Protein AF-A0A6B1DZH6-F1 (afdb_monomer_lite)

pLDDT: mean 75.44, std 18.97, range [28.62, 98.12]

Secondary structure (DSSP, 8-state):
--PPPP----------------------------EEEE-TT--HHHHHHHHHHTS-BTTB---SSSEEEEESS-B---S--PPB-SEEEEE-TT-EEEE-TTPPPEEE-TT-EEEEES-EEEESS--SSEEEEEESSEEEEES-EEES-SEEEEEES------S--EES---SS----SSS-----PPSPP--TTSPPTTS-EEE-TT---TTEEEEEE-HHHH--HHHHHTTEEEEEEEEE-PPTTEEEEESS-SEEEEEETTSSSPEEEEEP-EEETTEEEEEESSSEEEEEESS----------------------S-EEEEESS-EEEESSSSTTS-EEEEE-TT-EEEEEEEETTEEEEEETTEEEEEEGGGEEEEES--

Sequence (385 aa):
MISPPARALTRVDGVRIFVVLTLFIAAIPLVNAADIRVAGDCGFSSAIKSANEDKARGGCKAGDGADKIILTRHVRPDGELPSIKSRIVIHGNNFQYRINKGDPAFEVKKGGALTIINLHMKYLTPRKRRAIRVTDGELLIQDSRISNCRIGVEQIRSHSTLLGDWDICGLPDDQIIKGSHTATYRTPPPPETCRELPPGSATVTAPSGLGAGIQCRRLDAMGVGNAAVIDAGLVDAVDIWGTVEPGTQVCFPHLGAVMFLDAATSPRSLSVLESTAMDNGVCVSIASAGTVALVQGQPTRAAPQPEPEPEPEAMPEQPMGCTIITTGHLFLRDSPSLSGEKLGHVLRGTQLTRLARQGNWHQVNHHGQVGWLGGRYVDEVAGCG

Radius of gyration: 36.85 Å; chains: 1; bounding box: 66×75×128 Å

Structure (mmCIF, N/CA/C/O backbone):
data_AF-A0A6B1DZH6-F1
#
_entry.id   AF-A0A6B1DZH6-F1
#
loop_
_atom_site.group_PDB
_atom_site.id
_atom_site.type_symbol
_atom_site.label_atom_id
_atom_site.label_alt_id
_atom_site.label_comp_id
_atom_site.label_asym_id
_atom_site.label_entity_id
_atom_site.label_seq_id
_atom_site.pdbx_PDB_ins_code
_atom_site.Cartn_x
_atom_site.Cartn_y
_atom_site.Cartn_z
_atom_site.occupancy
_atom_site.B_iso_or_equiv
_atom_site.auth_seq_id
_atom_site.auth_comp_id
_atom_site.auth_asym_id
_atom_site.auth_atom_id
_atom_site.pdbx_PDB_model_num
ATOM 1 N N . MET A 1 1 ? 36.201 -17.787 62.432 1.00 47.12 1 MET A N 1
ATOM 2 C CA . MET A 1 1 ? 36.449 -19.034 61.679 1.00 47.12 1 MET A CA 1
ATOM 3 C C . MET A 1 1 ? 35.897 -20.192 62.486 1.00 47.12 1 MET A C 1
ATOM 5 O O . MET A 1 1 ? 36.563 -20.637 63.407 1.00 47.12 1 MET A O 1
ATOM 9 N N . ILE A 1 2 ? 34.660 -20.608 62.216 1.00 37.69 2 ILE A N 1
ATOM 10 C CA . ILE A 1 2 ? 34.052 -21.794 62.830 1.00 37.69 2 ILE A CA 1
ATOM 11 C C . ILE A 1 2 ? 33.204 -22.441 61.733 1.00 37.69 2 ILE A C 1
ATOM 13 O O . ILE A 1 2 ? 32.197 -21.877 61.315 1.00 37.69 2 ILE A O 1
ATOM 17 N N . SER A 1 3 ? 33.685 -23.566 61.211 1.00 39.44 3 SER A N 1
ATOM 18 C CA . SER A 1 3 ? 32.967 -24.417 60.261 1.00 39.44 3 SER A CA 1
ATOM 19 C C . SER A 1 3 ? 32.056 -25.366 61.046 1.00 39.44 3 SER A C 1
ATOM 21 O O . SER A 1 3 ? 32.541 -25.961 62.013 1.00 39.44 3 SER A O 1
ATOM 23 N N . PRO A 1 4 ? 30.771 -25.538 60.695 1.00 51.47 4 PRO A N 1
ATOM 24 C CA . PRO A 1 4 ? 29.964 -26.604 61.268 1.00 51.47 4 PRO A CA 1
ATOM 25 C C . PRO A 1 4 ? 30.214 -27.940 60.531 1.00 51.47 4 PRO A C 1
ATOM 27 O O . PRO A 1 4 ? 30.470 -27.946 59.325 1.00 51.47 4 PRO A O 1
ATOM 30 N N . PRO A 1 5 ? 30.146 -29.085 61.236 1.00 51.31 5 PRO A N 1
ATOM 31 C CA . PRO A 1 5 ? 30.464 -30.394 60.679 1.00 51.31 5 PRO A CA 1
ATOM 32 C C . PRO A 1 5 ? 29.303 -31.003 59.882 1.00 51.31 5 PRO A C 1
ATOM 34 O O . PRO A 1 5 ? 28.125 -30.759 60.147 1.00 51.31 5 PRO A O 1
ATOM 37 N N . ALA A 1 6 ? 29.675 -31.861 58.931 1.00 44.97 6 ALA A N 1
ATOM 38 C CA . ALA A 1 6 ? 28.789 -32.714 58.150 1.00 44.97 6 ALA A CA 1
ATOM 39 C C . ALA A 1 6 ? 27.900 -33.600 59.040 1.00 44.97 6 ALA A C 1
ATOM 41 O O . ALA A 1 6 ? 28.369 -34.185 60.020 1.00 44.97 6 ALA A O 1
ATOM 42 N N . ARG A 1 7 ? 26.626 -33.760 58.658 1.00 41.06 7 ARG A N 1
ATOM 43 C CA . ARG A 1 7 ? 25.708 -34.707 59.301 1.00 41.06 7 ARG A CA 1
ATOM 44 C C . ARG A 1 7 ? 24.987 -35.583 58.275 1.00 41.06 7 ARG A C 1
ATOM 46 O O . ARG A 1 7 ? 24.115 -35.129 57.550 1.00 41.06 7 ARG A O 1
ATOM 53 N N . ALA A 1 8 ? 25.428 -36.841 58.281 1.00 37.16 8 ALA A N 1
ATOM 54 C CA . ALA A 1 8 ? 24.692 -38.096 58.142 1.00 37.16 8 ALA A CA 1
ATOM 55 C C . ALA A 1 8 ? 23.629 -38.235 57.034 1.00 37.16 8 ALA A C 1
ATOM 57 O O . ALA A 1 8 ? 22.479 -37.827 57.178 1.00 37.16 8 ALA A O 1
ATOM 58 N N . LEU A 1 9 ? 24.003 -39.004 56.006 1.00 42.62 9 LEU A N 1
ATOM 59 C CA . LEU A 1 9 ? 23.086 -39.786 55.179 1.00 42.62 9 LEU A CA 1
ATOM 60 C C . LEU A 1 9 ? 22.349 -40.798 56.066 1.00 42.62 9 LEU A C 1
ATOM 62 O O . LEU A 1 9 ? 22.961 -41.720 56.603 1.00 42.62 9 LEU A O 1
ATOM 66 N N . THR A 1 10 ? 21.034 -40.642 56.199 1.00 41.38 10 THR A N 1
ATOM 67 C CA . THR A 1 10 ? 20.153 -41.710 56.676 1.00 41.38 10 THR A CA 1
ATOM 68 C C . THR A 1 10 ? 19.527 -42.390 55.466 1.00 41.38 10 THR A C 1
ATOM 70 O O . THR A 1 10 ? 18.837 -41.783 54.651 1.00 41.38 10 THR A O 1
ATOM 73 N N . ARG A 1 11 ? 19.860 -43.672 55.330 1.00 45.44 11 ARG A N 1
ATOM 74 C CA . ARG A 1 11 ? 19.296 -44.626 54.382 1.00 45.44 11 ARG A CA 1
ATOM 75 C C . ARG A 1 11 ? 17.830 -44.844 54.759 1.00 45.44 11 ARG A C 1
ATOM 77 O O . ARG A 1 11 ? 17.565 -45.279 55.874 1.00 45.44 11 ARG A O 1
ATOM 84 N N . VAL A 1 12 ? 16.909 -44.535 53.849 1.00 47.62 12 VAL A N 1
ATOM 85 C CA . VAL A 1 12 ? 15.510 -44.968 53.946 1.00 47.62 12 VAL A CA 1
ATOM 86 C C . VAL A 1 12 ? 15.271 -45.985 52.844 1.00 47.62 12 VAL A C 1
ATOM 88 O O . VAL A 1 12 ? 15.581 -45.759 51.673 1.00 47.62 12 VAL A O 1
ATOM 91 N N . ASP A 1 13 ? 14.798 -47.140 53.281 1.00 49.78 13 ASP A N 1
ATOM 92 C CA . ASP A 1 13 ? 14.613 -48.348 52.509 1.00 49.78 13 ASP A CA 1
ATOM 93 C C . ASP A 1 13 ? 13.566 -48.200 51.395 1.00 49.78 13 ASP A C 1
ATOM 95 O O . ASP A 1 13 ? 12.478 -47.664 51.580 1.00 49.78 13 ASP A O 1
ATOM 99 N N . GLY A 1 14 ? 13.923 -48.734 50.225 1.00 50.66 14 GLY A N 1
ATOM 100 C CA . GLY A 1 14 ? 13.053 -49.543 49.374 1.00 50.66 14 GLY A CA 1
ATOM 101 C C . GLY A 1 14 ? 11.594 -49.128 49.178 1.00 50.66 14 GLY A C 1
ATOM 102 O O . GLY A 1 14 ? 10.709 -49.929 49.451 1.00 50.66 14 GLY A O 1
ATOM 103 N N . VAL A 1 15 ? 11.334 -47.974 48.561 1.00 44.12 15 VAL A N 1
ATOM 104 C CA . VAL A 1 15 ? 10.102 -47.770 47.781 1.00 44.12 15 VAL A CA 1
ATOM 105 C C . VAL A 1 15 ? 10.495 -47.175 46.433 1.00 44.12 15 VAL A C 1
ATOM 107 O O . VAL A 1 15 ? 10.871 -46.009 46.332 1.00 44.12 15 VAL A O 1
ATOM 110 N N . ARG A 1 16 ? 10.437 -47.984 45.369 1.00 41.94 16 ARG A N 1
ATOM 111 C CA . ARG A 1 16 ? 10.514 -47.475 43.993 1.00 41.94 16 ARG A CA 1
ATOM 112 C C . ARG A 1 16 ? 9.197 -46.767 43.682 1.00 41.94 16 ARG A C 1
ATOM 114 O O . ARG A 1 16 ? 8.284 -47.367 43.126 1.00 41.94 16 ARG A O 1
ATOM 121 N N . ILE A 1 17 ? 9.092 -45.501 44.071 1.00 39.84 17 ILE A N 1
ATOM 122 C CA . ILE A 1 17 ? 8.021 -44.621 43.607 1.00 39.84 17 ILE A CA 1
ATOM 123 C C . ILE A 1 17 ? 8.321 -44.324 42.135 1.00 39.84 17 ILE A C 1
ATOM 125 O O . ILE A 1 17 ? 9.152 -43.476 41.816 1.00 39.84 17 ILE A O 1
ATOM 129 N N . PHE A 1 18 ? 7.670 -45.050 41.225 1.00 38.47 18 PHE A N 1
ATOM 130 C CA . PHE A 1 18 ? 7.529 -44.596 39.846 1.00 38.47 18 PHE A CA 1
ATOM 131 C C . PHE A 1 18 ? 6.604 -43.378 39.876 1.00 38.47 18 PHE A C 1
ATOM 133 O O . PHE A 1 18 ? 5.382 -43.509 39.854 1.00 38.47 18 PHE A O 1
ATOM 140 N N . VAL A 1 19 ? 7.186 -42.181 39.969 1.00 37.12 19 VAL A N 1
ATOM 141 C CA . VAL A 1 19 ? 6.469 -40.949 39.643 1.00 37.12 19 VAL A CA 1
ATOM 142 C C . VAL A 1 19 ? 6.238 -40.991 38.137 1.00 37.12 19 VAL A C 1
ATOM 144 O O . VAL A 1 19 ? 7.089 -40.584 37.349 1.00 37.12 19 VAL A O 1
ATOM 147 N N . VAL A 1 20 ? 5.101 -41.551 37.725 1.00 40.88 20 VAL A N 1
ATOM 148 C CA . VAL A 1 20 ? 4.576 -41.331 36.380 1.00 40.88 20 VAL A CA 1
ATOM 149 C C . VAL A 1 20 ? 4.168 -39.865 36.351 1.00 40.88 20 VAL A C 1
ATOM 151 O O . VAL A 1 20 ? 3.085 -39.495 36.797 1.00 40.88 20 VAL A O 1
ATOM 154 N N . LEU A 1 21 ? 5.087 -39.016 35.898 1.00 37.03 21 LEU A N 1
ATOM 155 C CA . LEU A 1 21 ? 4.810 -37.628 35.573 1.00 37.03 21 LEU A CA 1
ATOM 156 C C . LEU A 1 21 ? 3.874 -37.641 34.360 1.00 37.03 21 LEU A C 1
ATOM 158 O O . LEU A 1 21 ? 4.313 -37.580 33.214 1.00 37.03 21 LEU A O 1
ATOM 162 N N . THR A 1 22 ? 2.573 -37.790 34.604 1.00 40.50 22 THR A N 1
ATOM 163 C CA . THR A 1 22 ? 1.551 -37.518 33.600 1.00 40.50 22 THR A CA 1
ATOM 164 C C . THR A 1 22 ? 1.645 -36.036 33.280 1.00 40.50 22 THR A C 1
ATOM 166 O O . THR A 1 22 ? 1.136 -35.197 34.024 1.00 40.50 22 THR A O 1
ATOM 169 N N . LEU A 1 23 ? 2.347 -35.715 32.193 1.00 42.16 23 LEU A N 1
ATOM 170 C CA . LEU A 1 23 ? 2.268 -34.416 31.549 1.00 42.16 23 LEU A CA 1
ATOM 171 C C . LEU A 1 23 ? 0.800 -34.228 31.143 1.00 42.16 23 LEU A C 1
ATOM 173 O O . LEU A 1 23 ? 0.360 -34.711 30.102 1.00 42.16 23 LEU A O 1
ATOM 177 N N . PHE A 1 24 ? 0.018 -33.553 31.985 1.00 37.88 24 PHE A N 1
ATOM 178 C CA . PHE A 1 24 ? -1.192 -32.889 31.530 1.00 37.88 24 PHE A CA 1
ATOM 179 C C . PHE A 1 24 ? -0.717 -31.776 30.598 1.00 37.88 24 PHE A C 1
ATOM 181 O O . PHE A 1 24 ? -0.450 -30.654 31.024 1.00 37.88 24 PHE A O 1
ATOM 188 N N . ILE A 1 25 ? -0.553 -32.105 29.317 1.00 45.12 25 ILE A N 1
ATOM 189 C CA . ILE A 1 25 ? -0.567 -31.097 28.267 1.00 45.12 25 ILE A CA 1
ATOM 190 C C . ILE A 1 25 ? -2.000 -30.574 28.291 1.00 45.12 25 ILE A C 1
ATOM 192 O O . ILE A 1 25 ? -2.891 -31.136 27.655 1.00 45.12 25 ILE A O 1
ATOM 196 N N . ALA A 1 26 ? -2.256 -29.546 29.101 1.00 41.62 26 ALA A N 1
ATOM 197 C CA . ALA A 1 26 ? -3.411 -28.704 28.868 1.00 41.62 26 ALA A CA 1
ATOM 198 C C . ALA A 1 26 ? -3.264 -28.245 27.418 1.00 41.62 26 ALA A C 1
ATOM 200 O O . ALA A 1 26 ? -2.267 -27.605 27.079 1.00 41.62 26 ALA A O 1
ATOM 201 N N . ALA A 1 27 ? -4.188 -28.660 26.552 1.00 42.84 27 ALA A N 1
ATOM 202 C CA . ALA A 1 27 ? -4.283 -28.098 25.222 1.00 42.84 27 ALA A CA 1
ATOM 203 C C . ALA A 1 27 ? -4.441 -26.591 25.426 1.00 42.84 27 ALA A C 1
ATOM 205 O O . ALA A 1 27 ? -5.496 -26.132 25.860 1.00 42.84 27 ALA A O 1
ATOM 206 N N . ILE A 1 28 ? -3.359 -25.837 25.229 1.00 47.47 28 ILE A N 1
ATOM 207 C CA . ILE A 1 28 ? -3.429 -24.385 25.190 1.00 47.47 28 ILE A CA 1
ATOM 208 C C . ILE A 1 28 ? -4.363 -24.120 24.010 1.00 47.47 28 ILE A C 1
ATOM 210 O O . ILE A 1 28 ? -4.027 -24.553 22.902 1.00 47.47 28 ILE A O 1
ATOM 214 N N . PRO A 1 29 ? -5.555 -23.531 24.220 1.00 46.47 29 PRO A N 1
ATOM 215 C CA . PRO A 1 29 ? -6.440 -23.245 23.107 1.00 46.47 29 PRO A CA 1
ATOM 216 C C . PRO A 1 29 ? -5.641 -22.403 22.116 1.00 46.47 29 PRO A C 1
ATOM 218 O O . PRO A 1 29 ? -5.053 -21.388 22.500 1.00 46.47 29 PRO A O 1
ATOM 221 N N . LEU A 1 30 ? -5.545 -22.867 20.866 1.00 45.22 30 LEU A N 1
ATOM 222 C CA . LEU A 1 30 ? -4.993 -22.045 19.799 1.00 45.22 30 LEU A CA 1
ATOM 223 C C . LEU A 1 30 ? -5.874 -20.797 19.731 1.00 45.22 30 LEU A C 1
ATOM 225 O O . LEU A 1 30 ? -7.022 -20.874 19.306 1.00 45.22 30 LEU A O 1
ATOM 229 N N . VAL A 1 31 ? -5.339 -19.671 20.196 1.00 53.84 31 VAL A N 1
ATOM 230 C CA . VAL A 1 31 ? -5.978 -18.362 20.079 1.00 53.84 31 VAL A CA 1
ATOM 231 C C . VAL A 1 31 ? -6.045 -18.048 18.589 1.00 53.84 31 VAL A C 1
ATOM 233 O O . VAL A 1 31 ? -5.017 -17.803 17.958 1.00 53.84 31 VAL A O 1
ATOM 236 N N . ASN A 1 32 ? -7.237 -18.147 18.008 1.00 57.59 32 ASN A N 1
ATOM 237 C CA . ASN A 1 32 ? -7.443 -17.994 16.576 1.00 57.59 32 ASN A CA 1
ATOM 238 C C . ASN A 1 32 ? -7.980 -16.589 16.293 1.00 57.59 32 ASN A C 1
ATOM 240 O O . ASN A 1 32 ? -9.180 -16.398 16.100 1.00 57.59 32 ASN A O 1
ATOM 244 N N . ALA A 1 33 ? -7.086 -15.600 16.322 1.00 61.56 33 ALA A N 1
ATOM 245 C CA . ALA A 1 33 ? -7.416 -14.209 16.019 1.00 61.56 33 ALA A CA 1
ATOM 246 C C . ALA A 1 33 ? -8.103 -14.094 14.646 1.00 61.56 33 ALA A C 1
ATOM 248 O O . ALA A 1 33 ? -7.598 -14.620 13.649 1.00 61.56 33 ALA A O 1
ATOM 249 N N . ALA A 1 34 ? -9.239 -13.397 14.557 1.00 68.88 34 ALA A N 1
ATOM 250 C CA . ALA A 1 34 ? -9.936 -13.233 13.288 1.00 68.88 34 ALA A CA 1
ATOM 251 C C . ALA A 1 34 ? -9.513 -11.972 12.532 1.00 68.88 34 ALA A C 1
ATOM 253 O O . ALA A 1 34 ? -9.571 -10.852 13.033 1.00 68.88 34 ALA A O 1
ATOM 254 N N . ASP A 1 35 ? -9.242 -12.161 11.239 1.00 82.56 35 ASP A N 1
ATOM 255 C CA . ASP A 1 35 ? -9.140 -11.080 10.252 1.00 82.56 35 ASP A CA 1
ATOM 256 C C . ASP A 1 35 ? -10.529 -10.634 9.761 1.00 82.56 35 ASP A C 1
ATOM 258 O O . ASP A 1 35 ? -10.986 -11.043 8.687 1.00 82.56 35 ASP A O 1
ATOM 262 N N . ILE A 1 36 ? -11.249 -9.840 10.546 1.00 85.31 36 ILE A N 1
ATOM 263 C CA . ILE A 1 36 ? -12.605 -9.365 10.244 1.00 85.31 36 ILE A CA 1
ATOM 264 C C . ILE A 1 36 ? -12.567 -8.318 9.118 1.00 85.31 36 ILE A C 1
ATOM 266 O O . ILE A 1 36 ? -12.260 -7.145 9.331 1.00 85.31 36 ILE A O 1
ATOM 270 N N . ARG A 1 37 ? -12.909 -8.727 7.892 1.00 85.31 37 ARG A N 1
ATOM 271 C CA . ARG A 1 37 ? -13.009 -7.819 6.738 1.00 85.31 37 ARG A CA 1
ATOM 272 C C . ARG A 1 37 ? -14.344 -7.081 6.742 1.00 85.31 37 ARG A C 1
ATOM 274 O O . ARG A 1 37 ? -15.398 -7.703 6.655 1.00 85.31 37 ARG A O 1
ATOM 281 N N . VAL A 1 38 ? -14.293 -5.752 6.763 1.00 87.88 38 VAL A N 1
ATOM 282 C CA . VAL A 1 38 ? -15.482 -4.897 6.661 1.00 87.88 38 VAL A CA 1
ATOM 283 C C . VAL A 1 38 ? -15.869 -4.786 5.189 1.00 87.88 38 VAL A C 1
ATOM 285 O O . VAL A 1 38 ? -15.363 -3.929 4.462 1.00 87.88 38 VAL A O 1
ATOM 288 N N . ALA A 1 39 ? -16.746 -5.685 4.746 1.00 80.38 39 ALA A N 1
ATOM 289 C CA . ALA A 1 39 ? -17.199 -5.904 3.367 1.00 80.38 39 ALA A CA 1
ATOM 290 C C . ALA A 1 39 ? -18.650 -6.423 3.377 1.00 80.38 39 ALA A C 1
ATOM 292 O O . ALA A 1 39 ? -19.057 -7.035 4.362 1.00 80.38 39 ALA A O 1
ATOM 293 N N . GLY A 1 40 ? -19.418 -6.186 2.305 1.00 85.94 40 GLY A N 1
ATOM 294 C CA . GLY A 1 40 ? -20.800 -6.679 2.184 1.00 85.94 40 GLY A CA 1
ATOM 295 C C . GLY A 1 40 ? -21.652 -6.364 3.420 1.00 85.94 40 GLY A C 1
ATOM 296 O O . GLY A 1 40 ? -21.706 -5.206 3.848 1.00 85.94 40 GLY A O 1
ATOM 297 N N . ASP A 1 41 ? -22.231 -7.412 4.009 1.00 87.38 41 ASP A N 1
ATOM 298 C CA . ASP A 1 41 ? -23.114 -7.349 5.182 1.00 87.38 41 ASP A CA 1
ATOM 299 C C . ASP A 1 41 ? -22.378 -7.091 6.507 1.00 87.38 41 ASP A C 1
ATOM 301 O O . ASP A 1 41 ? -23.014 -6.704 7.484 1.00 87.38 41 ASP A O 1
ATOM 305 N N . CYS A 1 42 ? -21.048 -7.253 6.555 1.00 90.44 42 CYS A N 1
ATOM 306 C CA . CYS A 1 42 ? -20.249 -6.917 7.732 1.00 90.44 42 CYS A CA 1
ATOM 307 C C . CYS A 1 42 ? -19.981 -5.405 7.787 1.00 90.44 42 CYS A C 1
ATOM 309 O O . CYS A 1 42 ? -19.160 -4.856 7.037 1.00 90.44 42 CYS A O 1
ATOM 311 N N . GLY A 1 43 ? -20.702 -4.728 8.682 1.00 91.38 43 GLY A N 1
ATOM 312 C CA . GLY A 1 43 ? -20.550 -3.303 8.976 1.00 91.38 43 GLY A CA 1
ATOM 313 C C . GLY A 1 43 ? -19.467 -2.998 10.021 1.00 91.38 43 GLY A C 1
ATOM 314 O O . GLY A 1 43 ? -18.962 -3.884 10.707 1.00 91.38 43 GLY A O 1
ATOM 315 N N . PHE A 1 44 ? -19.073 -1.728 10.136 1.00 92.25 44 PHE A N 1
ATOM 316 C CA . PHE A 1 44 ? -17.909 -1.320 10.931 1.00 92.25 44 PHE A CA 1
ATOM 317 C C . PHE A 1 44 ? -18.142 -1.425 12.446 1.00 92.25 44 PHE A C 1
ATOM 319 O O . PHE A 1 44 ? -17.331 -2.007 13.164 1.00 92.25 44 PHE A O 1
ATOM 326 N N . SER A 1 45 ? -19.273 -0.920 12.937 1.00 92.00 45 SER A N 1
ATOM 327 C CA . SER A 1 45 ? -19.692 -1.061 14.331 1.00 92.00 45 SER A CA 1
ATOM 328 C C . SER A 1 45 ? -19.927 -2.532 14.683 1.00 92.00 45 SER A C 1
ATOM 330 O O . SER A 1 45 ? -19.592 -2.958 15.788 1.00 92.00 45 SER A O 1
ATOM 332 N N . SER A 1 46 ? -20.462 -3.323 13.747 1.00 92.31 46 SER A N 1
ATOM 333 C CA . SER A 1 46 ? -20.666 -4.768 13.920 1.00 92.31 46 SER A CA 1
ATOM 334 C C . SER A 1 46 ? -19.344 -5.534 14.023 1.00 92.31 46 SER A C 1
ATOM 336 O O . SER A 1 46 ? -19.207 -6.371 14.911 1.00 92.31 46 SER A O 1
ATOM 338 N N . ALA A 1 47 ? -18.337 -5.177 13.220 1.00 93.19 47 ALA A N 1
ATOM 339 C CA . ALA A 1 47 ? -16.998 -5.761 13.299 1.00 93.19 47 ALA A CA 1
ATOM 340 C C . ALA A 1 47 ? -16.343 -5.519 14.666 1.00 93.19 47 ALA A C 1
ATOM 342 O O . ALA A 1 47 ? -15.771 -6.435 15.248 1.00 93.19 47 ALA A O 1
ATOM 343 N N . ILE A 1 48 ? -16.488 -4.312 15.222 1.00 93.44 48 ILE A N 1
ATOM 344 C CA . ILE A 1 48 ? -15.964 -3.989 16.558 1.00 93.44 48 ILE A CA 1
ATOM 345 C C . ILE A 1 48 ? -16.727 -4.752 17.651 1.00 93.44 48 ILE A C 1
ATOM 347 O O . ILE A 1 48 ? -16.126 -5.180 18.633 1.00 93.44 48 ILE A O 1
ATOM 351 N N . LYS A 1 49 ? -18.045 -4.952 17.507 1.00 92.75 49 LYS A N 1
ATOM 352 C CA . LYS A 1 49 ? -18.812 -5.805 18.435 1.00 92.75 49 LYS A CA 1
ATOM 353 C C . LYS A 1 49 ? -18.331 -7.248 18.374 1.00 92.75 49 LYS A C 1
ATOM 355 O O . LYS A 1 49 ? -18.140 -7.849 19.424 1.00 92.75 49 LYS A O 1
ATOM 360 N N . SER A 1 50 ? -18.098 -7.768 17.170 1.00 91.88 50 SER A N 1
ATOM 361 C CA . SER A 1 50 ? -17.555 -9.111 17.005 1.00 91.88 50 SER A CA 1
ATOM 362 C C . SER A 1 50 ? -16.197 -9.280 17.656 1.00 91.88 50 SER A C 1
ATOM 364 O O . SER A 1 50 ? -16.021 -10.245 18.388 1.00 91.88 50 SER A O 1
ATOM 366 N N . ALA A 1 51 ? -15.310 -8.303 17.466 1.00 90.81 51 ALA A N 1
ATOM 367 C CA . ALA A 1 51 ? -13.968 -8.305 18.035 1.00 90.81 51 ALA A CA 1
ATOM 368 C C . ALA A 1 51 ? -13.911 -8.105 19.563 1.00 90.81 51 ALA A C 1
ATOM 370 O O . ALA A 1 51 ? -12.971 -8.507 20.238 1.00 90.81 51 ALA A O 1
ATOM 371 N N . ASN A 1 52 ? -14.899 -7.418 20.140 1.00 91.38 52 ASN A N 1
ATOM 372 C CA . ASN A 1 52 ? -14.974 -7.244 21.593 1.00 91.38 52 ASN A CA 1
ATOM 373 C C . ASN A 1 52 ? -15.546 -8.471 22.311 1.00 91.38 52 ASN A C 1
ATOM 375 O O . ASN A 1 52 ? -15.289 -8.648 23.500 1.00 91.38 52 ASN A O 1
ATOM 379 N N . GLU A 1 53 ? -16.413 -9.229 21.641 1.00 90.12 53 GLU A N 1
ATOM 380 C CA . GLU A 1 53 ? -17.190 -10.309 22.252 1.00 90.12 53 GLU A CA 1
ATOM 381 C C . GLU A 1 53 ? -16.721 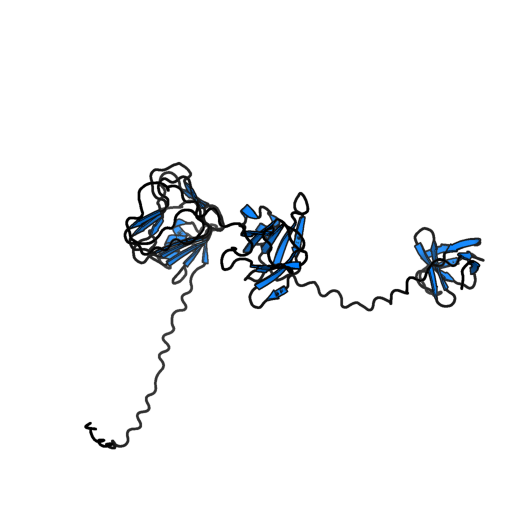-11.706 21.835 1.00 90.12 53 GLU A C 1
ATOM 383 O O . GLU A 1 53 ? -17.324 -12.674 22.304 1.00 90.12 53 GLU A O 1
ATOM 388 N N . ASP A 1 54 ? -15.728 -11.801 20.938 1.00 86.81 54 ASP A N 1
ATOM 389 C CA . ASP A 1 54 ? -15.290 -13.043 20.283 1.00 86.81 54 ASP A CA 1
ATOM 390 C C . ASP A 1 54 ? -16.494 -13.810 19.678 1.00 86.81 54 ASP A C 1
ATOM 392 O O . ASP A 1 54 ? -16.619 -15.033 19.742 1.00 86.81 54 ASP A O 1
ATOM 396 N N . LYS A 1 55 ? -17.483 -13.072 19.138 1.00 89.44 55 LYS A N 1
ATOM 397 C CA . LYS A 1 55 ? -18.768 -13.619 18.646 1.00 89.44 55 LYS A CA 1
ATOM 398 C C . LYS A 1 55 ? -19.218 -12.986 17.338 1.00 89.44 55 LYS A C 1
ATOM 400 O O . LYS A 1 55 ? -19.182 -11.772 17.173 1.00 89.44 55 LYS A O 1
ATOM 405 N N . ALA A 1 56 ? -19.715 -13.787 16.399 1.00 88.88 56 ALA A N 1
ATOM 406 C CA . ALA A 1 56 ? -20.211 -13.270 15.124 1.00 88.88 56 ALA A CA 1
ATOM 407 C C . ALA A 1 56 ? -21.404 -12.307 15.326 1.00 88.88 56 ALA A C 1
ATOM 409 O O . ALA A 1 56 ? -22.376 -12.632 16.013 1.00 88.88 56 ALA A O 1
ATOM 410 N N . ARG A 1 57 ? -21.336 -11.107 14.737 1.00 89.94 57 ARG A N 1
ATOM 411 C CA . ARG A 1 57 ? -22.338 -10.033 14.856 1.00 89.94 57 ARG A CA 1
ATOM 412 C C . ARG A 1 57 ? -22.508 -9.337 13.512 1.00 89.94 57 ARG A C 1
ATOM 414 O O . ARG A 1 57 ? -21.523 -8.996 12.874 1.00 89.94 57 ARG A O 1
ATOM 421 N N . GLY A 1 58 ? -23.756 -9.090 13.102 1.00 83.00 58 GLY A N 1
ATOM 422 C CA . GLY A 1 58 ? -24.073 -8.268 11.924 1.00 83.00 58 GLY A CA 1
ATOM 423 C C . GLY A 1 58 ? -23.291 -8.666 10.670 1.00 83.00 58 GLY A C 1
ATOM 424 O O . GLY A 1 58 ? -22.599 -7.830 10.110 1.00 83.00 58 GLY A O 1
ATOM 425 N N . GLY A 1 59 ? -23.311 -9.954 10.305 1.00 85.94 59 GLY A N 1
ATOM 426 C CA . GLY A 1 59 ? -22.595 -10.484 9.135 1.00 85.94 59 GLY A CA 1
ATOM 427 C C . GLY A 1 59 ? -21.073 -10.619 9.291 1.00 85.94 59 GLY A C 1
ATOM 428 O O . GLY A 1 59 ? -20.418 -11.165 8.407 1.00 85.94 59 GLY A O 1
ATOM 429 N N . CYS A 1 60 ? -20.490 -10.161 10.400 1.00 90.00 60 CYS A N 1
ATOM 430 C CA . CYS A 1 60 ? -19.062 -10.277 10.671 1.00 90.00 60 CYS A CA 1
ATOM 431 C C . CYS A 1 60 ? -18.722 -11.618 11.327 1.00 90.00 60 CYS A C 1
ATOM 433 O O . CYS A 1 60 ? -19.409 -12.064 12.250 1.00 90.00 60 CYS A O 1
ATOM 435 N N . LYS A 1 61 ? -17.626 -12.240 10.878 1.00 87.88 61 LYS A N 1
ATOM 436 C CA . LYS A 1 61 ? -17.003 -13.361 11.594 1.00 87.88 61 LYS A CA 1
ATOM 437 C C . LYS A 1 61 ? -16.388 -12.879 12.911 1.00 87.88 61 LYS A C 1
ATOM 439 O O . LYS A 1 61 ? -16.127 -11.688 13.069 1.00 87.88 61 LYS A O 1
ATOM 444 N N . ALA A 1 62 ? -16.115 -13.812 13.809 1.00 83.44 62 ALA A N 1
ATOM 445 C CA . ALA A 1 62 ? -15.321 -13.573 15.005 1.00 83.44 62 ALA A CA 1
ATOM 446 C C . ALA A 1 62 ? -14.217 -14.621 15.120 1.00 83.44 62 ALA A C 1
ATOM 448 O O . ALA A 1 62 ? -14.300 -15.673 14.478 1.00 83.44 62 ALA A O 1
ATOM 449 N N . GLY A 1 63 ? -13.186 -14.283 15.882 1.00 73.75 63 GLY A N 1
ATOM 450 C CA . GLY A 1 63 ? -12.109 -15.178 16.271 1.00 73.75 63 GLY A CA 1
ATOM 451 C C . GLY A 1 63 ? -12.094 -15.325 17.781 1.00 73.75 63 GLY A C 1
ATOM 452 O O . GLY A 1 63 ? -13.046 -14.922 18.443 1.00 73.75 63 GLY A O 1
ATOM 453 N N . ASP A 1 64 ? -11.004 -15.889 18.285 1.00 66.69 64 ASP A N 1
ATOM 454 C CA . ASP A 1 64 ? -10.678 -15.887 19.703 1.00 66.69 64 ASP A CA 1
ATOM 455 C C . ASP A 1 64 ? -9.467 -14.966 19.920 1.00 66.69 64 ASP A C 1
ATOM 457 O O . ASP A 1 64 ? -8.409 -15.174 19.316 1.00 66.69 64 ASP A O 1
ATOM 461 N N . GLY A 1 65 ? -9.578 -13.979 20.812 1.00 70.25 65 GLY A N 1
ATOM 462 C CA . GLY A 1 65 ? -8.438 -13.211 21.316 1.00 70.25 65 GLY A CA 1
ATOM 463 C C . GLY A 1 65 ? -8.262 -11.824 20.693 1.00 70.25 65 GLY A C 1
ATOM 464 O O . GLY A 1 65 ? -9.107 -10.951 20.839 1.00 70.25 65 GLY A O 1
ATOM 465 N N . ALA A 1 66 ? -7.079 -11.539 20.138 1.00 64.94 66 ALA A N 1
ATOM 466 C CA . ALA A 1 66 ? -6.752 -10.207 19.623 1.00 64.94 66 ALA A CA 1
ATOM 467 C C . ALA A 1 66 ? -7.154 -10.076 18.151 1.00 64.94 66 ALA A C 1
ATOM 469 O O . ALA A 1 66 ? -6.410 -10.500 17.271 1.00 64.94 66 ALA A O 1
ATOM 470 N N . ASP A 1 67 ? -8.307 -9.475 17.878 1.00 80.12 67 ASP A N 1
ATOM 471 C CA . ASP A 1 67 ? -8.870 -9.437 16.530 1.00 80.12 67 ASP A CA 1
ATOM 472 C C . ASP A 1 67 ? -8.351 -8.289 15.660 1.00 80.12 67 ASP A C 1
ATOM 474 O O . ASP A 1 67 ? -8.064 -7.175 16.119 1.00 80.12 67 ASP A O 1
ATOM 478 N N . LYS A 1 68 ? -8.291 -8.558 14.352 1.00 85.06 68 LYS A N 1
ATOM 479 C CA . LYS A 1 68 ? -7.835 -7.627 13.322 1.00 85.06 68 LYS A CA 1
ATOM 480 C C . LYS A 1 68 ? -8.994 -7.237 12.412 1.00 85.06 68 LYS A C 1
ATOM 482 O O . LYS A 1 68 ? -9.491 -8.038 11.631 1.00 85.06 68 LYS A O 1
ATOM 487 N N . ILE A 1 69 ? -9.407 -5.980 12.461 1.00 91.38 69 ILE A N 1
ATOM 488 C CA . ILE A 1 69 ? -10.440 -5.415 11.592 1.00 91.38 69 ILE A CA 1
ATOM 489 C C . ILE A 1 69 ? -9.770 -4.787 10.371 1.00 91.38 69 ILE A C 1
ATOM 491 O O . ILE A 1 69 ? -8.931 -3.901 10.508 1.00 91.38 69 ILE A O 1
ATOM 495 N N . ILE A 1 70 ? -10.156 -5.215 9.171 1.00 82.88 70 ILE A N 1
ATOM 496 C CA . ILE A 1 70 ? -9.562 -4.771 7.904 1.00 82.88 70 ILE A CA 1
ATOM 497 C C . ILE A 1 70 ? -10.616 -4.024 7.090 1.00 82.88 70 ILE A C 1
ATOM 499 O O . ILE A 1 70 ? -11.640 -4.597 6.702 1.00 82.88 70 ILE A O 1
ATOM 503 N N . LEU A 1 71 ? -10.369 -2.747 6.802 1.00 85.25 71 LEU A N 1
ATOM 504 C CA . LEU A 1 71 ? -11.252 -1.959 5.950 1.00 85.25 71 LEU A CA 1
ATOM 505 C C . LEU A 1 71 ? -10.983 -2.237 4.470 1.00 85.25 71 LEU A C 1
ATOM 507 O O . LEU A 1 71 ? -9.841 -2.269 4.019 1.00 85.25 71 LEU A O 1
ATOM 511 N N . THR A 1 72 ? -12.061 -2.398 3.705 1.00 80.69 72 THR A N 1
ATOM 512 C CA . THR A 1 72 ? -12.012 -2.586 2.240 1.00 80.69 72 THR A CA 1
ATOM 513 C C . THR A 1 72 ? -12.733 -1.473 1.476 1.00 80.69 72 THR A C 1
ATOM 515 O O . THR A 1 72 ? -12.794 -1.484 0.252 1.00 80.69 72 THR A O 1
ATOM 518 N N . ARG A 1 73 ? -13.314 -0.509 2.202 1.00 77.12 73 ARG A N 1
ATOM 519 C CA . ARG A 1 73 ? -14.037 0.649 1.668 1.00 77.12 73 ARG A CA 1
ATOM 520 C C . ARG A 1 73 ? -14.063 1.772 2.696 1.00 77.12 73 ARG A C 1
ATOM 522 O O . ARG A 1 73 ? -13.839 1.531 3.882 1.00 77.12 73 ARG A O 1
ATOM 529 N N . HIS A 1 74 ? -14.422 2.987 2.278 1.00 87.94 74 HIS A N 1
ATOM 530 C CA . HIS A 1 74 ? -14.793 4.028 3.239 1.00 87.94 74 HIS A CA 1
ATOM 531 C C . HIS A 1 74 ? -15.997 3.568 4.062 1.00 87.94 74 HIS A C 1
ATOM 533 O O . HIS A 1 74 ? -17.003 3.114 3.514 1.00 87.94 74 HIS A O 1
ATOM 539 N N . VAL A 1 75 ? -15.908 3.739 5.373 1.00 91.12 75 VAL A N 1
ATOM 540 C CA . VAL A 1 75 ? -16.924 3.294 6.319 1.00 91.12 75 VAL A CA 1
ATOM 541 C C . VAL A 1 75 ? -17.571 4.477 7.019 1.00 91.12 75 VAL A C 1
ATOM 543 O O . VAL A 1 75 ? -16.986 5.548 7.188 1.00 91.12 75 VAL A O 1
ATOM 546 N N . ARG A 1 76 ? -18.819 4.269 7.417 1.00 88.38 76 ARG A N 1
ATOM 547 C CA . ARG A 1 76 ? -19.560 5.099 8.363 1.00 88.38 76 ARG A CA 1
ATOM 548 C C . ARG A 1 76 ? -19.983 4.190 9.513 1.00 88.38 76 ARG A C 1
ATOM 550 O O . ARG A 1 76 ? -20.087 2.983 9.287 1.00 88.38 76 ARG A O 1
ATOM 557 N N . PRO A 1 77 ? -20.225 4.729 10.712 1.00 82.56 77 PRO A N 1
ATOM 558 C CA . PRO A 1 77 ? -20.821 3.926 11.763 1.00 82.56 77 PRO A CA 1
ATOM 559 C C . PRO A 1 77 ? -22.231 3.502 11.324 1.00 82.56 77 PRO A C 1
ATOM 561 O O . PRO A 1 77 ? -23.070 4.330 10.981 1.00 82.56 77 PRO A O 1
ATOM 564 N N . ASP A 1 78 ? -22.460 2.194 11.297 1.00 83.94 78 ASP A N 1
ATOM 565 C CA . ASP A 1 78 ? -23.716 1.511 10.950 1.00 83.94 78 ASP A CA 1
ATOM 566 C C . ASP A 1 78 ? -24.607 1.269 12.184 1.00 83.94 78 ASP A C 1
ATOM 568 O O . ASP A 1 78 ? -25.615 0.573 12.123 1.00 83.94 78 ASP A O 1
ATOM 572 N N . GLY A 1 79 ? -24.242 1.859 13.322 1.00 83.12 79 GLY A N 1
ATOM 573 C CA . GLY A 1 79 ? -24.961 1.781 14.587 1.00 83.12 79 GLY A CA 1
ATOM 574 C C . GLY A 1 79 ? -24.114 2.326 15.734 1.00 83.12 79 GLY A C 1
ATOM 575 O O . GLY A 1 79 ? -23.063 2.931 15.509 1.00 83.12 79 GLY A O 1
ATOM 576 N N . GLU A 1 80 ? -24.548 2.082 16.971 1.00 84.19 80 GLU A N 1
ATOM 577 C CA . GLU A 1 80 ? -23.766 2.435 18.159 1.00 84.19 80 GLU A CA 1
ATOM 578 C C . GLU A 1 80 ? -22.395 1.742 18.137 1.00 84.19 80 GLU A C 1
ATOM 580 O O . GLU A 1 80 ? -22.299 0.524 17.938 1.00 84.19 80 GLU A O 1
ATOM 585 N N . LEU A 1 81 ? -21.344 2.538 18.334 1.00 87.94 81 LEU A N 1
ATOM 586 C CA . LEU A 1 81 ? -19.962 2.083 18.392 1.00 87.94 81 LEU A CA 1
ATOM 587 C C . LEU A 1 81 ? -19.672 1.648 19.835 1.00 87.94 81 LEU A C 1
ATOM 589 O O . LEU A 1 81 ? -19.691 2.496 20.732 1.00 87.94 81 LEU A O 1
ATOM 593 N N . PRO A 1 82 ? -19.453 0.349 20.094 1.00 90.88 82 PRO A N 1
ATOM 594 C CA . PRO A 1 82 ? -19.207 -0.122 21.449 1.00 90.88 82 PRO A CA 1
ATOM 595 C C . PRO A 1 82 ? -17.867 0.413 21.966 1.00 90.88 82 PRO A C 1
ATOM 597 O O . PRO A 1 82 ? -16.927 0.633 21.199 1.00 90.88 82 PRO A O 1
ATOM 600 N N . SER A 1 83 ? -17.751 0.573 23.285 1.00 92.50 83 SER A N 1
ATOM 601 C CA . SER A 1 83 ? -16.440 0.813 23.893 1.00 92.50 83 SER A CA 1
ATOM 602 C C . SER A 1 83 ? -15.518 -0.384 23.647 1.00 92.50 83 SER A C 1
ATOM 604 O O . SER A 1 83 ? -15.942 -1.527 23.809 1.00 92.50 83 SER A O 1
ATOM 606 N N . ILE A 1 84 ? -14.259 -0.116 23.321 1.00 93.56 84 ILE A N 1
ATOM 607 C CA . ILE A 1 84 ? -13.201 -1.113 23.169 1.00 93.56 84 ILE A CA 1
ATOM 608 C C . ILE A 1 84 ? -12.842 -1.656 24.553 1.00 93.56 84 ILE A C 1
ATOM 610 O O . ILE A 1 84 ? -12.467 -0.889 25.449 1.00 93.56 84 ILE A O 1
ATOM 614 N N . LYS A 1 85 ? -13.008 -2.970 24.723 1.00 90.81 85 LYS A N 1
ATOM 615 C CA . LYS A 1 85 ? -12.775 -3.711 25.975 1.00 90.81 85 LYS A CA 1
ATOM 616 C C . LYS A 1 85 ? -11.840 -4.913 25.803 1.00 90.81 85 LYS A C 1
ATOM 618 O O . LYS A 1 85 ? -11.428 -5.470 26.814 1.00 90.81 85 LYS A O 1
ATOM 623 N N . SER A 1 86 ? -11.514 -5.287 24.566 1.00 89.75 86 SER A N 1
ATOM 624 C CA . SER A 1 86 ? -10.498 -6.285 24.211 1.00 89.75 86 SER A CA 1
ATOM 625 C C . SER A 1 86 ? -9.330 -5.629 23.458 1.00 89.75 86 SER A C 1
ATOM 627 O O . SER A 1 86 ? -9.286 -4.403 23.290 1.00 89.75 86 SER A O 1
ATOM 629 N N . ARG A 1 87 ? -8.356 -6.438 23.025 1.00 85.94 87 ARG A N 1
ATOM 630 C CA . ARG A 1 87 ? -7.279 -5.995 22.133 1.00 85.94 87 ARG A CA 1
ATOM 631 C C . ARG A 1 87 ? -7.781 -6.041 20.690 1.00 85.94 87 ARG A C 1
ATOM 633 O O . ARG A 1 87 ? -8.061 -7.120 20.187 1.00 85.94 87 ARG A O 1
ATOM 640 N N . ILE A 1 88 ? -7.857 -4.891 20.028 1.00 90.25 88 ILE A N 1
ATOM 641 C CA . ILE A 1 88 ? -8.349 -4.760 18.652 1.00 90.25 88 ILE A CA 1
ATOM 642 C C . ILE A 1 88 ? -7.326 -3.999 17.814 1.00 90.25 88 ILE A C 1
ATOM 644 O O . ILE A 1 88 ? -6.881 -2.913 18.194 1.00 90.25 88 ILE A O 1
ATOM 648 N N . VAL A 1 89 ? -7.002 -4.536 16.640 1.00 86.62 89 VAL A N 1
ATOM 649 C CA . VAL A 1 89 ? -6.181 -3.864 15.628 1.00 86.62 89 VAL A CA 1
ATOM 650 C C . VAL A 1 89 ? -7.061 -3.479 14.443 1.00 86.62 89 VAL A C 1
ATOM 652 O O . VAL A 1 89 ? -7.708 -4.332 13.850 1.00 86.62 89 VAL A O 1
ATOM 655 N N . ILE A 1 90 ? -7.084 -2.205 14.060 1.00 92.25 90 ILE A N 1
ATOM 656 C CA . ILE A 1 90 ? -7.816 -1.703 12.893 1.00 92.25 90 ILE A CA 1
ATOM 657 C C . ILE A 1 90 ? -6.817 -1.332 11.797 1.00 92.25 90 ILE A C 1
ATOM 659 O O . ILE A 1 90 ? -6.077 -0.363 11.934 1.00 92.25 90 ILE A O 1
ATOM 663 N N . HIS A 1 91 ? -6.849 -2.065 10.688 1.00 82.06 91 HIS A N 1
ATOM 664 C CA . HIS A 1 91 ? -6.158 -1.733 9.445 1.00 82.06 91 HIS A CA 1
ATOM 665 C C . HIS A 1 91 ? -7.102 -0.950 8.533 1.00 82.06 91 HIS A C 1
ATOM 667 O O . HIS A 1 91 ? -8.024 -1.506 7.933 1.00 82.06 91 HIS A O 1
ATOM 673 N N . GLY A 1 92 ? -6.881 0.358 8.445 1.00 77.25 92 GLY A N 1
ATOM 674 C CA . GLY A 1 92 ? -7.709 1.263 7.661 1.00 77.25 92 GLY A CA 1
ATOM 675 C C . GLY A 1 92 ? -7.473 1.180 6.154 1.00 77.25 92 GLY A C 1
ATOM 676 O O . GLY A 1 92 ? -8.377 1.539 5.408 1.00 77.25 92 GLY A O 1
ATOM 677 N N . ASN A 1 93 ? -6.318 0.681 5.696 1.00 76.06 93 ASN A N 1
ATOM 678 C CA . ASN A 1 93 ? -5.958 0.577 4.274 1.00 76.06 93 ASN A CA 1
ATOM 679 C C . ASN A 1 93 ? -6.205 1.883 3.483 1.00 76.06 93 ASN A C 1
ATOM 681 O O . ASN A 1 93 ? -6.707 1.845 2.362 1.00 76.06 93 ASN A O 1
ATOM 685 N N . ASN A 1 94 ? -5.906 3.046 4.076 1.00 69.81 94 ASN A N 1
ATOM 686 C CA . ASN A 1 94 ? -6.185 4.397 3.552 1.00 69.81 94 ASN A CA 1
ATOM 687 C C . ASN A 1 94 ? -7.666 4.766 3.425 1.00 69.81 94 ASN A C 1
ATOM 689 O O . ASN A 1 94 ? -8.011 5.866 2.980 1.00 69.81 94 ASN A O 1
ATOM 693 N N . PHE A 1 95 ? -8.581 3.879 3.806 1.00 80.19 95 PHE A N 1
ATOM 694 C CA . PHE A 1 95 ? -9.990 4.207 3.799 1.00 80.19 95 PHE A CA 1
ATOM 695 C C . PHE A 1 95 ? -10.332 5.197 4.909 1.00 80.19 95 PHE A C 1
ATOM 697 O O . PHE A 1 95 ? -9.592 5.444 5.864 1.00 80.19 95 PHE A O 1
ATOM 704 N N . GLN A 1 96 ? -11.506 5.801 4.751 1.00 85.75 96 GLN A N 1
ATOM 705 C CA . GLN A 1 96 ? -11.975 6.838 5.654 1.00 85.75 96 GLN A CA 1
ATOM 706 C C . GLN A 1 96 ? -13.007 6.243 6.591 1.00 85.75 96 GLN A C 1
ATOM 708 O O . GLN A 1 96 ? -13.992 5.679 6.113 1.00 85.75 96 GLN A O 1
ATOM 713 N N . TYR A 1 97 ? -12.836 6.464 7.890 1.00 90.56 97 TYR A N 1
ATOM 714 C CA . TYR A 1 97 ? -13.950 6.450 8.826 1.00 90.56 97 TYR A CA 1
ATOM 715 C C . TYR A 1 97 ? -14.595 7.836 8.796 1.00 90.56 97 TYR A C 1
ATOM 717 O O . TYR A 1 97 ? -14.040 8.817 9.297 1.00 90.56 97 TYR A O 1
ATOM 725 N N . ARG A 1 98 ? -15.736 7.937 8.110 1.00 87.69 98 ARG A N 1
ATOM 726 C CA . ARG A 1 98 ? -16.463 9.191 7.891 1.00 87.69 98 ARG A CA 1
ATOM 727 C C . ARG A 1 98 ? -17.465 9.407 9.019 1.00 87.69 98 ARG A C 1
ATOM 729 O O . ARG A 1 98 ? -18.404 8.631 9.162 1.00 87.69 98 ARG A O 1
ATOM 736 N N . ILE A 1 99 ? -17.275 10.488 9.769 1.00 83.44 99 ILE A N 1
ATOM 737 C CA . ILE A 1 99 ? -17.979 10.752 11.027 1.00 83.44 99 ILE A CA 1
ATOM 738 C C . ILE A 1 99 ? -18.947 11.932 10.841 1.00 83.44 99 ILE A C 1
ATOM 740 O O . ILE A 1 99 ? -18.529 13.064 10.573 1.00 83.44 99 ILE A O 1
ATOM 744 N N . ASN A 1 100 ? -20.247 11.682 10.986 1.00 81.38 100 ASN A N 1
ATOM 745 C CA . ASN A 1 100 ? -21.334 12.662 10.928 1.00 81.38 100 ASN A CA 1
ATOM 746 C C . ASN A 1 100 ? -21.639 13.302 12.303 1.00 81.38 100 ASN A C 1
ATOM 748 O O . ASN A 1 100 ? -21.304 12.784 13.366 1.00 81.38 100 ASN A O 1
ATOM 752 N N . LYS A 1 101 ? -22.342 14.447 12.303 1.00 72.31 101 LYS A N 1
ATOM 753 C CA . LYS A 1 101 ? -23.762 14.572 12.723 1.00 72.31 101 LYS A CA 1
ATOM 754 C C . LYS A 1 101 ? -24.401 13.809 13.909 1.00 72.31 101 LYS A C 1
ATOM 756 O O . LYS A 1 101 ? -25.566 14.045 14.158 1.00 72.31 101 LYS A O 1
ATOM 761 N N . GLY A 1 102 ? -23.728 12.977 14.690 1.00 69.69 102 GLY A N 1
ATOM 762 C CA . GLY A 1 102 ? -24.295 12.320 15.886 1.00 69.69 102 GLY A CA 1
ATOM 763 C C . GLY A 1 102 ? -23.415 11.182 16.376 1.00 69.69 102 GLY A C 1
ATOM 764 O O . GLY A 1 102 ? -23.512 10.764 17.522 1.00 69.69 102 GLY A O 1
ATOM 765 N N . ASP A 1 103 ? -22.501 10.790 15.498 1.00 72.44 103 ASP A N 1
ATOM 766 C CA . ASP A 1 103 ? -21.693 9.599 15.592 1.00 72.44 103 ASP A CA 1
ATOM 767 C C . ASP A 1 103 ? -20.777 9.595 16.824 1.00 72.44 103 ASP A C 1
ATOM 769 O O . ASP A 1 103 ? -20.239 10.648 17.211 1.00 72.44 103 ASP A O 1
ATOM 773 N N . PRO A 1 104 ? -20.610 8.414 17.439 1.00 69.75 104 PRO A N 1
ATOM 774 C CA . PRO A 1 104 ? -19.796 8.219 18.629 1.00 69.75 104 PRO A CA 1
ATOM 775 C C . PRO A 1 104 ? -18.297 8.347 18.329 1.00 69.75 104 PRO A C 1
ATOM 777 O O . PRO A 1 104 ? -17.817 8.035 17.238 1.00 69.75 104 PRO A O 1
ATOM 780 N N . ALA A 1 105 ? -17.559 8.806 19.339 1.00 75.19 105 ALA A N 1
ATOM 781 C CA . ALA A 1 105 ? -16.103 8.718 19.378 1.00 75.19 105 ALA A CA 1
ATOM 782 C C . ALA A 1 105 ? -15.686 7.271 19.673 1.00 75.19 105 ALA A C 1
ATOM 784 O O . ALA A 1 105 ? -16.439 6.546 20.326 1.00 75.19 105 ALA A O 1
ATOM 785 N N . PHE A 1 106 ? -14.478 6.866 19.275 1.00 88.62 106 PHE A N 1
ATOM 786 C CA . PHE A 1 106 ? -13.911 5.639 19.837 1.00 88.62 106 PHE A CA 1
ATOM 787 C C . PHE A 1 106 ? -13.723 5.834 21.339 1.00 88.62 106 PHE A C 1
ATOM 789 O O . PHE A 1 106 ? -13.131 6.824 21.768 1.00 88.62 106 PHE A O 1
ATOM 796 N N . GLU A 1 107 ? -14.212 4.893 22.137 1.00 90.50 107 GLU A N 1
ATOM 797 C CA . GLU A 1 107 ? -13.976 4.876 23.576 1.00 90.50 107 GLU A CA 1
ATOM 798 C C . GLU A 1 107 ? -13.183 3.631 23.941 1.00 90.50 107 GLU A C 1
ATOM 800 O O . GLU A 1 107 ? -13.708 2.526 23.850 1.00 90.50 107 GLU A O 1
ATOM 805 N N . VAL A 1 108 ? -11.942 3.800 24.384 1.00 90.19 108 VAL A N 1
ATOM 806 C CA . VAL A 1 108 ? -11.117 2.714 24.918 1.00 90.19 108 VAL A CA 1
ATOM 807 C C . VAL A 1 108 ? -11.201 2.756 26.437 1.00 90.19 108 VAL A C 1
ATOM 809 O O . VAL A 1 108 ? -10.855 3.767 27.049 1.00 90.19 108 VAL A O 1
ATOM 812 N N . LYS A 1 109 ? -11.708 1.683 27.047 1.00 90.06 109 LYS A N 1
ATOM 813 C CA . LYS A 1 109 ? -11.881 1.578 28.505 1.00 90.06 109 LYS A CA 1
ATOM 814 C C . LYS A 1 109 ? -10.835 0.641 29.109 1.00 90.06 109 LYS A C 1
ATOM 816 O O . LYS A 1 109 ? -10.091 -0.012 28.383 1.00 90.06 109 LYS A O 1
ATOM 821 N N . LYS A 1 110 ? -10.807 0.551 30.442 1.00 85.94 110 LYS A N 1
ATOM 822 C CA . LYS A 1 110 ? -9.964 -0.391 31.190 1.00 85.94 110 LYS A CA 1
ATOM 823 C C . LYS A 1 110 ? -10.037 -1.808 30.611 1.00 85.94 110 LYS A C 1
ATOM 825 O O . LYS A 1 110 ? -11.131 -2.346 30.461 1.00 85.94 110 LYS A O 1
ATOM 830 N N . GLY A 1 111 ? -8.874 -2.394 30.328 1.00 83.19 111 GLY A N 1
ATOM 831 C CA . GLY A 1 111 ? -8.736 -3.720 29.709 1.00 83.19 111 GLY A CA 1
ATOM 832 C C . GLY A 1 111 ? -8.795 -3.721 28.176 1.00 83.19 111 GLY A C 1
ATOM 833 O O . GLY A 1 111 ? -8.405 -4.708 27.563 1.00 83.19 111 GLY A O 1
ATOM 834 N N . GLY A 1 112 ? -9.218 -2.615 27.556 1.00 88.38 112 GLY A N 1
ATOM 835 C CA . GLY A 1 112 ? -9.187 -2.430 26.111 1.00 88.38 112 GLY A CA 1
ATOM 836 C C . GLY A 1 112 ? -7.840 -1.908 25.615 1.00 88.38 112 GLY A C 1
ATOM 837 O O . GLY A 1 112 ? -7.239 -1.023 26.229 1.00 88.38 112 GLY A O 1
ATOM 838 N N . ALA A 1 113 ? -7.410 -2.422 24.466 1.00 85.56 113 ALA A N 1
ATOM 839 C CA . ALA A 1 113 ? -6.225 -1.966 23.751 1.00 85.56 113 ALA A CA 1
ATOM 840 C C . ALA A 1 113 ? -6.570 -1.775 22.272 1.00 85.56 113 ALA A C 1
ATOM 842 O O . ALA A 1 113 ? -6.947 -2.730 21.599 1.00 85.56 113 ALA A O 1
ATOM 843 N N . LEU A 1 114 ? -6.464 -0.548 21.768 1.00 88.88 114 LEU A N 1
ATOM 844 C CA . LEU A 1 114 ? -6.785 -0.219 20.382 1.00 88.88 114 LEU A CA 1
ATOM 845 C C . LEU A 1 114 ? -5.518 0.154 19.615 1.00 88.88 114 LEU A C 1
ATOM 847 O O . LEU A 1 114 ? -4.850 1.124 19.962 1.00 88.88 114 LEU A O 1
ATOM 851 N N . THR A 1 115 ? -5.238 -0.559 18.531 1.00 81.88 115 THR A N 1
ATOM 852 C CA . THR A 1 115 ? -4.217 -0.177 17.551 1.00 81.88 115 THR A CA 1
ATOM 853 C C . THR A 1 115 ? -4.900 0.261 16.260 1.00 81.88 115 THR A C 1
ATOM 855 O O . THR A 1 115 ? -5.709 -0.483 15.717 1.00 81.88 115 THR A O 1
ATOM 858 N N . ILE A 1 116 ? -4.598 1.454 15.753 1.00 84.75 116 ILE A N 1
ATOM 859 C CA . ILE A 1 116 ? -5.132 1.978 14.489 1.00 84.75 116 ILE A CA 1
ATOM 860 C C . ILE A 1 116 ? -3.975 2.166 13.518 1.00 84.75 116 ILE A C 1
ATOM 862 O O . ILE A 1 116 ? -3.042 2.892 13.833 1.00 84.75 116 ILE A O 1
ATOM 866 N N . ILE A 1 117 ? -4.042 1.551 12.342 1.00 75.94 117 ILE A N 1
ATOM 867 C CA . ILE A 1 117 ? -2.992 1.609 11.323 1.00 75.94 117 ILE A CA 1
ATOM 868 C C . ILE A 1 117 ? -3.612 2.077 10.014 1.00 75.94 117 ILE A C 1
ATOM 870 O O . ILE A 1 117 ? -4.594 1.494 9.553 1.00 75.94 117 ILE A O 1
ATOM 874 N N . ASN A 1 118 ? -3.025 3.097 9.396 1.00 69.12 118 ASN A N 1
ATOM 875 C CA . ASN A 1 118 ? -3.410 3.586 8.080 1.00 69.12 118 ASN A CA 1
ATOM 876 C C . ASN A 1 118 ? -4.919 3.886 7.905 1.00 69.12 118 ASN A C 1
ATOM 878 O O . ASN A 1 118 ? -5.575 3.408 6.975 1.00 69.12 118 ASN A O 1
ATOM 882 N N . LEU A 1 119 ? -5.499 4.640 8.842 1.00 81.19 119 LEU A N 1
ATOM 883 C CA . LEU A 1 119 ? -6.907 5.041 8.828 1.00 81.19 119 LEU A CA 1
ATOM 884 C C . LEU A 1 119 ? -7.049 6.564 8.773 1.00 81.19 119 LEU A C 1
ATOM 886 O O . LEU A 1 119 ? -6.449 7.283 9.571 1.00 81.19 119 LEU A O 1
ATOM 890 N N . HIS A 1 120 ? -7.942 7.069 7.916 1.00 82.12 120 HIS A N 1
ATOM 891 C CA . HIS A 1 120 ? -8.338 8.480 7.945 1.00 82.12 120 HIS A CA 1
ATOM 892 C C . HIS A 1 120 ? -9.679 8.673 8.658 1.00 82.12 120 HIS A C 1
ATOM 894 O O . HIS A 1 120 ? -10.751 8.424 8.110 1.00 82.12 120 HIS A O 1
ATOM 900 N N . MET A 1 121 ? -9.645 9.176 9.887 1.00 85.94 121 MET A N 1
ATOM 901 C CA . MET A 1 121 ? -10.837 9.613 10.608 1.00 85.94 121 MET A CA 1
ATOM 902 C C . MET A 1 121 ? -11.207 11.031 10.164 1.00 85.94 121 MET A C 1
ATOM 904 O O . MET A 1 121 ? -10.538 12.015 10.496 1.00 85.94 121 MET A O 1
ATOM 908 N N . LYS A 1 122 ? -12.281 11.145 9.380 1.00 83.25 122 LYS A N 1
ATOM 909 C CA . LYS A 1 122 ? -12.718 12.412 8.788 1.00 83.25 122 LYS A CA 1
ATOM 910 C C . LYS A 1 122 ? -14.080 12.814 9.324 1.00 83.25 122 LYS A C 1
ATOM 912 O O . LYS A 1 122 ? -15.101 12.221 8.972 1.00 83.25 122 LYS A O 1
ATOM 917 N N . TYR A 1 123 ? -14.106 13.884 10.109 1.00 78.69 123 TYR A N 1
ATOM 918 C CA . TYR A 1 123 ? -15.357 14.544 10.453 1.00 78.69 123 TYR A CA 1
ATOM 919 C C . TYR A 1 123 ? -15.913 15.267 9.230 1.00 78.69 123 TYR A C 1
ATOM 921 O O . TYR A 1 123 ? -15.259 16.129 8.643 1.00 78.69 123 TYR A O 1
ATOM 929 N N . LEU A 1 124 ? -17.134 14.920 8.829 1.00 81.00 124 LEU A N 1
ATOM 930 C CA . LEU A 1 124 ? -17.777 15.519 7.656 1.00 81.00 124 LEU A CA 1
ATOM 931 C C . LEU A 1 124 ? -18.289 16.941 7.930 1.00 81.00 124 LEU A C 1
ATOM 933 O O . LEU A 1 124 ? -18.483 17.716 7.001 1.00 81.00 124 LEU A O 1
ATOM 937 N N . THR A 1 125 ? -18.448 17.306 9.203 1.00 75.44 125 THR A N 1
ATOM 938 C CA . THR A 1 125 ? -18.798 18.660 9.654 1.00 75.44 125 THR A CA 1
ATOM 939 C C . THR A 1 125 ? -17.888 19.060 10.822 1.00 75.44 125 THR A C 1
ATOM 941 O O . THR A 1 125 ? -17.762 18.234 11.735 1.00 75.44 125 THR A O 1
ATOM 944 N N . PRO A 1 126 ? -17.321 20.285 10.860 1.00 63.97 126 PRO A N 1
ATOM 945 C CA . PRO A 1 126 ? -16.487 20.740 11.974 1.00 63.97 126 PRO A CA 1
ATOM 946 C C . PRO A 1 126 ? -17.231 20.621 13.311 1.00 63.97 126 PRO A C 1
ATOM 948 O O . PRO A 1 126 ? -18.393 21.021 13.430 1.00 63.97 126 PRO A O 1
ATOM 951 N N . ARG A 1 127 ? -16.591 20.044 14.334 1.00 62.88 127 ARG A N 1
ATOM 952 C CA . ARG A 1 127 ? -17.240 19.720 15.618 1.00 62.88 127 ARG A CA 1
ATOM 953 C C . ARG A 1 127 ? -16.430 20.135 16.828 1.00 62.88 127 ARG A C 1
ATOM 955 O O . ARG A 1 127 ? -15.216 20.039 16.825 1.00 62.88 127 ARG A O 1
ATOM 962 N N . LYS A 1 128 ? -17.138 20.417 17.931 1.00 55.22 128 LYS A N 1
ATOM 963 C CA . LYS A 1 128 ? -16.589 20.622 19.286 1.00 55.22 128 LYS A CA 1
ATOM 964 C C . LYS A 1 128 ? -16.347 19.323 20.093 1.00 55.22 128 LYS A C 1
ATOM 966 O O . LYS A 1 128 ? -16.342 19.394 21.318 1.00 55.22 128 LYS A O 1
ATOM 971 N N . ARG A 1 129 ? -16.222 18.144 19.466 1.00 64.44 129 ARG A N 1
ATOM 972 C CA . ARG A 1 129 ? -16.096 16.846 20.173 1.00 64.44 129 ARG A CA 1
ATOM 973 C C . ARG A 1 129 ? -14.766 16.142 19.877 1.00 64.44 129 ARG A C 1
ATOM 975 O O . ARG A 1 129 ? -14.113 16.470 18.890 1.00 64.44 129 ARG A O 1
ATOM 982 N N . ARG A 1 130 ? -14.408 15.208 20.765 1.00 74.56 130 ARG A N 1
ATOM 983 C CA . ARG A 1 130 ? -13.231 14.326 20.697 1.00 74.56 130 ARG A CA 1
ATOM 984 C C . ARG A 1 130 ? -13.419 13.174 19.710 1.00 74.56 130 ARG A C 1
ATOM 986 O O . ARG A 1 130 ? -14.536 12.661 19.637 1.00 74.56 130 ARG A O 1
ATOM 993 N N . ALA A 1 131 ? -12.362 12.763 19.009 1.00 78.62 131 ALA A N 1
ATOM 994 C CA . ALA A 1 131 ? -12.394 11.610 18.103 1.00 78.62 131 ALA A CA 1
ATOM 995 C C . ALA A 1 131 ? -12.151 10.281 18.806 1.00 78.62 131 ALA A C 1
ATOM 997 O O . ALA A 1 131 ? -12.857 9.304 18.547 1.00 78.62 131 ALA A O 1
ATOM 998 N N . ILE A 1 132 ? -11.204 10.273 19.739 1.00 85.62 132 ILE A N 1
ATOM 999 C CA . ILE A 1 132 ? -10.887 9.111 20.559 1.00 85.62 132 ILE A CA 1
ATOM 1000 C C . ILE A 1 132 ? -10.845 9.545 22.018 1.00 85.62 132 ILE A C 1
ATOM 1002 O O . ILE A 1 132 ? -10.266 10.577 22.355 1.00 85.62 132 ILE A O 1
ATOM 1006 N N . ARG A 1 133 ? -11.465 8.753 22.888 1.00 85.25 133 ARG A N 1
ATOM 1007 C CA . ARG A 1 133 ? -11.364 8.872 24.337 1.00 85.25 133 ARG A CA 1
ATOM 1008 C C . ARG A 1 133 ? -10.742 7.606 24.901 1.00 85.25 133 ARG A C 1
ATOM 1010 O O . ARG A 1 133 ? -11.269 6.523 24.672 1.00 85.25 133 ARG A O 1
ATOM 1017 N N . VAL A 1 134 ? -9.678 7.743 25.678 1.00 83.62 134 VAL A N 1
ATOM 1018 C CA . VAL A 1 134 ? -9.029 6.629 26.377 1.00 83.62 134 VAL A CA 1
ATOM 1019 C C . VAL A 1 134 ? -9.202 6.830 27.878 1.00 83.62 134 VAL A C 1
ATOM 1021 O O . VAL A 1 134 ? -8.933 7.910 28.399 1.00 83.62 134 VAL A O 1
ATOM 1024 N N . THR A 1 135 ? -9.707 5.821 28.584 1.00 85.06 135 THR A N 1
ATOM 1025 C CA . THR A 1 135 ? -9.902 5.827 30.041 1.00 85.06 135 THR A CA 1
ATOM 1026 C C . THR A 1 135 ? -9.366 4.521 30.617 1.00 85.06 135 THR A C 1
ATOM 1028 O O . THR A 1 135 ? -10.013 3.486 30.469 1.00 85.06 135 THR A O 1
ATOM 1031 N N . ASP A 1 136 ? -8.182 4.566 31.236 1.00 79.50 136 ASP A N 1
ATOM 1032 C CA . ASP A 1 136 ? -7.441 3.397 31.756 1.00 79.50 136 ASP A CA 1
ATOM 1033 C C . ASP A 1 136 ? -7.156 2.288 30.709 1.00 79.50 136 ASP A C 1
ATOM 1035 O O . ASP A 1 136 ? -6.944 1.130 31.069 1.00 79.50 136 ASP A O 1
ATOM 1039 N N . GLY A 1 137 ? -7.185 2.618 29.414 1.00 78.38 137 GLY A N 1
ATOM 1040 C CA . GLY A 1 137 ? -6.922 1.694 28.300 1.00 78.38 137 GLY A CA 1
ATOM 1041 C C . GLY A 1 137 ? -5.606 1.976 27.569 1.00 78.38 137 GLY A C 1
ATOM 1042 O O . GLY A 1 137 ? -4.878 2.905 27.920 1.00 78.38 137 GLY A O 1
ATOM 1043 N N . GLU A 1 138 ? -5.321 1.201 26.524 1.00 80.38 138 GLU A N 1
ATOM 1044 C CA . GLU A 1 138 ? -4.150 1.378 25.654 1.00 80.38 138 GLU A CA 1
ATOM 1045 C C . GLU A 1 138 ? -4.573 1.855 24.260 1.00 80.38 138 GLU A C 1
ATOM 1047 O O . GLU A 1 138 ? -5.552 1.375 23.690 1.00 80.38 138 GLU A O 1
ATOM 1052 N N . LEU A 1 139 ? -3.831 2.807 23.697 1.00 80.62 139 LEU A N 1
ATOM 1053 C CA . LEU A 1 139 ? -4.054 3.313 22.346 1.00 80.62 139 LEU A CA 1
ATOM 1054 C C . LEU A 1 139 ? -2.715 3.452 21.634 1.00 80.62 139 LEU A C 1
ATOM 1056 O O . LEU A 1 139 ? -1.835 4.148 22.135 1.00 80.62 139 LEU A O 1
ATOM 1060 N N . LEU A 1 140 ? -2.626 2.847 20.455 1.00 74.06 140 LEU A N 1
ATOM 1061 C CA . LEU A 1 140 ? -1.562 3.031 19.481 1.00 74.06 140 LEU A CA 1
ATOM 1062 C C . LEU A 1 140 ? -2.198 3.492 18.167 1.00 74.06 140 LEU A C 1
ATOM 1064 O O . LEU A 1 140 ? -3.176 2.908 17.706 1.00 74.06 140 LEU A O 1
ATOM 1068 N N . ILE A 1 141 ? -1.665 4.542 17.557 1.00 72.00 141 ILE A N 1
ATOM 1069 C CA . ILE A 1 141 ? -2.074 4.997 16.225 1.00 72.00 141 ILE A CA 1
ATOM 1070 C C . ILE A 1 141 ? -0.817 4.979 15.359 1.00 72.00 141 ILE A C 1
ATOM 1072 O O . ILE A 1 141 ? 0.243 5.320 15.845 1.00 72.00 141 ILE A O 1
ATOM 1076 N N . GLN A 1 142 ? -0.892 4.558 14.108 1.00 67.12 142 GLN A N 1
ATOM 1077 C CA . GLN A 1 142 ? 0.249 4.511 13.201 1.00 67.12 142 GLN A CA 1
ATOM 1078 C C . GLN A 1 142 ? -0.221 4.916 11.808 1.00 67.12 142 GLN A C 1
ATOM 1080 O O . GLN A 1 142 ? -1.287 4.476 11.364 1.00 67.12 142 GLN A O 1
ATOM 1085 N N . ASP A 1 143 ? 0.540 5.777 11.134 1.00 63.81 143 ASP A N 1
ATOM 1086 C CA . ASP A 1 143 ? 0.298 6.196 9.746 1.00 63.81 143 ASP A CA 1
ATOM 1087 C C . ASP A 1 143 ? -1.152 6.654 9.487 1.00 63.81 143 ASP A C 1
ATOM 1089 O O . ASP A 1 143 ? -1.725 6.426 8.428 1.00 63.81 143 ASP A O 1
ATOM 1093 N N . SER A 1 144 ? -1.807 7.235 10.494 1.00 70.00 144 SER A N 1
ATOM 1094 C CA . SER A 1 144 ? -3.242 7.531 10.471 1.00 70.00 144 SER A CA 1
ATOM 1095 C C . SER A 1 144 ? -3.495 9.015 10.683 1.00 70.00 144 SER A C 1
ATOM 1097 O O . SER A 1 144 ? -2.715 9.725 11.316 1.00 70.00 144 SER A O 1
ATOM 1099 N N . ARG A 1 145 ? -4.634 9.489 10.175 1.00 74.00 145 ARG A N 1
ATOM 1100 C CA . ARG A 1 145 ? -4.977 10.912 10.162 1.00 74.00 145 ARG A CA 1
ATOM 1101 C C . ARG A 1 145 ? -6.310 11.158 10.847 1.00 74.00 145 ARG A C 1
ATOM 1103 O O . ARG A 1 145 ? -7.274 10.433 10.599 1.00 74.00 145 ARG A O 1
ATOM 1110 N N . ILE A 1 146 ? -6.404 12.210 11.657 1.00 80.19 146 ILE A N 1
ATOM 1111 C CA . ILE A 1 146 ? -7.674 12.683 12.220 1.00 80.19 146 ILE A CA 1
ATOM 1112 C C . ILE A 1 146 ? -7.862 14.121 11.766 1.00 80.19 146 ILE A C 1
ATOM 1114 O O . ILE A 1 146 ? -7.045 14.981 12.067 1.00 80.19 146 ILE A O 1
ATOM 1118 N N . SER A 1 147 ? -8.948 14.398 11.050 1.00 74.62 147 SER A N 1
ATOM 1119 C CA . SER A 1 147 ? -9.174 15.717 10.450 1.00 74.62 147 SER A CA 1
ATOM 1120 C C . SER A 1 147 ? -10.559 16.273 10.763 1.00 74.62 147 SER A C 1
ATOM 1122 O O . SER A 1 147 ? -11.524 15.525 10.953 1.00 74.62 147 SER A O 1
ATOM 1124 N N . ASN A 1 148 ? -10.649 17.607 10.770 1.00 73.31 148 ASN A N 1
ATOM 1125 C CA . ASN A 1 148 ? -11.882 18.373 10.979 1.00 73.31 148 ASN A CA 1
ATOM 1126 C C . ASN A 1 148 ? -12.551 18.165 12.363 1.00 73.31 148 ASN A C 1
ATOM 1128 O O . ASN A 1 148 ? -13.771 18.256 12.519 1.00 73.31 148 ASN A O 1
ATOM 1132 N N . CYS A 1 149 ? -11.739 17.886 13.383 1.00 69.50 149 CYS A N 1
ATOM 1133 C CA . CYS A 1 149 ? -12.123 17.729 14.787 1.00 69.50 149 CYS A CA 1
ATOM 1134 C C . CYS A 1 149 ? -11.634 18.909 15.646 1.00 69.50 149 CYS A C 1
ATOM 1136 O O . CYS A 1 149 ? -10.729 19.637 15.248 1.00 69.50 149 CYS A O 1
ATOM 1138 N N . ARG A 1 150 ? -12.218 19.094 16.841 1.00 70.75 150 ARG A N 1
ATOM 1139 C CA . ARG A 1 150 ? -11.707 20.050 17.849 1.00 70.75 150 ARG A CA 1
ATOM 1140 C C . ARG A 1 150 ? -10.679 19.419 18.779 1.00 70.75 150 ARG A C 1
ATOM 1142 O O . ARG A 1 150 ? -9.758 20.099 19.201 1.00 70.75 150 ARG A O 1
ATOM 1149 N N . ILE A 1 151 ? -10.890 18.157 19.143 1.00 70.56 151 ILE A N 1
ATOM 1150 C CA . ILE A 1 151 ? -9.968 17.371 19.962 1.00 70.56 151 ILE A CA 1
ATOM 1151 C C . ILE A 1 151 ? -9.771 16.052 19.219 1.00 70.56 151 ILE A C 1
ATOM 1153 O O . ILE A 1 151 ? -10.744 15.342 18.966 1.00 70.56 151 ILE A O 1
ATOM 1157 N N . GLY A 1 152 ? -8.543 15.717 18.845 1.00 71.19 152 GLY A N 1
ATOM 1158 C CA . GLY A 1 152 ? -8.259 14.418 18.245 1.00 71.19 152 GLY A CA 1
ATOM 1159 C C . GLY A 1 152 ? -8.387 13.290 19.257 1.00 71.19 152 GLY A C 1
ATOM 1160 O O . GLY A 1 152 ? -9.286 12.456 19.166 1.00 71.19 152 GLY A O 1
ATOM 1161 N N . VAL A 1 153 ? -7.524 13.308 20.270 1.00 76.56 153 VAL A N 1
ATOM 1162 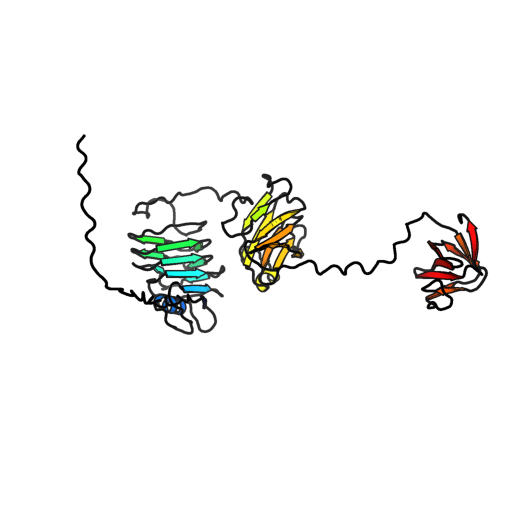C CA . VAL A 1 153 ? -7.443 12.269 21.301 1.00 76.56 153 VAL A CA 1
ATOM 1163 C C . VAL A 1 153 ? -7.559 12.912 22.682 1.00 76.56 153 VAL A C 1
ATOM 1165 O O . VAL A 1 153 ? -6.879 13.888 22.976 1.00 76.56 153 VAL A O 1
ATOM 1168 N N . GLU A 1 154 ? -8.425 12.367 23.534 1.00 73.50 154 GLU A N 1
ATOM 1169 C CA . GLU A 1 154 ? -8.521 12.697 24.960 1.00 73.50 154 GLU A CA 1
ATOM 1170 C C . GLU A 1 154 ? -8.085 11.475 25.779 1.00 73.50 154 GLU A C 1
ATOM 1172 O O . GLU A 1 154 ? -8.691 10.408 25.663 1.00 73.50 154 GLU A O 1
ATOM 1177 N N . GLN A 1 155 ? -7.064 11.626 26.624 1.00 68.62 155 GLN A N 1
ATOM 1178 C CA . GLN A 1 155 ? -6.563 10.562 27.500 1.00 68.62 155 GLN A CA 1
ATOM 1179 C C . GLN A 1 155 ? -6.853 10.861 28.968 1.00 68.62 155 GLN A C 1
ATOM 1181 O O . GLN A 1 155 ? -6.672 11.984 29.439 1.00 68.62 155 GLN A O 1
ATOM 1186 N N . ILE A 1 156 ? -7.289 9.841 29.702 1.00 59.59 156 ILE A N 1
ATOM 1187 C CA . ILE A 1 156 ? -7.590 9.906 31.130 1.00 59.59 156 ILE A CA 1
ATOM 1188 C C . ILE A 1 156 ? -6.965 8.670 31.786 1.00 59.59 156 ILE A C 1
ATOM 1190 O O . ILE A 1 156 ? -7.447 7.559 31.576 1.00 59.59 156 ILE A O 1
ATOM 1194 N N . ARG A 1 157 ? -5.910 8.873 32.592 1.00 55.38 157 ARG A N 1
ATOM 1195 C CA . ARG A 1 157 ? -5.252 7.824 33.405 1.00 55.38 157 ARG A CA 1
ATOM 1196 C C . ARG A 1 157 ? -4.782 6.572 32.617 1.00 55.38 157 ARG A C 1
ATOM 1198 O O . ARG A 1 157 ? -4.729 5.474 33.154 1.00 55.38 157 ARG A O 1
ATOM 1205 N N . SER A 1 158 ? -4.409 6.727 31.347 1.00 50.72 158 SER A N 1
ATOM 1206 C CA . SER A 1 158 ? -3.962 5.646 30.449 1.00 50.72 158 SER A CA 1
ATOM 1207 C C . SER A 1 158 ? -2.438 5.607 30.248 1.00 50.72 158 SER A C 1
ATOM 1209 O O . SER A 1 158 ? -1.809 6.657 30.193 1.00 50.72 158 SER A O 1
ATOM 1211 N N . HIS A 1 159 ? -1.851 4.413 30.062 1.00 52.09 159 HIS A N 1
ATOM 1212 C CA . HIS A 1 159 ? -0.416 4.198 29.750 1.00 52.09 159 HIS A CA 1
ATOM 1213 C C . HIS A 1 159 ? -0.112 4.226 28.235 1.00 52.09 159 HIS A C 1
ATOM 1215 O O . HIS A 1 159 ? 0.840 3.616 27.758 1.00 52.09 159 HIS A O 1
ATOM 1221 N N . SER A 1 160 ? -0.959 4.885 27.447 1.00 46.78 160 SER A N 1
ATOM 1222 C CA . SER A 1 160 ? -0.921 4.865 25.982 1.00 46.78 160 SER A CA 1
ATOM 1223 C C . SER A 1 160 ? 0.375 5.446 25.410 1.00 46.78 160 SER A C 1
ATOM 1225 O O . SER A 1 160 ? 0.690 6.612 25.643 1.00 46.78 160 SER A O 1
ATOM 1227 N N . THR A 1 161 ? 1.090 4.651 24.612 1.00 43.09 161 THR A N 1
ATOM 1228 C CA . THR A 1 161 ? 2.255 5.091 23.837 1.00 43.09 161 THR A CA 1
ATOM 1229 C C . THR A 1 161 ? 1.800 5.600 22.469 1.00 43.09 161 THR A C 1
ATOM 1231 O O . THR A 1 161 ? 1.198 4.863 21.691 1.00 43.09 161 THR A O 1
ATOM 1234 N N . LEU A 1 162 ? 2.086 6.865 22.164 1.00 46.69 162 LEU A N 1
ATOM 1235 C CA . LEU A 1 162 ? 1.855 7.445 20.841 1.00 46.69 162 LEU A CA 1
ATOM 1236 C C . LEU A 1 162 ? 3.132 7.254 20.004 1.00 46.69 162 LEU A C 1
ATOM 1238 O O . LEU A 1 162 ? 4.165 7.813 20.356 1.00 46.69 162 LEU A O 1
ATOM 1242 N N . LEU A 1 163 ? 3.086 6.448 18.939 1.00 38.34 163 LEU A N 1
ATOM 1243 C CA . LEU A 1 163 ? 4.214 6.204 18.025 1.00 38.34 163 LEU A CA 1
ATOM 1244 C C . LEU A 1 163 ? 3.801 6.492 16.568 1.00 38.34 163 LEU A C 1
ATOM 1246 O O . LEU A 1 163 ? 2.921 5.817 16.049 1.00 38.34 163 LEU A O 1
ATOM 1250 N N . GLY A 1 164 ? 4.437 7.455 15.888 1.00 36.84 164 GLY A N 1
ATOM 1251 C CA . GLY A 1 164 ? 4.332 7.660 14.428 1.00 36.84 164 GLY A CA 1
ATOM 1252 C C . GLY A 1 164 ? 4.049 9.102 13.967 1.00 36.84 164 GLY A C 1
ATOM 1253 O O . GLY A 1 164 ? 3.795 9.985 14.784 1.00 36.84 164 GLY A O 1
ATOM 1254 N N . ASP A 1 165 ? 4.076 9.314 12.643 1.00 38.88 165 ASP A N 1
ATOM 1255 C CA . ASP A 1 165 ? 3.765 10.583 11.960 1.00 38.88 165 ASP A CA 1
ATOM 1256 C C . ASP A 1 165 ? 2.252 10.782 11.837 1.00 38.88 165 ASP A C 1
ATOM 1258 O O . ASP A 1 165 ? 1.579 10.116 11.044 1.00 38.88 165 ASP A O 1
ATOM 1262 N N . TRP A 1 166 ? 1.676 11.648 12.672 1.00 47.59 166 TRP A N 1
ATOM 1263 C CA . TRP A 1 166 ? 0.227 11.837 12.726 1.00 47.59 166 TRP A CA 1
ATOM 1264 C C . TRP A 1 166 ? -0.144 13.296 12.469 1.00 47.59 166 TRP A C 1
ATOM 1266 O O . TRP A 1 166 ? 0.360 14.210 13.118 1.00 47.59 166 TRP A O 1
ATOM 1276 N N . ASP A 1 167 ? -1.109 13.511 11.579 1.00 50.53 167 ASP A N 1
ATOM 1277 C CA . ASP A 1 167 ? -1.776 14.801 11.401 1.00 50.53 167 ASP A CA 1
ATOM 1278 C C . ASP A 1 167 ? -3.144 14.719 12.091 1.00 50.53 167 ASP A C 1
ATOM 1280 O O . ASP A 1 167 ? -4.133 14.194 11.561 1.00 50.53 167 ASP A O 1
ATOM 1284 N N . ILE A 1 168 ? -3.139 15.118 13.366 1.00 58.94 168 ILE A N 1
ATOM 1285 C CA . ILE A 1 168 ? -4.308 15.170 14.237 1.00 58.94 168 ILE A CA 1
ATOM 1286 C C . ILE A 1 168 ? -4.734 16.627 14.391 1.00 58.94 168 ILE A C 1
ATOM 1288 O O . ILE A 1 168 ? -3.993 17.461 14.905 1.00 58.94 168 ILE A O 1
ATOM 1292 N N . CYS A 1 169 ? -5.980 16.921 14.031 1.00 62.75 169 CYS A N 1
ATOM 1293 C CA . CYS A 1 169 ? -6.603 18.199 14.351 1.00 62.75 169 CYS A CA 1
ATOM 1294 C C . CYS A 1 169 ? -6.566 18.506 15.866 1.00 62.75 169 CYS A C 1
ATOM 1296 O O . CYS A 1 169 ? -7.120 17.757 16.675 1.00 62.75 169 CYS A O 1
ATOM 1298 N N . GLY A 1 170 ? -5.970 19.651 16.230 1.00 52.56 170 GLY A N 1
ATOM 1299 C CA . GLY A 1 170 ? -6.136 20.283 17.545 1.00 52.56 170 GLY A CA 1
ATOM 1300 C C . GLY A 1 170 ? -4.934 20.328 18.499 1.00 52.56 170 GLY A C 1
ATOM 1301 O O . GLY A 1 170 ? -5.158 20.095 19.680 1.00 52.56 170 GLY A O 1
ATOM 1302 N N . LEU A 1 171 ? -3.720 20.686 18.056 1.00 46.78 171 LEU A N 1
ATOM 1303 C CA . LEU A 1 171 ? -2.656 21.273 18.911 1.00 46.78 171 LEU A CA 1
ATOM 1304 C C . LEU A 1 171 ? -1.879 22.321 18.075 1.00 46.78 171 LEU A C 1
ATOM 1306 O O . LEU A 1 171 ? -1.631 22.007 16.907 1.00 46.78 171 LEU A O 1
ATOM 1310 N N . PRO A 1 172 ? -1.517 23.546 18.551 1.00 42.44 172 PRO A N 1
ATOM 1311 C CA . PRO A 1 172 ? -1.200 24.014 19.925 1.00 42.44 172 PRO A CA 1
ATOM 1312 C C . PRO A 1 172 ? -2.058 25.249 20.362 1.00 42.44 172 PRO A C 1
ATOM 1314 O O . PRO A 1 172 ? -2.902 25.684 19.585 1.00 42.44 172 PRO A O 1
ATOM 1317 N N . ASP A 1 173 ? -1.983 25.894 21.532 1.00 36.50 173 ASP A N 1
ATOM 1318 C CA . ASP A 1 173 ? -1.123 25.864 22.724 1.00 36.50 173 ASP A CA 1
ATOM 1319 C C . ASP A 1 173 ? -1.949 25.440 23.966 1.00 36.50 173 ASP A C 1
ATOM 1321 O O . ASP A 1 173 ? -3.145 25.223 23.869 1.00 36.50 173 ASP A O 1
ATOM 1325 N N . ASP A 1 174 ? -1.300 25.241 25.111 1.00 35.91 174 ASP A N 1
ATOM 1326 C CA . ASP A 1 174 ? -1.895 25.078 26.450 1.00 35.91 174 ASP A CA 1
ATOM 1327 C C . ASP A 1 174 ? -2.974 23.984 26.696 1.00 35.91 174 ASP A C 1
ATOM 1329 O O . ASP A 1 174 ? -4.168 24.229 26.822 1.00 35.91 174 ASP A O 1
ATOM 1333 N N . GLN A 1 175 ? -2.490 22.773 27.027 1.00 39.50 175 GLN A N 1
ATOM 1334 C CA . GLN A 1 175 ? -3.241 21.633 27.606 1.00 39.50 175 GLN A CA 1
ATOM 1335 C C . GLN A 1 175 ? -4.055 20.853 26.545 1.00 39.50 175 GLN A C 1
ATOM 1337 O O . GLN A 1 175 ? -4.874 21.400 25.826 1.00 39.50 175 GLN A O 1
ATOM 1342 N N . ILE A 1 176 ? -3.920 19.535 26.381 1.00 37.06 176 ILE A N 1
ATOM 1343 C CA . ILE A 1 176 ? -4.213 18.496 27.375 1.00 37.06 176 ILE A CA 1
ATOM 1344 C C . ILE A 1 176 ? -3.233 17.324 27.171 1.00 37.06 176 ILE A C 1
ATOM 1346 O O . ILE A 1 176 ? -3.483 16.401 26.403 1.00 37.06 176 ILE A O 1
ATOM 1350 N N . ILE A 1 177 ? -2.134 17.344 27.925 1.00 38.03 177 ILE A N 1
ATOM 1351 C CA . ILE A 1 177 ? -1.510 16.142 28.492 1.00 38.03 177 ILE A CA 1
ATOM 1352 C C . ILE A 1 177 ? -1.403 16.431 29.993 1.00 38.03 177 ILE A C 1
ATOM 1354 O O . ILE A 1 177 ? -0.399 16.938 30.481 1.00 38.03 177 ILE A O 1
ATOM 1358 N N . LYS A 1 178 ? -2.487 16.194 30.743 1.00 32.91 178 LYS A N 1
ATOM 1359 C CA . LYS A 1 178 ? -2.418 16.107 32.210 1.00 32.91 178 LYS A CA 1
ATOM 1360 C C . LYS A 1 178 ? -2.297 14.637 32.587 1.00 32.91 178 LYS A C 1
ATOM 1362 O O . LYS A 1 178 ? -3.278 13.977 32.912 1.00 32.91 178 LYS A O 1
ATOM 1367 N N . GLY A 1 179 ? -1.073 14.145 32.491 1.00 30.55 179 GLY A N 1
ATOM 1368 C CA . GLY A 1 179 ? -0.668 12.791 32.840 1.00 30.55 179 GLY A CA 1
ATOM 1369 C C . GLY A 1 179 ? 0.748 12.596 32.328 1.00 30.55 179 GLY A C 1
ATOM 1370 O O . GLY A 1 179 ? 0.971 12.701 31.132 1.00 30.55 179 GLY A O 1
ATOM 1371 N N . SER A 1 180 ? 1.703 12.434 33.242 1.00 33.91 180 SER A N 1
ATOM 1372 C CA . SER A 1 180 ? 3.120 12.210 32.948 1.00 33.91 180 SER A CA 1
ATOM 1373 C C . SER A 1 180 ? 3.286 11.213 31.801 1.00 33.91 180 SER A C 1
ATOM 1375 O O . SER A 1 180 ? 2.852 10.082 31.957 1.00 33.91 180 SER A O 1
ATOM 1377 N N . HIS A 1 181 ? 3.829 11.654 30.664 1.00 35.62 181 HIS A N 1
ATOM 1378 C CA . HIS A 1 181 ? 4.930 11.066 29.889 1.00 35.62 181 HIS A CA 1
ATOM 1379 C C . HIS A 1 181 ? 5.028 11.797 28.532 1.00 35.62 181 HIS A C 1
ATOM 1381 O O . HIS A 1 181 ? 4.049 12.299 27.987 1.00 35.62 181 HIS A O 1
ATOM 1387 N N . THR A 1 182 ? 6.262 11.963 28.068 1.00 32.66 182 THR A N 1
ATOM 1388 C CA . THR A 1 182 ? 6.746 12.888 27.031 1.00 32.66 182 THR A CA 1
ATOM 1389 C C . THR A 1 182 ? 6.043 12.768 25.676 1.00 32.66 182 THR A C 1
ATOM 1391 O O . THR A 1 182 ? 6.213 11.774 24.979 1.00 32.66 182 THR A O 1
ATOM 1394 N N . ALA A 1 183 ? 5.360 13.836 25.254 1.00 35.56 183 ALA A N 1
ATOM 1395 C CA . ALA A 1 183 ? 5.136 14.142 23.844 1.00 35.56 183 ALA A CA 1
ATOM 1396 C C . ALA A 1 183 ? 6.186 15.174 23.415 1.00 35.56 183 ALA A C 1
ATOM 1398 O O . ALA A 1 183 ? 6.116 16.341 23.804 1.00 35.56 183 ALA A O 1
ATOM 1399 N N . THR A 1 184 ? 7.192 14.749 22.657 1.00 31.94 184 THR A N 1
ATOM 1400 C CA . THR A 1 184 ? 8.110 15.673 21.985 1.00 31.94 184 THR A CA 1
ATOM 1401 C C . THR A 1 184 ? 7.414 16.241 20.757 1.00 31.94 184 THR A C 1
ATOM 1403 O O . THR A 1 184 ? 7.048 15.514 19.837 1.00 31.94 184 THR A O 1
ATOM 1406 N N . TYR A 1 185 ? 7.198 17.553 20.784 1.00 28.62 185 TYR A N 1
ATOM 140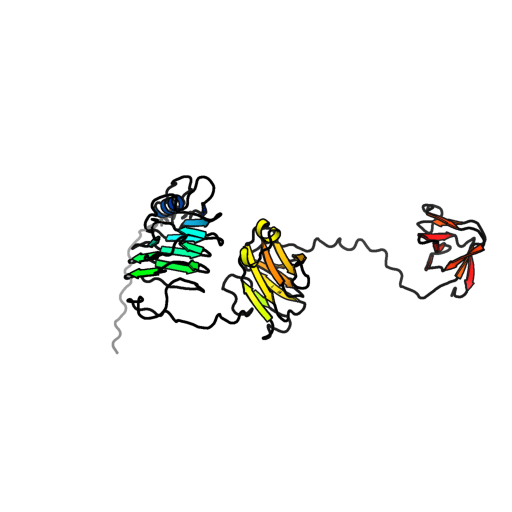7 C CA . TYR A 1 185 ? 6.567 18.335 19.732 1.00 28.62 185 TYR A CA 1
ATOM 1408 C C . TYR A 1 185 ? 7.635 18.870 18.765 1.00 28.62 185 TYR A C 1
ATOM 1410 O O . TYR A 1 185 ? 8.633 19.433 19.208 1.00 28.62 185 TYR A O 1
ATOM 1418 N N . ARG A 1 186 ? 7.361 18.724 17.461 1.00 35.19 186 ARG A N 1
ATOM 1419 C CA . ARG A 1 186 ? 8.045 19.306 16.286 1.00 35.19 186 ARG A CA 1
ATOM 1420 C C . ARG A 1 186 ? 9.550 19.059 16.163 1.00 35.19 186 ARG A C 1
ATOM 1422 O O . ARG A 1 186 ? 10.366 19.925 16.466 1.00 35.19 186 ARG A O 1
ATOM 1429 N N . THR A 1 187 ? 9.894 17.964 15.499 1.00 29.92 187 THR A N 1
ATOM 1430 C CA . THR A 1 187 ? 10.924 18.040 14.456 1.00 29.92 187 THR A CA 1
ATOM 1431 C C . THR A 1 187 ? 10.247 18.452 13.136 1.00 29.92 187 THR A C 1
ATOM 1433 O O . THR A 1 187 ? 9.071 18.127 12.946 1.00 29.92 187 THR A O 1
ATOM 1436 N N . PRO A 1 188 ? 10.913 19.198 12.227 1.00 36.47 188 PRO A N 1
ATOM 1437 C CA . PRO A 1 188 ? 10.499 19.237 10.815 1.00 36.47 188 PRO A CA 1
ATOM 1438 C C . PRO A 1 188 ? 10.268 17.799 10.312 1.00 36.47 188 PRO A C 1
ATOM 1440 O O . PRO A 1 188 ? 10.834 16.888 10.931 1.00 36.47 188 PRO A O 1
ATOM 1443 N N . PRO A 1 189 ? 9.445 17.566 9.259 1.00 46.25 189 PRO A N 1
ATOM 1444 C CA . PRO A 1 189 ? 9.309 16.220 8.706 1.00 46.25 189 PRO A CA 1
ATOM 1445 C C . PRO A 1 189 ? 10.723 15.651 8.559 1.00 46.25 189 PRO A C 1
ATOM 1447 O O . PRO A 1 189 ? 11.585 16.389 8.054 1.00 46.25 189 PRO A O 1
ATOM 1450 N N . PRO A 1 190 ? 10.998 14.451 9.112 1.00 45.38 190 PRO A N 1
ATOM 1451 C CA . PRO A 1 190 ? 12.309 13.840 8.975 1.00 45.38 190 PRO A CA 1
ATOM 1452 C C . PRO A 1 190 ? 12.705 13.958 7.504 1.00 45.38 190 PRO A C 1
ATOM 1454 O O . PRO A 1 190 ? 11.827 13.802 6.642 1.00 45.38 190 PRO A O 1
ATOM 1457 N N . PRO A 1 191 ? 13.944 14.380 7.195 1.00 52.09 191 PRO A N 1
ATOM 1458 C CA . PRO A 1 191 ? 14.347 14.506 5.805 1.00 52.09 191 PRO A CA 1
ATOM 1459 C C . PRO A 1 191 ? 13.986 13.183 5.130 1.00 52.09 191 PRO A C 1
ATOM 1461 O O . PRO A 1 191 ? 14.269 12.130 5.694 1.00 52.09 191 PRO A O 1
ATOM 1464 N N . GLU A 1 192 ? 13.273 13.236 4.000 1.00 65.56 192 GLU A N 1
ATOM 1465 C CA . GLU A 1 192 ? 12.752 12.057 3.300 1.00 65.56 192 GLU A CA 1
ATOM 1466 C C . GLU A 1 192 ? 13.938 11.260 2.742 1.00 65.56 192 GLU A C 1
ATOM 1468 O O . GLU A 1 192 ? 14.228 11.253 1.553 1.00 65.56 192 GLU A O 1
ATOM 1473 N N . THR A 1 193 ? 14.712 10.637 3.622 1.00 82.44 193 THR A N 1
ATOM 1474 C CA . THR A 1 193 ? 15.943 9.944 3.306 1.00 82.44 193 THR A CA 1
ATOM 1475 C C . THR A 1 193 ? 15.663 8.463 3.294 1.00 82.44 193 THR A C 1
ATOM 1477 O O . THR A 1 193 ? 14.944 7.905 4.121 1.00 82.44 193 THR A O 1
ATOM 1480 N N . CYS A 1 194 ? 16.334 7.785 2.382 1.00 87.62 194 CYS A N 1
ATOM 1481 C CA . CYS A 1 194 ? 16.260 6.341 2.251 1.00 87.62 194 CYS A CA 1
ATOM 1482 C C . CYS A 1 194 ? 16.714 5.568 3.501 1.00 87.62 194 CYS A C 1
ATOM 1484 O O . CYS A 1 194 ? 16.415 4.384 3.620 1.00 87.62 194 CYS A O 1
ATOM 1486 N N . ARG A 1 195 ? 17.401 6.223 4.449 1.00 85.75 195 ARG A N 1
ATOM 1487 C CA . ARG A 1 195 ? 17.824 5.628 5.728 1.00 85.75 195 ARG A CA 1
ATOM 1488 C C . ARG A 1 195 ? 16.751 5.688 6.816 1.00 85.75 195 ARG A C 1
ATOM 1490 O O . ARG A 1 195 ? 16.865 4.959 7.794 1.00 85.75 195 ARG A O 1
ATOM 1497 N N . GLU A 1 196 ? 15.747 6.545 6.657 1.00 80.88 196 GLU A N 1
ATOM 1498 C CA . GLU A 1 196 ? 14.721 6.827 7.669 1.00 80.88 196 GLU A CA 1
ATOM 1499 C C . GLU A 1 196 ? 13.360 6.206 7.318 1.00 80.88 196 GLU A C 1
ATOM 1501 O O . GLU A 1 196 ? 12.342 6.532 7.926 1.00 80.88 196 GLU A O 1
ATOM 1506 N N . LEU A 1 197 ? 13.325 5.280 6.352 1.00 81.38 197 LEU A N 1
ATOM 1507 C CA . LEU A 1 197 ? 12.109 4.535 6.035 1.00 81.38 197 LEU A CA 1
ATOM 1508 C C . LEU A 1 197 ? 11.612 3.742 7.266 1.00 81.38 197 LEU A C 1
ATOM 1510 O O . LEU A 1 197 ? 12.430 3.192 8.012 1.00 81.38 197 LEU A O 1
ATOM 1514 N N . PRO A 1 198 ? 10.283 3.665 7.502 1.00 74.81 198 PRO A N 1
ATOM 1515 C CA . PRO A 1 198 ? 9.730 3.018 8.689 1.00 74.81 198 PRO A CA 1
ATOM 1516 C C . PRO A 1 198 ? 10.189 1.560 8.861 1.00 74.81 198 PRO A C 1
ATOM 1518 O O . PRO A 1 198 ? 10.308 0.833 7.868 1.00 74.81 198 PRO A O 1
ATOM 1521 N N . PRO A 1 199 ? 10.369 1.072 10.103 1.00 73.56 199 PRO A N 1
ATOM 1522 C CA . PRO A 1 199 ? 10.661 -0.336 10.349 1.00 73.56 199 PRO A CA 1
ATOM 1523 C C . PRO A 1 199 ? 9.613 -1.256 9.710 1.00 73.56 199 PRO A C 1
ATOM 1525 O O . PRO A 1 199 ? 8.412 -1.025 9.839 1.00 73.56 199 PRO A O 1
ATOM 1528 N N . GLY A 1 200 ? 10.070 -2.311 9.032 1.00 77.25 200 GLY A N 1
ATOM 1529 C CA . GLY A 1 200 ? 9.191 -3.247 8.324 1.00 77.25 200 GLY A CA 1
ATOM 1530 C C . GLY A 1 200 ? 8.707 -2.767 6.950 1.00 77.25 200 GLY A C 1
ATOM 1531 O O . GLY A 1 200 ? 7.898 -3.459 6.341 1.00 77.25 200 GLY A O 1
ATOM 1532 N N . SER A 1 201 ? 9.194 -1.624 6.456 1.00 85.00 201 SER A N 1
ATOM 1533 C CA . SER A 1 201 ? 9.038 -1.216 5.053 1.00 85.00 201 SER A CA 1
ATOM 1534 C C . SER A 1 201 ? 10.265 -1.586 4.211 1.00 85.00 201 SER A C 1
ATOM 1536 O O . SER A 1 201 ? 11.195 -2.234 4.702 1.00 85.00 201 SER A O 1
ATOM 1538 N N . ALA A 1 202 ? 10.257 -1.198 2.934 1.00 91.31 202 ALA A N 1
ATOM 1539 C CA . ALA A 1 202 ? 11.397 -1.366 2.041 1.00 91.31 202 ALA A CA 1
ATOM 1540 C C . ALA A 1 202 ? 12.692 -0.744 2.596 1.00 91.31 202 ALA A C 1
ATOM 1542 O O . ALA A 1 202 ? 12.689 0.356 3.147 1.00 91.31 202 ALA A O 1
ATOM 1543 N N . THR A 1 203 ? 13.821 -1.411 2.375 1.00 93.94 203 THR A N 1
ATOM 1544 C CA . THR A 1 203 ? 15.155 -0.826 2.533 1.00 93.94 203 THR A CA 1
ATOM 1545 C C . THR A 1 203 ? 15.724 -0.467 1.168 1.00 93.94 203 THR A C 1
ATOM 1547 O O . THR A 1 203 ? 15.431 -1.124 0.169 1.00 93.94 203 THR A O 1
ATOM 1550 N N . VAL A 1 204 ? 16.535 0.591 1.117 1.00 95.75 204 VAL A N 1
ATOM 1551 C CA . VAL A 1 204 ? 17.177 1.045 -0.120 1.00 95.75 204 VAL A CA 1
ATOM 1552 C C . VAL A 1 204 ? 18.678 1.155 0.104 1.00 95.75 204 VAL A C 1
ATOM 1554 O O . VAL A 1 204 ? 19.128 1.720 1.101 1.00 95.75 204 VAL A O 1
ATOM 1557 N N . THR A 1 205 ? 19.462 0.620 -0.821 1.00 94.50 205 THR A N 1
ATOM 1558 C CA . THR A 1 205 ? 20.926 0.697 -0.820 1.00 94.50 205 THR A CA 1
ATOM 1559 C C . THR A 1 205 ? 21.405 1.101 -2.207 1.00 94.50 205 THR A C 1
ATOM 1561 O O . THR A 1 205 ? 20.774 0.783 -3.207 1.00 94.50 205 THR A O 1
ATOM 1564 N N . ALA A 1 206 ? 22.513 1.831 -2.288 1.00 91.19 206 ALA A N 1
ATOM 1565 C CA . ALA A 1 206 ? 23.126 2.206 -3.561 1.00 91.19 206 ALA A CA 1
ATOM 1566 C C . ALA A 1 206 ? 24.557 1.654 -3.617 1.00 91.19 206 ALA A C 1
ATOM 1568 O O . ALA A 1 206 ? 25.188 1.579 -2.555 1.00 91.19 206 ALA A O 1
ATOM 1569 N N . PRO A 1 207 ? 25.085 1.296 -4.804 1.00 90.69 207 PRO A N 1
ATOM 1570 C CA . PRO A 1 207 ? 26.445 0.773 -4.950 1.00 90.69 207 PRO A CA 1
ATOM 1571 C C . PRO A 1 207 ? 27.510 1.677 -4.321 1.00 90.69 207 PRO A C 1
ATOM 1573 O O . PRO A 1 207 ? 28.355 1.207 -3.561 1.00 90.69 207 PRO A O 1
ATOM 1576 N N . SER A 1 208 ? 27.412 2.988 -4.555 1.00 88.25 208 SER A N 1
ATOM 1577 C CA . SER A 1 208 ? 28.317 3.991 -3.980 1.00 88.25 208 SER A CA 1
ATOM 1578 C C . SER A 1 208 ? 27.898 4.472 -2.578 1.00 88.25 208 SER A C 1
ATOM 1580 O O . SER A 1 208 ? 28.489 5.401 -2.023 1.00 88.25 208 SER A O 1
ATOM 1582 N N . GLY A 1 209 ? 26.876 3.850 -1.981 1.00 87.75 209 GLY A N 1
ATOM 1583 C CA . GLY A 1 209 ? 26.222 4.292 -0.752 1.00 87.75 209 GLY A CA 1
ATOM 1584 C C . GLY A 1 209 ? 25.192 5.406 -0.980 1.00 87.75 209 GLY A C 1
ATOM 1585 O O . GLY A 1 209 ? 25.231 6.149 -1.956 1.00 87.75 209 GLY A O 1
ATOM 1586 N N . LEU A 1 210 ? 24.230 5.531 -0.059 1.00 84.62 210 LEU A N 1
ATOM 1587 C CA . LEU A 1 210 ? 23.189 6.564 -0.139 1.00 84.62 210 LEU A CA 1
ATOM 1588 C C . LEU A 1 210 ? 23.795 7.954 0.120 1.00 84.62 210 LEU A C 1
ATOM 1590 O O . LEU A 1 210 ? 24.079 8.297 1.272 1.00 84.62 210 LEU A O 1
ATOM 1594 N N . GLY A 1 211 ? 24.016 8.729 -0.944 1.00 73.62 211 GLY A N 1
ATOM 1595 C CA . GLY A 1 211 ? 24.439 10.131 -0.871 1.00 73.62 211 GLY A CA 1
ATOM 1596 C C . GLY A 1 211 ? 23.306 11.075 -0.441 1.00 73.62 211 GLY A C 1
ATOM 1597 O O . GLY A 1 211 ? 22.143 10.693 -0.412 1.00 73.62 211 GLY A O 1
ATOM 1598 N N . ALA A 1 212 ? 23.616 12.341 -0.146 1.00 69.50 212 ALA A N 1
ATOM 1599 C CA . ALA A 1 212 ? 22.609 13.327 0.287 1.00 69.50 212 ALA A CA 1
ATOM 1600 C C . ALA A 1 212 ? 21.560 13.683 -0.792 1.00 69.50 212 ALA A C 1
ATOM 1602 O O . ALA A 1 212 ? 20.539 14.287 -0.480 1.00 69.50 212 ALA A O 1
ATOM 1603 N N . GLY A 1 213 ? 21.820 13.337 -2.058 1.00 79.69 213 GLY A N 1
ATOM 1604 C CA . GLY A 1 213 ? 20.960 13.663 -3.197 1.00 79.69 213 GLY A CA 1
ATOM 1605 C C . GLY A 1 213 ? 19.876 12.633 -3.515 1.00 79.69 213 GLY A C 1
ATOM 1606 O O . GLY A 1 213 ? 19.070 12.910 -4.397 1.00 79.69 213 GLY A O 1
ATOM 1607 N N . ILE A 1 214 ? 19.852 11.472 -2.850 1.00 88.62 214 ILE A N 1
ATOM 1608 C CA . ILE A 1 214 ? 18.763 10.494 -2.984 1.00 88.62 214 ILE A CA 1
ATOM 1609 C C . ILE A 1 214 ? 17.797 10.649 -1.816 1.00 88.62 214 ILE A C 1
ATOM 1611 O O . ILE A 1 214 ? 18.200 10.829 -0.663 1.00 88.62 214 ILE A O 1
ATOM 1615 N N . GLN A 1 215 ? 16.513 10.602 -2.128 1.00 90.56 215 GLN A N 1
ATOM 1616 C CA . GLN A 1 215 ? 15.435 10.736 -1.169 1.00 90.56 215 GLN A CA 1
ATOM 1617 C C . GLN A 1 215 ? 14.439 9.599 -1.378 1.00 90.56 215 GLN A C 1
ATOM 1619 O O . GLN A 1 215 ? 14.259 9.120 -2.500 1.00 90.56 215 GLN A O 1
ATOM 1624 N N . CYS A 1 216 ? 13.820 9.163 -0.288 1.00 92.88 216 CYS A N 1
ATOM 1625 C CA . CYS A 1 216 ? 12.825 8.110 -0.304 1.00 92.88 216 CYS A CA 1
ATOM 1626 C C . CYS A 1 216 ? 11.659 8.455 0.613 1.00 92.88 216 CYS A C 1
ATOM 1628 O O . CYS A 1 216 ? 11.847 8.945 1.727 1.00 92.88 216 CYS A O 1
ATOM 1630 N N . ARG A 1 217 ? 10.455 8.083 0.184 1.00 90.88 217 ARG A N 1
ATOM 1631 C CA . ARG A 1 217 ? 9.250 8.134 1.009 1.00 90.88 217 ARG A CA 1
ATOM 1632 C C . ARG A 1 217 ? 8.424 6.887 0.781 1.00 90.88 217 ARG A C 1
ATOM 1634 O O . ARG A 1 217 ? 8.102 6.542 -0.352 1.00 90.88 217 ARG A O 1
ATOM 1641 N N . ARG A 1 218 ? 8.010 6.250 1.871 1.00 88.25 218 ARG A N 1
ATOM 1642 C CA . ARG A 1 218 ? 7.019 5.179 1.819 1.00 88.25 218 ARG A CA 1
ATOM 1643 C C . ARG A 1 218 ? 5.686 5.725 1.305 1.00 88.25 218 ARG A C 1
ATOM 1645 O O . ARG A 1 218 ? 5.206 6.746 1.794 1.00 88.25 218 ARG A O 1
ATOM 1652 N N . LEU A 1 219 ? 5.088 5.042 0.339 1.00 81.88 219 LEU A N 1
ATOM 1653 C CA . LEU A 1 219 ? 3.810 5.421 -0.244 1.00 81.88 219 LEU A CA 1
ATOM 1654 C C . LEU A 1 219 ? 2.705 4.455 0.148 1.00 81.88 219 LEU A C 1
ATOM 1656 O O . LEU A 1 219 ? 2.896 3.249 0.291 1.00 81.88 219 LEU A O 1
ATOM 1660 N N . ASP A 1 220 ? 1.514 5.023 0.251 1.00 74.38 220 ASP A N 1
ATOM 1661 C CA . ASP A 1 220 ? 0.270 4.286 0.297 1.00 74.38 220 ASP A CA 1
ATOM 1662 C C . ASP A 1 220 ? -0.374 4.199 -1.106 1.00 74.38 220 ASP A C 1
ATOM 1664 O O . ASP A 1 220 ? 0.176 4.695 -2.090 1.00 74.38 220 ASP A O 1
ATOM 1668 N N . ALA A 1 221 ? -1.558 3.589 -1.223 1.00 67.62 221 ALA A N 1
ATOM 1669 C CA . ALA A 1 221 ? -2.247 3.449 -2.510 1.00 67.62 221 ALA A CA 1
ATOM 1670 C C . ALA A 1 221 ? -2.554 4.797 -3.197 1.00 67.62 221 ALA A C 1
ATOM 1672 O O . ALA A 1 221 ? -2.504 4.882 -4.424 1.00 67.62 221 ALA A O 1
ATOM 1673 N N . MET A 1 222 ? -2.846 5.858 -2.433 1.00 56.00 222 MET A N 1
ATOM 1674 C CA . MET A 1 222 ? -3.055 7.196 -2.998 1.00 56.00 222 MET A CA 1
ATOM 1675 C C . MET A 1 222 ? -1.734 7.817 -3.451 1.00 56.00 222 MET A C 1
ATOM 1677 O O . MET A 1 222 ? -1.701 8.462 -4.495 1.00 56.00 222 MET A O 1
ATOM 1681 N N . GLY A 1 223 ? -0.662 7.607 -2.684 1.00 68.00 223 GLY A N 1
ATOM 1682 C CA . GLY A 1 223 ? 0.687 8.041 -3.031 1.00 68.00 223 GLY A CA 1
ATOM 1683 C C . GLY A 1 223 ? 1.199 7.388 -4.315 1.00 68.00 223 GLY A C 1
ATOM 1684 O O . GLY A 1 223 ? 1.817 8.062 -5.132 1.00 68.00 223 GLY A O 1
ATOM 1685 N N . VAL A 1 224 ? 0.893 6.102 -4.521 1.00 83.12 224 VAL A N 1
ATOM 1686 C CA . VAL A 1 224 ? 1.206 5.376 -5.764 1.00 83.12 224 VAL A CA 1
ATOM 1687 C C . VAL A 1 224 ? 0.388 5.920 -6.938 1.00 83.12 224 VAL A C 1
ATOM 1689 O O . VAL A 1 224 ? 0.924 6.111 -8.028 1.00 83.12 224 VAL A O 1
ATOM 1692 N N . GLY A 1 225 ? -0.915 6.154 -6.740 1.00 76.69 225 GLY A N 1
ATOM 1693 C CA . GLY A 1 225 ? -1.774 6.826 -7.722 1.00 76.69 225 GLY A CA 1
ATOM 1694 C C . GLY A 1 225 ? -1.958 6.090 -9.059 1.00 76.69 225 GLY A C 1
ATOM 1695 O O . GLY A 1 225 ? -2.486 6.673 -10.004 1.00 76.69 225 GLY A O 1
ATOM 1696 N N . ASN A 1 226 ? -1.542 4.821 -9.156 1.00 85.62 226 ASN A N 1
ATOM 1697 C CA . ASN A 1 226 ? -1.647 3.996 -10.358 1.00 85.62 226 ASN A CA 1
ATOM 1698 C C . ASN A 1 226 ? -2.596 2.812 -10.126 1.00 85.62 226 ASN A C 1
ATOM 1700 O O . ASN A 1 226 ? -2.317 1.939 -9.305 1.00 85.62 226 ASN A O 1
ATOM 1704 N N . ALA A 1 227 ? -3.702 2.772 -10.873 1.00 75.44 227 ALA A N 1
ATOM 1705 C CA . ALA A 1 227 ? -4.749 1.763 -10.703 1.00 75.44 227 ALA A CA 1
ATOM 1706 C C . ALA A 1 227 ? -4.244 0.329 -10.919 1.00 75.44 227 ALA A C 1
ATOM 1708 O O . ALA A 1 227 ? -4.567 -0.538 -10.120 1.00 75.44 227 ALA A O 1
ATOM 1709 N N . ALA A 1 228 ? -3.388 0.086 -11.917 1.00 78.69 228 ALA A N 1
ATOM 1710 C CA . ALA A 1 228 ? -2.882 -1.259 -12.200 1.00 78.69 228 ALA A CA 1
ATOM 1711 C C . ALA A 1 228 ? -2.025 -1.815 -11.050 1.00 78.69 228 ALA A C 1
ATOM 1713 O O . ALA A 1 228 ? -2.124 -2.994 -10.723 1.00 78.69 228 ALA A O 1
ATOM 1714 N N . VAL A 1 229 ? -1.230 -0.962 -10.395 1.00 81.88 229 VAL A N 1
ATOM 1715 C CA . VAL A 1 229 ? -0.456 -1.347 -9.203 1.00 81.88 229 VAL A CA 1
ATOM 1716 C C . VAL A 1 229 ? -1.377 -1.627 -8.009 1.00 81.88 229 VAL A C 1
ATOM 1718 O O . VAL A 1 229 ? -1.159 -2.575 -7.258 1.00 81.88 229 VAL A O 1
ATOM 1721 N N . ILE A 1 230 ? -2.422 -0.816 -7.827 1.00 76.75 230 ILE A N 1
ATOM 1722 C CA . ILE A 1 230 ? -3.386 -0.975 -6.729 1.00 76.75 230 ILE A CA 1
ATOM 1723 C C . ILE A 1 230 ? -4.210 -2.258 -6.911 1.00 76.75 230 ILE A C 1
ATOM 1725 O O . ILE A 1 230 ? -4.342 -3.036 -5.965 1.00 76.75 230 ILE A O 1
ATOM 1729 N N . ASP A 1 231 ? -4.711 -2.499 -8.123 1.00 78.50 231 ASP A N 1
ATOM 1730 C CA . ASP A 1 231 ? -5.536 -3.656 -8.486 1.00 78.50 231 ASP A CA 1
ATOM 1731 C C . ASP A 1 231 ? -4.748 -4.973 -8.423 1.00 78.50 231 ASP A C 1
ATOM 1733 O O . ASP A 1 231 ? -5.320 -6.019 -8.116 1.00 78.50 231 ASP A O 1
ATOM 1737 N N . ALA A 1 232 ? -3.424 -4.925 -8.615 1.00 76.06 232 ALA A N 1
ATOM 1738 C CA . ALA A 1 232 ? -2.524 -6.056 -8.382 1.00 76.06 232 ALA A CA 1
ATOM 1739 C C . ALA A 1 232 ? -2.369 -6.425 -6.887 1.00 76.06 232 ALA A C 1
ATOM 1741 O O . ALA A 1 232 ? -1.705 -7.403 -6.548 1.00 76.06 232 ALA A O 1
ATOM 1742 N N . GLY A 1 233 ? -2.996 -5.675 -5.974 1.00 79.75 233 GLY A N 1
ATOM 1743 C CA . GLY A 1 233 ? -2.958 -5.929 -4.538 1.00 79.75 233 GLY A CA 1
ATOM 1744 C C . GLY A 1 233 ? -1.708 -5.345 -3.894 1.00 79.75 233 GLY A C 1
ATOM 1745 O O . GLY A 1 233 ? -0.865 -6.085 -3.393 1.00 79.75 233 GLY A O 1
ATOM 1746 N N . LEU A 1 234 ? -1.591 -4.017 -3.901 1.00 88.00 234 LEU A N 1
ATOM 1747 C CA . LEU A 1 234 ? -0.483 -3.292 -3.275 1.00 88.00 234 LEU A CA 1
ATOM 1748 C C . LEU A 1 234 ? -0.238 -3.744 -1.821 1.00 88.00 234 LEU A C 1
ATOM 1750 O O . LEU A 1 234 ? -1.133 -3.677 -0.977 1.00 88.00 234 LEU A O 1
ATOM 1754 N N . VAL A 1 235 ? 0.993 -4.177 -1.541 1.00 85.06 235 VAL A N 1
ATOM 1755 C CA . VAL A 1 235 ? 1.471 -4.619 -0.222 1.00 85.06 235 VAL A CA 1
ATOM 1756 C C . VAL A 1 235 ? 2.279 -3.520 0.457 1.00 85.06 235 VAL A C 1
ATOM 1758 O O . VAL A 1 235 ? 2.008 -3.185 1.609 1.00 85.06 235 VAL A O 1
ATOM 1761 N N . ASP A 1 236 ? 3.253 -2.954 -0.254 1.00 88.94 236 ASP A N 1
ATOM 1762 C CA . ASP A 1 236 ? 4.093 -1.850 0.215 1.00 88.94 236 ASP A CA 1
ATOM 1763 C C . ASP A 1 236 ? 4.643 -1.076 -0.990 1.00 88.94 236 ASP A C 1
ATOM 1765 O O . ASP A 1 236 ? 4.746 -1.628 -2.084 1.00 88.94 236 ASP A O 1
ATOM 1769 N N . ALA A 1 237 ? 4.996 0.196 -0.821 1.00 94.00 237 ALA A N 1
ATOM 1770 C CA . ALA A 1 237 ? 5.613 0.983 -1.886 1.00 94.00 237 ALA A CA 1
ATOM 1771 C C . ALA A 1 237 ? 6.557 2.048 -1.339 1.00 94.00 237 ALA A C 1
ATOM 1773 O O . ALA A 1 237 ? 6.356 2.585 -0.249 1.00 94.00 237 ALA A O 1
ATOM 1774 N N . VAL A 1 238 ? 7.557 2.399 -2.140 1.00 95.94 238 VAL A N 1
ATOM 1775 C CA . VAL A 1 238 ? 8.493 3.488 -1.870 1.00 95.94 238 VAL A CA 1
ATOM 1776 C C . VAL A 1 238 ? 8.656 4.342 -3.126 1.00 95.94 238 VAL A C 1
ATOM 1778 O O . VAL A 1 238 ? 8.912 3.828 -4.213 1.00 95.94 238 VAL A O 1
ATOM 1781 N N . ASP A 1 239 ? 8.471 5.651 -2.987 1.00 95.38 239 ASP A N 1
ATOM 1782 C CA . ASP A 1 239 ? 8.882 6.635 -3.987 1.00 95.38 239 ASP A CA 1
ATOM 1783 C C . ASP A 1 239 ? 10.347 6.966 -3.752 1.00 95.38 239 ASP A C 1
ATOM 1785 O O . ASP A 1 239 ? 10.733 7.240 -2.615 1.00 95.38 239 ASP A O 1
ATOM 1789 N N . ILE A 1 240 ? 11.146 6.942 -4.813 1.00 95.50 240 ILE A N 1
ATOM 1790 C CA . ILE A 1 240 ? 12.577 7.226 -4.777 1.00 95.50 240 ILE A CA 1
ATOM 1791 C C . ILE A 1 240 ? 12.854 8.323 -5.799 1.00 95.50 240 ILE A C 1
ATOM 1793 O O . ILE A 1 240 ? 12.546 8.165 -6.982 1.00 95.50 240 ILE A O 1
ATOM 1797 N N . TRP A 1 241 ? 13.439 9.436 -5.364 1.00 92.56 241 TRP A N 1
ATOM 1798 C CA . TRP A 1 241 ? 13.758 10.562 -6.244 1.00 92.56 241 TRP A CA 1
ATOM 1799 C C . TRP A 1 241 ? 15.110 11.195 -5.924 1.00 92.56 241 TRP A C 1
ATOM 1801 O O . TRP A 1 241 ? 15.770 10.874 -4.935 1.00 92.56 241 TRP A O 1
ATOM 1811 N N . GLY A 1 242 ? 15.524 12.103 -6.808 1.00 89.50 242 GLY A N 1
ATOM 1812 C CA . GLY A 1 242 ? 16.860 12.682 -6.807 1.00 89.50 242 GLY A CA 1
ATOM 1813 C C . GLY A 1 242 ? 17.833 11.846 -7.637 1.00 89.50 242 GLY A C 1
ATOM 1814 O O . GLY A 1 242 ? 17.459 11.330 -8.691 1.00 89.50 242 GLY A O 1
ATOM 1815 N N . THR A 1 243 ? 19.083 11.735 -7.191 1.00 89.00 243 THR A N 1
ATOM 1816 C CA . THR A 1 243 ? 20.136 11.025 -7.936 1.00 89.00 243 THR A CA 1
ATOM 1817 C C . THR A 1 243 ? 20.110 9.529 -7.624 1.00 89.00 243 THR A C 1
ATOM 1819 O O . THR A 1 243 ? 20.633 9.105 -6.595 1.00 89.00 243 THR A O 1
ATOM 1822 N N . VAL A 1 244 ? 19.521 8.733 -8.520 1.00 92.19 244 VAL A N 1
ATOM 1823 C CA . VAL A 1 244 ? 19.488 7.263 -8.427 1.00 92.19 244 VAL A CA 1
ATOM 1824 C C . VAL A 1 244 ? 20.583 6.664 -9.307 1.00 92.19 244 VAL A C 1
ATOM 1826 O O . VAL A 1 244 ? 20.623 6.909 -10.510 1.00 92.19 244 VAL A O 1
ATOM 1829 N N . GLU A 1 245 ? 21.483 5.892 -8.700 1.00 90.19 245 GLU A N 1
ATOM 1830 C CA . GLU A 1 245 ? 22.570 5.196 -9.395 1.00 90.19 245 GLU A CA 1
ATOM 1831 C C . GLU A 1 245 ? 22.062 3.862 -9.976 1.00 90.19 245 GLU A C 1
ATOM 1833 O O . GLU A 1 245 ? 21.339 3.139 -9.279 1.00 90.19 245 GLU A O 1
ATOM 1838 N N . PRO A 1 246 ? 22.440 3.485 -11.211 1.00 92.50 246 PRO A N 1
ATOM 1839 C CA . PRO A 1 246 ? 22.197 2.144 -11.732 1.00 92.50 246 PRO A CA 1
ATOM 1840 C C . PRO A 1 246 ? 22.674 1.050 -10.775 1.00 92.50 246 PRO A C 1
ATOM 1842 O O . PRO A 1 246 ? 23.828 1.034 -10.359 1.00 92.50 246 PRO A O 1
ATOM 1845 N N . GLY A 1 247 ? 21.775 0.128 -10.426 1.00 90.81 247 GLY A N 1
ATOM 1846 C CA . GLY A 1 247 ? 22.057 -0.925 -9.449 1.00 90.81 247 GLY A CA 1
ATOM 1847 C C . GLY A 1 247 ? 21.691 -0.557 -8.009 1.00 90.81 247 GLY A C 1
ATOM 1848 O O . GLY A 1 247 ? 22.004 -1.320 -7.098 1.00 90.81 247 GLY A O 1
ATOM 1849 N N . THR A 1 248 ? 21.008 0.575 -7.793 1.00 95.12 248 THR A N 1
ATOM 1850 C CA . THR A 1 248 ? 20.352 0.882 -6.514 1.00 95.12 248 THR A CA 1
ATOM 1851 C C . THR A 1 248 ? 19.375 -0.243 -6.180 1.00 95.12 248 THR A C 1
ATOM 1853 O O . THR A 1 248 ? 18.466 -0.535 -6.956 1.00 95.12 248 THR A O 1
ATOM 1856 N N . GLN A 1 249 ? 19.577 -0.892 -5.038 1.00 96.94 249 GLN A N 1
ATOM 1857 C CA . GLN A 1 249 ? 18.767 -2.005 -4.572 1.00 96.94 249 GLN A CA 1
ATOM 1858 C C . GLN A 1 249 ? 17.598 -1.504 -3.731 1.00 96.94 249 GLN A C 1
ATOM 1860 O O . GLN A 1 249 ? 17.768 -0.648 -2.863 1.00 96.94 249 GLN A O 1
ATOM 1865 N N . VAL A 1 250 ? 16.423 -2.086 -3.956 1.00 97.50 250 VAL A N 1
ATOM 1866 C CA . VAL A 1 250 ? 15.227 -1.890 -3.134 1.00 97.50 250 VAL A CA 1
ATOM 1867 C C . VAL A 1 250 ? 14.756 -3.253 -2.659 1.00 97.50 250 VAL A C 1
ATOM 1869 O O . VAL A 1 250 ? 14.447 -4.118 -3.477 1.00 97.50 250 VAL A O 1
ATOM 1872 N N . CYS A 1 251 ? 14.714 -3.452 -1.346 1.00 96.25 251 CYS A N 1
ATOM 1873 C CA . CYS A 1 251 ? 14.429 -4.742 -0.732 1.00 96.25 251 CYS A CA 1
ATOM 1874 C C . CYS A 1 251 ? 13.220 -4.651 0.194 1.00 96.25 251 CYS A C 1
ATOM 1876 O O . CYS A 1 251 ? 13.234 -3.907 1.170 1.00 96.25 251 CYS A O 1
ATOM 1878 N N . PHE A 1 252 ? 12.187 -5.441 -0.079 1.00 94.88 252 PHE A N 1
ATOM 1879 C CA . PHE A 1 252 ? 10.991 -5.528 0.749 1.00 94.88 252 PHE A CA 1
ATOM 1880 C C . PHE A 1 252 ? 11.067 -6.732 1.699 1.00 94.88 252 PHE A C 1
ATOM 1882 O O . PHE A 1 252 ? 11.467 -7.818 1.270 1.00 94.88 252 PHE A O 1
ATOM 1889 N N . PRO A 1 253 ? 10.616 -6.599 2.961 1.00 90.00 253 PRO A N 1
ATOM 1890 C CA . PRO A 1 253 ? 10.596 -7.687 3.944 1.00 90.00 253 PRO A CA 1
ATOM 1891 C C . PRO A 1 253 ? 9.369 -8.608 3.792 1.00 90.00 253 PRO A C 1
ATOM 1893 O O . PRO A 1 253 ? 8.870 -9.164 4.770 1.00 90.00 253 PRO A O 1
ATOM 1896 N N . HIS A 1 254 ? 8.851 -8.731 2.568 1.00 86.31 254 HIS A N 1
ATOM 1897 C CA . HIS A 1 254 ? 7.713 -9.568 2.208 1.00 86.31 254 HIS A CA 1
ATOM 1898 C C . HIS A 1 254 ? 7.918 -10.140 0.802 1.00 86.31 254 HIS A C 1
ATOM 1900 O O . HIS A 1 254 ? 8.525 -9.497 -0.053 1.00 86.31 254 HIS A O 1
ATOM 1906 N N . LEU A 1 255 ? 7.404 -11.345 0.556 1.00 87.31 255 LEU A N 1
ATOM 1907 C CA . LEU A 1 255 ? 7.381 -11.943 -0.780 1.00 87.31 255 LEU A CA 1
ATOM 1908 C C . LEU A 1 255 ? 6.265 -11.322 -1.627 1.00 87.31 255 LEU A C 1
ATOM 1910 O O . LEU A 1 255 ? 5.191 -11.005 -1.116 1.00 87.31 255 LEU A O 1
ATOM 1914 N N . GLY A 1 256 ? 6.516 -11.186 -2.926 1.00 90.31 256 GLY A N 1
ATOM 1915 C CA . GLY A 1 256 ? 5.560 -10.640 -3.884 1.00 90.31 256 GLY A CA 1
ATOM 1916 C C . GLY A 1 256 ? 6.205 -10.358 -5.236 1.00 90.31 256 GLY A C 1
ATOM 1917 O O . GLY A 1 256 ? 7.421 -10.499 -5.394 1.00 90.31 256 GLY A O 1
ATOM 1918 N N . ALA A 1 257 ? 5.386 -9.946 -6.201 1.00 93.75 257 ALA A N 1
ATOM 1919 C CA . ALA A 1 257 ? 5.883 -9.359 -7.442 1.00 93.75 257 ALA A CA 1
ATOM 1920 C C . ALA A 1 257 ? 6.210 -7.879 -7.201 1.00 93.75 257 ALA A C 1
ATOM 1922 O O . ALA A 1 257 ? 5.572 -7.224 -6.376 1.00 93.75 257 ALA A O 1
ATOM 1923 N N . VAL A 1 258 ? 7.197 -7.343 -7.917 1.00 97.44 258 VAL A N 1
ATOM 1924 C CA . VAL A 1 258 ? 7.595 -5.937 -7.777 1.00 97.44 258 VAL A CA 1
ATOM 1925 C C . VAL A 1 258 ? 7.311 -5.200 -9.077 1.00 97.44 258 VAL A C 1
ATOM 1927 O O . VAL A 1 258 ? 7.744 -5.615 -10.148 1.00 97.44 258 VAL A O 1
ATOM 1930 N N . MET A 1 259 ? 6.561 -4.109 -8.980 1.00 97.00 259 MET A N 1
ATOM 1931 C CA . MET A 1 259 ? 6.200 -3.228 -10.085 1.00 97.00 259 MET A CA 1
ATOM 1932 C C . MET A 1 259 ? 6.922 -1.891 -9.936 1.00 97.00 259 MET A C 1
ATOM 1934 O O . MET A 1 259 ? 7.147 -1.419 -8.821 1.00 97.00 259 MET A O 1
ATOM 1938 N N . PHE A 1 260 ? 7.271 -1.264 -11.054 1.00 97.62 260 PHE A N 1
ATOM 1939 C CA . PHE A 1 260 ? 7.990 0.002 -11.082 1.00 97.62 260 PHE A CA 1
ATOM 1940 C C . PHE A 1 260 ? 7.280 1.021 -11.962 1.00 97.62 260 PHE A C 1
ATOM 1942 O O . PHE A 1 260 ? 6.984 0.756 -13.125 1.00 97.62 260 PHE A O 1
ATOM 1949 N N . LEU A 1 261 ? 7.004 2.188 -11.384 1.00 96.19 261 LEU A N 1
ATOM 1950 C CA . LEU A 1 261 ? 6.522 3.370 -12.088 1.00 96.19 261 LEU A CA 1
ATOM 1951 C C . LEU A 1 261 ? 7.707 4.297 -12.328 1.00 96.19 261 LEU A C 1
ATOM 1953 O O . LEU A 1 261 ? 8.059 5.098 -11.456 1.00 96.19 261 LEU A O 1
ATOM 1957 N N . ASP A 1 262 ? 8.302 4.183 -13.508 1.00 93.50 262 ASP A N 1
ATOM 1958 C CA . ASP A 1 262 ? 9.493 4.931 -13.889 1.00 93.50 262 ASP A CA 1
ATOM 1959 C C . ASP A 1 262 ? 9.172 6.420 -14.068 1.00 93.50 262 ASP A C 1
ATOM 1961 O O . ASP A 1 262 ? 8.341 6.801 -14.901 1.00 93.50 262 ASP A O 1
ATOM 1965 N N . ALA A 1 263 ? 9.837 7.279 -13.291 1.00 90.44 263 ALA A N 1
ATOM 1966 C CA . ALA A 1 263 ? 9.673 8.726 -13.377 1.00 90.44 263 ALA A CA 1
ATOM 1967 C C . ALA A 1 263 ? 10.487 9.363 -14.516 1.00 90.44 263 ALA A C 1
ATOM 1969 O O . ALA A 1 263 ? 10.354 10.565 -14.743 1.00 90.44 263 ALA A O 1
ATOM 1970 N N . ALA A 1 264 ? 11.283 8.586 -15.263 1.00 81.50 264 ALA A N 1
ATOM 1971 C CA . ALA A 1 264 ? 11.985 9.066 -16.456 1.00 81.50 264 ALA A CA 1
ATOM 1972 C C . ALA A 1 264 ? 11.034 9.464 -17.603 1.00 81.50 264 ALA A C 1
ATOM 1974 O O . ALA A 1 264 ? 11.443 10.152 -18.538 1.00 81.50 264 ALA A O 1
ATOM 1975 N N . THR A 1 265 ? 9.766 9.045 -17.546 1.00 76.56 265 THR A N 1
ATOM 1976 C CA . THR A 1 265 ? 8.765 9.278 -18.594 1.00 76.56 265 THR A CA 1
ATOM 1977 C C . THR A 1 265 ? 7.503 9.944 -18.041 1.00 76.56 265 THR A C 1
ATOM 1979 O O . THR A 1 265 ? 7.153 9.793 -16.869 1.00 76.56 265 THR A O 1
ATOM 1982 N N . SER A 1 266 ? 6.819 10.722 -18.888 1.00 78.38 266 SER A N 1
ATOM 1983 C CA . SER A 1 266 ? 5.525 11.342 -18.579 1.00 78.38 266 SER A CA 1
ATOM 1984 C C . SER A 1 266 ? 4.522 11.009 -19.694 1.00 78.38 266 SER A C 1
ATOM 1986 O O . SER A 1 266 ? 4.738 11.445 -20.827 1.00 78.38 266 SER A O 1
ATOM 1988 N N . PRO A 1 267 ? 3.443 10.247 -19.416 1.00 83.00 267 PRO A N 1
ATOM 1989 C CA . PRO A 1 267 ? 3.113 9.616 -18.132 1.00 83.00 267 PRO A CA 1
ATOM 1990 C C . PRO A 1 267 ? 4.155 8.564 -17.716 1.00 83.00 267 PRO A C 1
ATOM 1992 O O . PRO A 1 267 ? 4.858 8.028 -18.569 1.00 83.00 267 PRO A O 1
ATOM 1995 N N . ARG A 1 268 ? 4.247 8.276 -16.408 1.00 88.38 268 ARG A N 1
ATOM 1996 C CA . ARG A 1 268 ? 5.186 7.274 -15.875 1.00 88.38 268 ARG A CA 1
ATOM 1997 C C . ARG A 1 268 ? 4.939 5.917 -16.533 1.00 88.38 268 ARG A C 1
ATOM 1999 O O . ARG A 1 268 ? 3.804 5.433 -16.529 1.00 88.38 268 ARG A O 1
ATOM 2006 N N . SER A 1 269 ? 5.992 5.307 -17.063 1.00 90.38 269 SER A N 1
ATOM 2007 C CA . SER A 1 269 ? 5.942 3.953 -17.610 1.00 90.38 269 SER A CA 1
ATOM 2008 C C . SER A 1 269 ? 5.843 2.932 -16.479 1.00 90.38 269 SER A C 1
ATOM 2010 O O . SER A 1 269 ? 6.576 3.023 -15.496 1.00 90.38 269 SER A O 1
ATOM 2012 N N . LEU A 1 270 ? 4.930 1.971 -16.612 1.00 94.19 270 LEU A N 1
ATOM 2013 C CA . LEU A 1 270 ? 4.754 0.884 -15.656 1.00 94.19 270 LEU A CA 1
ATOM 2014 C C . LEU A 1 270 ? 5.420 -0.389 -16.185 1.00 94.19 270 LEU A C 1
ATOM 2016 O O . LEU A 1 270 ? 5.089 -0.846 -17.278 1.00 94.19 270 LEU A O 1
ATOM 2020 N N . SER A 1 271 ? 6.291 -0.998 -15.387 1.00 94.25 271 SER A N 1
ATOM 2021 C CA . SER A 1 271 ? 6.909 -2.293 -15.681 1.00 94.25 271 SER A CA 1
ATOM 2022 C C . SER A 1 271 ? 6.874 -3.226 -14.470 1.00 94.25 271 SER A C 1
ATOM 2024 O O . SER A 1 271 ? 6.690 -2.795 -13.332 1.00 94.25 271 SER A O 1
ATOM 2026 N N . VAL A 1 272 ? 7.029 -4.526 -14.716 1.00 94.62 272 VAL A N 1
ATOM 2027 C CA . VAL A 1 272 ? 7.306 -5.518 -13.669 1.00 94.62 272 VAL A CA 1
ATOM 2028 C C . VAL A 1 272 ? 8.815 -5.713 -13.629 1.00 94.62 272 VAL A C 1
ATOM 2030 O O . VAL A 1 272 ? 9.431 -5.921 -14.673 1.00 94.62 272 VAL A O 1
ATOM 2033 N N . LEU A 1 273 ? 9.407 -5.627 -12.442 1.00 93.81 273 LEU A N 1
ATOM 2034 C CA . LEU A 1 273 ? 10.836 -5.830 -12.254 1.00 93.81 273 LEU A CA 1
ATOM 2035 C C . LEU A 1 273 ? 11.135 -7.297 -11.972 1.00 93.81 273 LEU A C 1
ATOM 2037 O O . LEU A 1 273 ? 10.430 -7.954 -11.200 1.00 93.81 273 LEU A O 1
ATOM 2041 N N . GLU A 1 274 ? 12.218 -7.782 -12.570 1.00 92.31 274 GLU A N 1
ATOM 2042 C CA . GLU A 1 274 ? 12.837 -9.031 -12.149 1.00 92.31 274 GLU A CA 1
ATOM 2043 C C . GLU A 1 274 ? 13.365 -8.884 -10.730 1.00 92.31 274 GLU A C 1
ATOM 2045 O O . GLU A 1 274 ? 13.939 -7.854 -10.359 1.00 92.31 274 GLU A O 1
ATOM 2050 N N . SER A 1 275 ? 13.143 -9.915 -9.926 1.00 92.38 275 SER A N 1
ATOM 2051 C CA . SER A 1 275 ? 13.357 -9.826 -8.502 1.00 92.38 275 SER A CA 1
ATOM 2052 C C . SER A 1 275 ? 14.037 -11.059 -7.928 1.00 92.38 275 SER A C 1
ATOM 2054 O O . SER A 1 275 ? 13.796 -12.203 -8.320 1.00 92.38 275 SER A O 1
ATOM 2056 N N . THR A 1 276 ? 14.925 -10.807 -6.974 1.00 91.19 276 THR A N 1
ATOM 2057 C CA . THR A 1 276 ? 15.670 -11.840 -6.264 1.00 91.19 276 THR A CA 1
ATOM 2058 C C . THR A 1 276 ? 14.939 -12.145 -4.969 1.00 91.19 276 THR A C 1
ATOM 2060 O O . THR A 1 276 ? 14.846 -11.294 -4.080 1.00 91.19 276 THR A O 1
ATOM 2063 N N . ALA A 1 277 ? 14.405 -13.360 -4.865 1.00 86.12 277 ALA A N 1
ATOM 2064 C CA . ALA A 1 277 ? 13.799 -13.843 -3.634 1.00 86.12 277 ALA A CA 1
ATOM 2065 C C . ALA A 1 277 ? 14.866 -14.054 -2.547 1.00 86.12 277 ALA A C 1
ATOM 2067 O O . ALA A 1 277 ? 15.946 -14.582 -2.806 1.00 86.12 277 ALA A O 1
ATOM 2068 N N . MET A 1 278 ? 14.524 -13.664 -1.325 1.00 82.19 278 MET A N 1
ATOM 2069 C CA . MET A 1 278 ? 15.253 -13.942 -0.088 1.00 82.19 278 MET A CA 1
ATOM 2070 C C . MET A 1 278 ? 14.360 -14.780 0.835 1.00 82.19 278 MET A C 1
ATOM 2072 O O . MET A 1 278 ? 13.160 -14.889 0.580 1.00 82.19 278 MET A O 1
ATOM 2076 N N . ASP A 1 279 ? 14.903 -15.295 1.943 1.00 79.50 279 ASP A N 1
ATOM 2077 C CA . ASP A 1 279 ? 14.178 -16.168 2.885 1.00 79.50 279 ASP A CA 1
ATOM 2078 C C . ASP A 1 279 ? 12.783 -15.645 3.275 1.00 79.50 279 ASP A C 1
ATOM 2080 O O . ASP A 1 279 ? 11.844 -16.427 3.377 1.00 79.50 279 ASP A O 1
ATOM 2084 N N . ASN A 1 280 ? 12.629 -14.326 3.454 1.00 80.00 280 ASN A N 1
ATOM 2085 C CA . ASN A 1 280 ? 11.358 -13.691 3.826 1.00 80.00 280 ASN A CA 1
ATOM 2086 C C . ASN A 1 280 ? 11.081 -12.386 3.063 1.00 80.00 280 ASN A C 1
ATOM 2088 O O . ASN A 1 280 ? 10.373 -11.516 3.561 1.00 80.00 280 ASN A O 1
ATOM 2092 N N . GLY A 1 281 ? 11.661 -12.202 1.878 1.00 88.25 281 GLY A N 1
ATOM 2093 C CA . GLY A 1 281 ? 11.586 -10.916 1.194 1.00 88.25 281 GLY A CA 1
ATOM 2094 C C . GLY A 1 281 ? 11.971 -10.972 -0.269 1.00 88.25 281 GLY A C 1
ATOM 2095 O O . GLY A 1 281 ? 12.279 -12.032 -0.812 1.00 88.25 281 GLY A O 1
ATOM 2096 N N . VAL A 1 282 ? 11.961 -9.812 -0.908 1.00 94.62 282 VAL A N 1
ATOM 2097 C CA . VAL A 1 282 ? 12.304 -9.683 -2.319 1.00 94.62 282 VAL A CA 1
ATOM 2098 C C . VAL A 1 282 ? 13.114 -8.416 -2.553 1.00 94.62 282 VAL A C 1
ATOM 2100 O O . VAL A 1 282 ? 12.766 -7.359 -2.034 1.00 94.62 282 VAL A O 1
ATOM 2103 N N . CYS A 1 283 ? 14.195 -8.523 -3.322 1.00 95.69 283 CYS A N 1
ATOM 2104 C CA . CYS A 1 283 ? 14.999 -7.380 -3.748 1.00 95.69 283 CYS A CA 1
ATOM 2105 C C . CYS A 1 283 ? 14.902 -7.177 -5.256 1.00 95.69 283 CYS A C 1
ATOM 2107 O O . CYS A 1 283 ? 14.849 -8.140 -6.019 1.00 95.69 283 CYS A O 1
ATOM 2109 N N . VAL A 1 284 ? 14.949 -5.921 -5.680 1.00 97.00 284 VAL A N 1
ATOM 2110 C CA . VAL A 1 284 ? 15.075 -5.510 -7.081 1.00 97.00 284 VAL A CA 1
ATOM 2111 C C . VAL A 1 284 ? 16.186 -4.484 -7.223 1.00 97.00 284 VAL A C 1
ATOM 2113 O O . VAL A 1 284 ? 16.526 -3.802 -6.257 1.00 97.00 284 VAL A O 1
ATOM 2116 N N . SER A 1 285 ? 16.716 -4.349 -8.434 1.00 95.88 285 SER A N 1
ATOM 2117 C CA . SER A 1 285 ? 17.634 -3.270 -8.794 1.00 95.88 285 SER A CA 1
ATOM 2118 C C . SER A 1 285 ? 16.921 -2.275 -9.700 1.00 95.88 285 SER A C 1
ATOM 2120 O O . SER A 1 285 ? 16.277 -2.669 -10.670 1.00 95.88 285 SER A O 1
ATOM 2122 N N . ILE A 1 286 ? 17.061 -0.987 -9.404 1.00 95.69 286 ILE A N 1
ATOM 2123 C CA . ILE A 1 286 ? 16.572 0.109 -10.244 1.00 95.69 286 ILE A CA 1
ATOM 2124 C C . ILE A 1 286 ? 17.741 0.922 -10.798 1.00 95.69 286 ILE A C 1
ATOM 2126 O O . ILE A 1 286 ? 18.857 0.892 -10.270 1.00 95.69 286 ILE A O 1
ATOM 2130 N N . ALA A 1 287 ? 17.480 1.652 -11.880 1.00 93.69 287 ALA A N 1
ATOM 2131 C CA . ALA A 1 287 ? 18.456 2.540 -12.509 1.00 93.69 287 ALA A CA 1
ATOM 2132 C C . ALA A 1 287 ? 17.966 3.980 -12.692 1.00 93.69 287 ALA A C 1
ATOM 2134 O O . ALA A 1 287 ? 18.709 4.824 -13.187 1.00 93.69 287 ALA A O 1
ATOM 2135 N N . SER A 1 288 ? 16.733 4.268 -12.281 1.00 94.19 288 SER A N 1
ATOM 2136 C CA . SER A 1 288 ? 16.116 5.585 -12.378 1.00 94.19 288 SER A CA 1
ATOM 2137 C C . SER A 1 288 ? 15.246 5.869 -11.156 1.00 94.19 288 SER A C 1
ATOM 2139 O O . SER A 1 288 ? 14.874 4.968 -10.402 1.00 94.19 288 SER A O 1
ATOM 2141 N N . ALA A 1 289 ? 14.938 7.150 -10.954 1.00 95.00 289 ALA A N 1
ATOM 2142 C CA . ALA A 1 289 ? 13.940 7.584 -9.988 1.00 95.00 289 ALA A CA 1
ATOM 2143 C C . ALA A 1 289 ? 12.544 7.078 -10.379 1.00 95.00 289 ALA A C 1
ATOM 2145 O O . ALA A 1 289 ? 12.207 6.979 -11.558 1.00 95.00 289 ALA A O 1
ATOM 2146 N N . GLY A 1 290 ? 11.707 6.812 -9.385 1.00 96.19 290 GLY A N 1
ATOM 2147 C CA . GLY A 1 290 ? 10.358 6.313 -9.597 1.00 96.19 290 GLY A CA 1
ATOM 2148 C C . GLY A 1 290 ? 9.767 5.684 -8.347 1.00 96.19 290 GLY A C 1
ATOM 2149 O O . GLY A 1 290 ? 10.371 5.689 -7.274 1.00 96.19 290 GLY A O 1
ATOM 2150 N N . THR A 1 291 ? 8.573 5.122 -8.497 1.00 97.56 291 THR A N 1
ATOM 2151 C CA . THR A 1 291 ? 7.904 4.398 -7.414 1.00 97.56 291 THR A CA 1
ATOM 2152 C C . THR A 1 291 ? 8.103 2.904 -7.593 1.00 97.56 291 THR A C 1
ATOM 2154 O O . THR A 1 291 ? 7.685 2.347 -8.607 1.00 97.56 291 THR A O 1
ATOM 2157 N N . VAL A 1 292 ? 8.690 2.249 -6.596 1.00 98.12 292 VAL A N 1
ATOM 2158 C CA . VAL A 1 292 ? 8.823 0.791 -6.533 1.00 98.12 292 VAL A CA 1
ATOM 2159 C C . VAL A 1 292 ? 7.735 0.256 -5.610 1.00 98.12 292 VAL A C 1
ATOM 2161 O O . VAL A 1 292 ? 7.650 0.659 -4.451 1.00 98.12 292 VAL A O 1
ATOM 2164 N N . ALA A 1 293 ? 6.891 -0.635 -6.118 1.00 97.56 293 ALA A N 1
ATOM 2165 C CA . ALA A 1 293 ? 5.738 -1.169 -5.409 1.00 97.56 293 ALA A CA 1
ATOM 2166 C C . ALA A 1 293 ? 5.793 -2.695 -5.338 1.00 97.56 293 ALA A C 1
ATOM 2168 O O . ALA A 1 293 ? 5.864 -3.374 -6.360 1.00 97.56 293 ALA A O 1
ATOM 2169 N N . LEU A 1 294 ? 5.711 -3.233 -4.127 1.00 96.75 294 LEU A N 1
ATOM 2170 C CA . LEU A 1 294 ? 5.458 -4.642 -3.882 1.00 96.75 294 LEU A CA 1
ATOM 2171 C C . LEU A 1 294 ? 3.956 -4.906 -3.983 1.00 96.75 294 LEU A C 1
ATOM 2173 O O . LEU A 1 294 ? 3.157 -4.257 -3.305 1.00 96.75 294 LEU A O 1
ATOM 2177 N N . VAL A 1 295 ? 3.573 -5.898 -4.775 1.00 93.94 295 VAL A N 1
ATOM 2178 C CA . VAL A 1 295 ? 2.184 -6.337 -4.943 1.00 93.94 295 VAL A CA 1
ATOM 2179 C C . VAL A 1 295 ? 2.050 -7.829 -4.632 1.00 93.94 295 VAL A C 1
ATOM 2181 O O . VAL A 1 295 ? 3.043 -8.561 -4.569 1.00 93.94 295 VAL A O 1
ATOM 2184 N N . GLN A 1 296 ? 0.818 -8.293 -4.416 1.00 88.12 296 GLN A N 1
ATOM 2185 C CA . GLN A 1 296 ? 0.539 -9.719 -4.249 1.00 88.12 296 GLN A CA 1
ATOM 2186 C C . GLN A 1 296 ? 1.044 -10.509 -5.464 1.00 88.12 296 GLN A C 1
ATOM 2188 O O . GLN A 1 296 ? 0.953 -10.060 -6.604 1.00 88.12 296 GLN A O 1
ATOM 2193 N N . GLY A 1 297 ? 1.559 -11.713 -5.225 1.00 87.38 297 GLY A N 1
ATOM 2194 C CA . GLY A 1 297 ? 2.069 -12.580 -6.283 1.00 87.38 297 GLY A CA 1
ATOM 2195 C C . GLY A 1 297 ? 3.328 -13.317 -5.861 1.00 87.38 297 GLY A C 1
ATOM 2196 O O . GLY A 1 297 ? 3.646 -13.412 -4.677 1.00 87.38 297 GLY A O 1
ATOM 2197 N N . GLN A 1 298 ? 4.042 -13.854 -6.843 1.00 85.81 298 GLN A N 1
ATOM 2198 C CA . GLN A 1 298 ? 5.338 -14.491 -6.634 1.00 85.81 298 GLN A CA 1
ATOM 2199 C C . GLN A 1 298 ? 6.453 -13.569 -7.138 1.00 85.81 298 GLN A C 1
ATOM 2201 O O . GLN A 1 298 ? 6.212 -12.811 -8.079 1.00 85.81 298 GLN A O 1
ATOM 2206 N N . PRO A 1 299 ? 7.662 -13.634 -6.547 1.00 87.56 299 PRO A N 1
ATOM 2207 C CA . PRO A 1 299 ? 8.835 -12.971 -7.099 1.00 87.56 299 PRO A CA 1
ATOM 2208 C C . PRO A 1 299 ? 8.988 -13.300 -8.581 1.00 87.56 299 PRO A C 1
ATOM 2210 O O . PRO A 1 299 ? 8.983 -14.472 -8.972 1.00 87.56 299 PRO A O 1
ATOM 2213 N N . THR A 1 300 ? 9.100 -12.262 -9.401 1.00 85.62 300 THR A N 1
ATOM 2214 C CA . THR A 1 300 ? 9.306 -12.407 -10.835 1.00 85.62 300 THR A CA 1
ATOM 2215 C C . THR A 1 300 ? 10.744 -12.843 -11.044 1.00 85.62 300 THR A C 1
ATOM 2217 O O . THR A 1 300 ? 11.656 -12.024 -11.124 1.00 85.62 300 THR A O 1
ATOM 2220 N N . ARG A 1 301 ? 10.973 -14.152 -11.104 1.00 78.38 301 ARG A N 1
ATOM 2221 C CA . ARG A 1 301 ? 12.255 -14.656 -11.584 1.00 78.38 301 ARG A CA 1
ATOM 2222 C C . ARG A 1 301 ? 12.355 -14.289 -13.058 1.00 78.38 301 ARG A C 1
ATOM 2224 O O . ARG A 1 301 ? 11.354 -14.417 -13.769 1.00 78.38 301 ARG A O 1
ATOM 2231 N N . ALA A 1 302 ? 13.549 -13.905 -13.511 1.00 60.88 302 ALA A N 1
ATOM 2232 C CA . ALA A 1 302 ? 13.869 -14.007 -14.926 1.00 60.88 302 ALA A CA 1
ATOM 2233 C C . ALA A 1 302 ? 13.336 -15.364 -15.391 1.00 60.88 302 ALA A C 1
ATOM 2235 O O . ALA A 1 302 ? 13.659 -16.398 -14.780 1.00 60.88 302 ALA A O 1
ATOM 2236 N N . ALA A 1 303 ? 12.448 -15.366 -16.392 1.00 50.62 303 ALA A N 1
ATOM 2237 C CA . ALA A 1 303 ? 12.124 -16.614 -17.067 1.00 50.62 303 ALA A CA 1
ATOM 2238 C C . ALA A 1 303 ? 13.472 -17.285 -17.348 1.00 50.62 303 ALA A C 1
ATOM 2240 O O . ALA A 1 303 ? 14.405 -16.545 -17.673 1.00 50.62 303 ALA A O 1
ATOM 2241 N N . PRO A 1 304 ? 13.638 -18.607 -17.140 1.00 42.50 304 PRO A N 1
ATOM 2242 C CA . PRO A 1 304 ? 14.861 -19.261 -17.565 1.00 42.50 304 PRO A CA 1
ATOM 2243 C C . PRO A 1 304 ? 15.063 -18.821 -19.005 1.00 42.50 304 PRO A C 1
ATOM 2245 O O . PRO A 1 304 ? 14.265 -19.170 -19.878 1.00 42.50 304 PRO A O 1
ATOM 2248 N N . GLN A 1 305 ? 16.041 -17.932 -19.201 1.00 40.44 305 GLN A N 1
ATOM 2249 C CA . GLN A 1 305 ? 16.460 -17.527 -20.520 1.00 40.44 305 GLN A CA 1
ATOM 2250 C C . GLN A 1 305 ? 16.726 -18.874 -21.168 1.00 40.44 305 GLN A C 1
ATOM 2252 O O . GLN A 1 305 ? 17.433 -19.654 -20.515 1.00 40.44 305 GLN A O 1
ATOM 2257 N N . PRO A 1 306 ? 16.043 -19.223 -22.279 1.00 44.72 306 PRO A N 1
ATOM 2258 C CA . PRO A 1 306 ? 16.226 -20.526 -22.894 1.00 44.72 306 PRO A CA 1
ATOM 2259 C C . PRO A 1 306 ? 17.726 -20.758 -22.891 1.00 44.72 306 PRO A C 1
ATOM 2261 O O . PRO A 1 306 ? 18.459 -19.908 -23.406 1.00 44.72 306 PRO A O 1
ATOM 2264 N N . GLU A 1 307 ? 18.162 -21.768 -22.121 1.00 45.91 307 GLU A N 1
ATOM 2265 C CA . GLU A 1 307 ? 19.570 -22.143 -22.032 1.00 45.91 307 GLU A CA 1
ATOM 2266 C C . GLU A 1 307 ? 20.025 -22.144 -23.473 1.00 45.91 307 GLU A C 1
ATOM 2268 O O . GLU A 1 307 ? 19.336 -22.829 -24.231 1.00 45.91 307 GLU A O 1
ATOM 2273 N N . PRO A 1 308 ? 20.979 -21.271 -23.863 1.00 46.28 308 PRO A N 1
ATOM 2274 C CA . PRO A 1 308 ? 21.142 -20.877 -25.249 1.00 46.28 308 PRO A CA 1
ATOM 2275 C C . PRO A 1 308 ? 21.176 -22.152 -26.067 1.00 46.28 308 PRO A C 1
ATOM 2277 O O . PRO A 1 308 ? 22.142 -22.912 -26.002 1.00 46.28 308 PRO A O 1
ATOM 2280 N N . GLU A 1 309 ? 20.060 -22.430 -26.746 1.00 49.00 309 GLU A N 1
ATOM 2281 C CA . GLU A 1 309 ? 20.010 -23.479 -27.740 1.00 49.00 309 GLU A CA 1
ATOM 2282 C C . GLU A 1 309 ? 21.129 -23.071 -28.675 1.00 49.00 309 GLU A C 1
ATOM 2284 O O . GLU A 1 309 ? 21.085 -21.912 -29.093 1.00 49.00 309 GLU A O 1
ATOM 2289 N N . PRO A 1 310 ? 22.178 -23.904 -28.839 1.00 45.78 310 PRO A N 1
ATOM 2290 C CA . PRO A 1 310 ? 23.482 -23.464 -29.304 1.00 45.78 310 PRO A CA 1
ATOM 2291 C C . PRO A 1 310 ? 23.267 -22.572 -30.509 1.00 45.78 310 PRO A C 1
ATOM 2293 O O . PRO A 1 310 ? 22.903 -23.048 -31.586 1.00 45.78 310 PRO A O 1
ATOM 2296 N N . GLU A 1 311 ? 23.391 -21.266 -30.271 1.00 48.53 311 GLU A N 1
ATOM 2297 C CA . GLU A 1 311 ? 23.236 -20.268 -31.305 1.00 48.53 311 GLU A CA 1
ATOM 2298 C C . GLU A 1 311 ? 24.306 -20.666 -32.314 1.00 48.53 311 GLU A C 1
ATOM 2300 O O . GLU A 1 311 ? 25.462 -20.824 -31.898 1.00 48.53 311 GLU A O 1
ATOM 2305 N N . PRO A 1 312 ? 23.950 -20.994 -33.572 1.00 47.19 312 PRO A N 1
ATOM 2306 C CA . PRO A 1 312 ? 24.951 -21.417 -34.533 1.00 47.19 312 PRO A CA 1
ATOM 2307 C C . PRO A 1 312 ? 25.983 -20.304 -34.552 1.00 47.19 312 PRO A C 1
ATOM 2309 O O . PRO A 1 312 ? 25.618 -19.173 -34.872 1.00 47.19 312 PRO A O 1
ATOM 2312 N N . GLU A 1 313 ? 27.198 -20.624 -34.087 1.00 46.47 313 GLU A N 1
ATOM 2313 C CA . GLU A 1 313 ? 28.253 -19.662 -33.778 1.00 46.47 313 GLU A CA 1
ATOM 2314 C C . GLU A 1 313 ? 28.202 -18.532 -34.798 1.00 46.47 313 GLU A C 1
ATOM 2316 O O . GLU A 1 313 ? 28.360 -18.779 -35.999 1.00 46.47 313 GLU A O 1
ATOM 2321 N N . ALA A 1 314 ? 27.907 -17.314 -34.332 1.00 47.88 314 ALA A N 1
ATOM 2322 C CA . ALA A 1 314 ? 27.955 -16.144 -35.183 1.00 47.88 314 ALA A CA 1
ATOM 2323 C C . ALA A 1 314 ? 29.335 -16.143 -35.843 1.00 47.88 314 ALA A C 1
ATOM 2325 O O . ALA A 1 314 ? 30.361 -15.976 -35.176 1.00 47.88 314 ALA A O 1
ATOM 2326 N N . MET A 1 315 ? 29.351 -16.411 -37.154 1.00 43.09 315 MET A N 1
ATOM 2327 C CA . MET A 1 315 ? 30.558 -16.304 -37.954 1.00 43.09 315 MET A CA 1
ATOM 2328 C C . MET A 1 315 ? 31.154 -14.926 -37.667 1.00 43.09 315 MET A C 1
ATOM 2330 O O . MET A 1 315 ? 30.401 -13.949 -37.645 1.00 43.09 315 MET A O 1
ATOM 2334 N N . PRO A 1 316 ? 32.472 -14.831 -37.429 1.00 41.03 316 PRO A N 1
ATOM 2335 C CA . PRO A 1 316 ? 33.094 -13.553 -37.136 1.00 41.03 316 PRO A CA 1
ATOM 2336 C C . PRO A 1 316 ? 32.696 -12.552 -38.220 1.00 41.03 316 PRO A C 1
ATOM 2338 O O . PRO A 1 316 ? 32.770 -12.882 -39.408 1.00 41.03 316 PRO A O 1
ATOM 2341 N N . GLU A 1 317 ? 32.271 -11.352 -37.813 1.00 54.56 317 GLU A N 1
ATOM 2342 C CA . GLU A 1 317 ? 32.168 -10.197 -38.703 1.00 54.56 317 GLU A CA 1
ATOM 2343 C C . GLU A 1 317 ? 33.553 -9.968 -39.324 1.00 54.56 317 GLU A C 1
ATOM 2345 O O . GLU A 1 317 ? 34.430 -9.324 -38.750 1.00 54.56 317 GLU A O 1
ATOM 2350 N N . GLN A 1 318 ? 33.775 -10.580 -40.486 1.00 45.78 318 GLN A N 1
ATOM 2351 C CA . GLN A 1 318 ? 34.943 -10.353 -41.319 1.00 45.78 318 GLN A CA 1
ATOM 2352 C C . GLN A 1 318 ? 34.627 -9.201 -42.278 1.00 45.78 318 GLN A C 1
ATOM 2354 O O . GLN A 1 318 ? 33.501 -9.093 -42.775 1.00 45.78 318 GLN A O 1
ATOM 2359 N N . PRO A 1 319 ? 35.601 -8.319 -42.537 1.00 45.44 319 PRO A N 1
ATOM 2360 C CA . PRO A 1 319 ? 35.365 -7.089 -43.269 1.00 45.44 319 PRO A CA 1
ATOM 2361 C C . PRO A 1 319 ? 34.953 -7.374 -44.718 1.00 45.44 319 PRO A C 1
ATOM 2363 O O . PRO A 1 319 ? 35.500 -8.259 -45.369 1.00 45.44 319 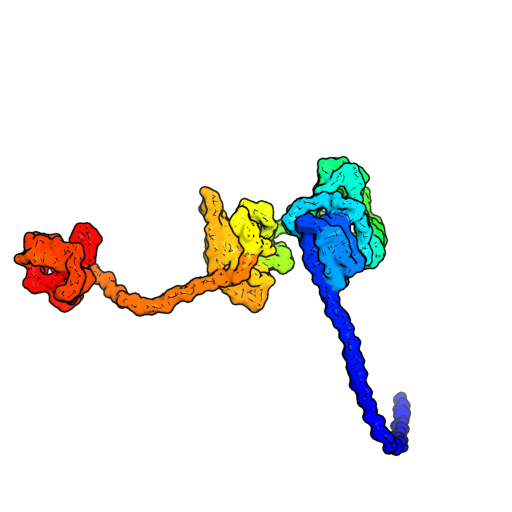PRO A O 1
ATOM 2366 N N . MET A 1 320 ? 33.986 -6.584 -45.198 1.00 48.41 320 MET A N 1
ATOM 2367 C CA . MET A 1 320 ? 33.832 -6.066 -46.570 1.00 48.41 320 MET A CA 1
ATOM 2368 C C . MET A 1 320 ? 34.705 -6.788 -47.620 1.00 48.41 320 MET A C 1
ATOM 2370 O O . MET A 1 320 ? 35.913 -6.602 -47.667 1.00 48.41 320 MET A O 1
ATOM 2374 N N . GLY A 1 321 ? 34.179 -7.624 -48.509 1.00 65.19 321 GLY A N 1
ATOM 2375 C CA . GLY A 1 321 ? 33.145 -7.297 -49.486 1.00 65.19 321 GLY A CA 1
ATOM 2376 C C . GLY A 1 321 ? 33.622 -7.806 -50.847 1.00 65.19 321 GLY A C 1
ATOM 2377 O O . GLY A 1 321 ? 34.056 -7.031 -51.695 1.00 65.19 321 GLY A O 1
ATOM 2378 N N . CYS A 1 322 ? 33.597 -9.128 -51.037 1.00 74.50 322 CYS A N 1
ATOM 2379 C CA . CYS A 1 322 ? 33.958 -9.729 -52.320 1.00 74.50 322 CYS A CA 1
ATOM 2380 C C . CYS A 1 322 ? 32.829 -9.477 -53.322 1.00 74.50 322 CYS A C 1
ATOM 2382 O O . CYS A 1 322 ? 31.688 -9.892 -53.103 1.00 74.50 322 CYS A O 1
ATOM 2384 N N . THR A 1 323 ? 33.146 -8.789 -54.417 1.00 83.50 323 THR A N 1
ATOM 2385 C CA . THR A 1 323 ? 32.183 -8.562 -55.497 1.00 83.50 323 THR A CA 1
ATOM 2386 C C . THR A 1 323 ? 32.163 -9.773 -56.413 1.00 83.50 323 THR A C 1
ATOM 2388 O O . THR A 1 323 ? 33.196 -10.165 -56.963 1.00 83.50 323 THR A O 1
ATOM 2391 N N . ILE A 1 324 ? 30.975 -10.338 -56.597 1.00 87.88 324 ILE A N 1
ATOM 2392 C CA . ILE A 1 324 ? 30.734 -11.479 -57.469 1.00 87.88 324 ILE A CA 1
ATOM 2393 C C . ILE A 1 324 ? 29.766 -11.118 -58.594 1.00 87.88 324 ILE A C 1
ATOM 2395 O O . ILE A 1 324 ? 28.895 -10.267 -58.418 1.00 87.88 324 ILE A O 1
ATOM 2399 N N . ILE A 1 325 ? 29.901 -11.775 -59.743 1.00 89.62 325 ILE A N 1
ATOM 2400 C CA . ILE A 1 325 ? 28.990 -11.640 -60.882 1.00 89.62 325 ILE A CA 1
ATOM 2401 C C . ILE A 1 325 ? 28.426 -13.014 -61.234 1.00 89.62 325 ILE A C 1
ATOM 2403 O O . ILE A 1 325 ? 29.160 -13.987 -61.392 1.00 89.62 325 ILE A O 1
ATOM 2407 N N . THR A 1 326 ? 27.107 -13.113 -61.373 1.00 90.44 326 THR A N 1
ATOM 2408 C CA . THR A 1 326 ? 26.454 -14.355 -61.802 1.00 90.44 326 THR A CA 1
ATOM 2409 C C . THR A 1 326 ? 26.720 -14.644 -63.283 1.00 90.44 326 THR A C 1
ATOM 2411 O O . THR A 1 326 ? 26.487 -13.810 -64.158 1.00 90.44 326 THR A O 1
ATOM 2414 N N . THR A 1 327 ? 27.148 -15.860 -63.615 1.00 88.25 327 THR A N 1
ATOM 2415 C CA . THR A 1 327 ? 27.374 -16.286 -65.011 1.00 88.25 327 THR A CA 1
ATOM 2416 C C . THR A 1 327 ? 26.165 -16.995 -65.627 1.00 88.25 327 THR A C 1
ATOM 2418 O O . THR A 1 327 ? 26.134 -17.229 -66.837 1.00 88.25 327 THR A O 1
ATOM 2421 N N . GLY A 1 328 ? 25.123 -17.256 -64.829 1.00 87.00 328 GLY A N 1
ATOM 2422 C CA . GLY A 1 328 ? 23.858 -17.866 -65.245 1.00 87.00 328 GLY A CA 1
ATOM 2423 C C . GLY A 1 328 ? 22.661 -17.388 -64.414 1.00 87.00 328 GLY A C 1
ATOM 2424 O O . GLY A 1 328 ? 22.798 -16.522 -63.555 1.00 87.00 328 GLY A O 1
ATOM 2425 N N . HIS A 1 329 ? 21.481 -17.956 -64.681 1.00 87.62 329 HIS A N 1
ATOM 2426 C CA . HIS A 1 329 ? 20.276 -17.728 -63.877 1.00 87.62 329 HIS A CA 1
ATOM 2427 C C . HIS A 1 329 ? 20.317 -18.637 -62.647 1.00 87.62 329 HIS A C 1
ATOM 2429 O O . HIS A 1 329 ? 20.305 -19.862 -62.788 1.00 87.62 329 HIS A O 1
ATOM 2435 N N . LEU A 1 330 ? 20.369 -18.050 -61.453 1.00 90.88 330 LEU A N 1
ATOM 2436 C CA . LEU A 1 330 ? 20.539 -18.782 -60.201 1.00 90.88 330 LEU A CA 1
ATOM 2437 C C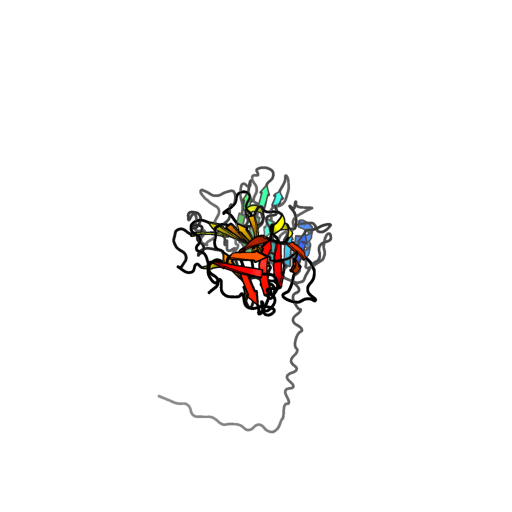 . LEU A 1 330 ? 19.326 -18.632 -59.302 1.00 90.88 330 LEU A C 1
ATOM 2439 O O . LEU A 1 330 ? 18.710 -17.576 -59.249 1.00 90.88 330 LEU A O 1
ATOM 2443 N N . PHE A 1 331 ? 18.996 -19.692 -58.569 1.00 92.12 331 PHE A N 1
ATOM 2444 C CA . PHE A 1 331 ? 18.040 -19.597 -57.474 1.00 92.12 331 PHE A CA 1
ATOM 2445 C C . PHE A 1 331 ? 18.776 -19.164 -56.210 1.00 92.12 331 PHE A C 1
ATOM 2447 O O . PHE A 1 331 ? 19.787 -19.774 -55.858 1.00 92.12 331 PHE A O 1
ATOM 2454 N N . LEU A 1 332 ? 18.249 -18.140 -55.542 1.00 92.88 332 LEU A N 1
ATOM 2455 C CA . LEU A 1 332 ? 18.652 -17.775 -54.190 1.00 92.88 332 LEU A CA 1
ATOM 2456 C C . LEU A 1 332 ? 18.053 -18.808 -53.234 1.00 92.88 332 LEU A C 1
ATOM 2458 O O . LEU A 1 332 ? 16.855 -19.087 -53.331 1.00 92.88 332 LEU A O 1
ATOM 2462 N N . ARG A 1 333 ? 18.866 -19.397 -52.354 1.00 94.19 333 ARG A N 1
ATOM 2463 C CA . ARG A 1 333 ? 18.421 -20.457 -51.438 1.00 94.19 333 ARG A CA 1
ATOM 2464 C C . ARG A 1 333 ? 18.587 -20.098 -49.971 1.00 94.19 333 ARG A C 1
ATOM 2466 O O . ARG A 1 333 ? 19.461 -19.311 -49.630 1.00 94.19 333 ARG A O 1
ATOM 2473 N N . ASP A 1 334 ? 17.768 -20.686 -49.112 1.00 90.19 334 ASP A N 1
ATOM 2474 C CA . ASP A 1 334 ? 17.836 -20.494 -47.655 1.00 90.19 334 ASP A CA 1
ATOM 2475 C C . ASP A 1 334 ? 19.082 -21.129 -47.011 1.00 90.19 334 ASP A C 1
ATOM 2477 O O . ASP A 1 334 ? 19.570 -20.667 -45.984 1.00 90.19 334 ASP A O 1
ATOM 2481 N N . SER A 1 335 ? 19.649 -22.142 -47.664 1.00 89.25 335 SER A N 1
ATOM 2482 C CA . SER A 1 335 ? 20.790 -22.928 -47.206 1.00 89.25 335 SER A CA 1
ATOM 2483 C C . SER A 1 335 ? 21.745 -23.245 -48.370 1.00 89.25 335 SER A C 1
ATOM 2485 O O . SER A 1 335 ? 21.322 -23.283 -49.533 1.00 89.25 335 SER A O 1
ATOM 2487 N N . PRO A 1 336 ? 23.044 -23.495 -48.105 1.00 89.75 336 PRO A N 1
ATOM 2488 C CA . PRO A 1 336 ? 24.053 -23.800 -49.121 1.00 89.75 336 PRO A CA 1
ATOM 2489 C C . PRO A 1 336 ? 23.961 -25.260 -49.592 1.00 89.75 336 PRO A C 1
ATOM 2491 O O . PRO A 1 336 ? 24.896 -26.055 -49.485 1.00 89.75 336 PRO A O 1
ATOM 2494 N N . SER A 1 337 ? 22.793 -25.633 -50.113 1.00 89.69 337 SER A N 1
ATOM 2495 C CA . SER A 1 337 ? 22.497 -26.961 -50.640 1.00 89.69 337 SER A CA 1
ATOM 2496 C C . SER A 1 337 ? 21.555 -26.877 -51.838 1.00 89.69 337 SER A C 1
ATOM 2498 O O . SER A 1 337 ? 20.695 -26.004 -51.935 1.00 89.69 337 SER A O 1
ATOM 2500 N N . LEU A 1 338 ? 21.653 -27.847 -52.750 1.00 86.12 338 LEU A N 1
ATOM 2501 C CA . LEU A 1 338 ? 20.680 -28.005 -53.836 1.00 86.12 338 LEU A CA 1
ATOM 2502 C C . LEU A 1 338 ? 19.282 -28.391 -53.325 1.00 86.12 338 LEU A C 1
ATOM 2504 O O . LEU A 1 338 ? 18.302 -28.184 -54.045 1.00 86.12 338 LEU A O 1
ATOM 2508 N N . SER A 1 339 ? 19.198 -28.917 -52.099 1.00 88.81 339 SER A N 1
ATOM 2509 C CA . SER A 1 339 ? 17.946 -29.224 -51.404 1.00 88.81 339 SER A CA 1
ATOM 2510 C C . SER A 1 339 ? 17.339 -28.033 -50.657 1.00 88.81 339 SER A C 1
ATOM 2512 O O . SER A 1 339 ? 16.212 -28.162 -50.197 1.00 88.81 339 SER A O 1
ATOM 2514 N N . GLY A 1 340 ? 18.053 -26.905 -50.531 1.00 86.50 340 GLY A N 1
ATOM 2515 C CA . GLY A 1 340 ? 17.555 -25.720 -49.823 1.00 86.50 340 GLY A CA 1
ATOM 2516 C C . GLY A 1 340 ? 16.332 -25.101 -50.496 1.00 86.50 340 GLY A C 1
ATOM 2517 O O . GLY A 1 340 ? 16.183 -25.198 -51.720 1.00 86.50 340 GLY A O 1
ATOM 2518 N N . GLU A 1 341 ? 15.462 -24.454 -49.730 1.00 88.69 341 GLU A N 1
ATOM 2519 C CA . GLU A 1 341 ? 14.273 -23.794 -50.261 1.00 88.69 341 GLU A CA 1
ATOM 2520 C C . GLU A 1 341 ? 14.662 -22.664 -51.223 1.00 88.69 341 GLU A C 1
ATOM 2522 O O . GLU A 1 341 ? 15.666 -21.976 -51.041 1.00 88.69 341 GLU A O 1
ATOM 2527 N N . LYS A 1 342 ? 13.883 -22.483 -52.295 1.00 93.62 342 LYS A N 1
ATOM 2528 C CA . LYS A 1 342 ? 14.106 -21.410 -53.269 1.00 93.62 342 LYS A CA 1
ATOM 2529 C C . LYS A 1 342 ? 13.438 -20.134 -52.771 1.00 93.62 342 LYS A C 1
ATOM 2531 O O . LYS A 1 342 ? 12.232 -19.972 -52.902 1.00 93.62 342 LYS A O 1
ATOM 2536 N N . LEU A 1 343 ? 14.258 -19.220 -52.281 1.00 87.31 343 LEU A N 1
ATOM 2537 C CA . LEU A 1 343 ? 13.865 -17.904 -51.794 1.00 87.31 343 LEU A CA 1
ATOM 2538 C C . LEU A 1 343 ? 13.544 -16.922 -52.928 1.00 87.31 343 LEU A C 1
ATOM 2540 O O . LEU A 1 343 ? 12.714 -16.033 -52.772 1.00 87.31 343 LEU A O 1
ATOM 2544 N N . GLY A 1 344 ? 14.196 -17.095 -54.078 1.00 88.88 344 GLY A N 1
ATOM 2545 C CA . GLY A 1 344 ? 14.028 -16.234 -55.243 1.00 88.88 344 GLY A CA 1
ATOM 2546 C C . GLY A 1 344 ? 14.955 -16.630 -56.387 1.00 88.88 344 GLY A C 1
ATOM 2547 O O . GLY A 1 344 ? 15.502 -17.736 -56.409 1.00 88.88 344 GLY A O 1
ATOM 2548 N N . HIS A 1 345 ? 15.151 -15.726 -57.346 1.00 89.06 345 HIS A N 1
ATOM 2549 C CA . HIS A 1 345 ? 16.095 -15.916 -58.444 1.00 89.06 345 HIS A CA 1
ATOM 2550 C C . HIS A 1 345 ? 16.927 -14.657 -58.704 1.00 89.06 345 HIS A C 1
ATOM 2552 O O . HIS A 1 345 ? 16.481 -13.538 -58.469 1.00 89.06 345 HIS A O 1
ATOM 2558 N N . VAL A 1 346 ? 18.138 -14.872 -59.206 1.00 89.19 346 VAL A N 1
ATOM 2559 C CA . VAL A 1 346 ? 19.115 -13.857 -59.593 1.00 89.19 346 VAL A CA 1
ATOM 2560 C C . VAL A 1 346 ? 19.465 -14.101 -61.057 1.00 89.19 346 VAL A C 1
ATOM 2562 O O . VAL A 1 346 ? 19.773 -15.229 -61.455 1.00 89.19 346 VAL A O 1
ATOM 2565 N N . LEU A 1 347 ? 19.358 -13.060 -61.879 1.00 88.44 347 LEU A N 1
ATOM 2566 C CA . LEU A 1 347 ? 19.596 -13.154 -63.318 1.00 88.44 347 LEU A CA 1
ATOM 2567 C C . LEU A 1 347 ? 21.091 -13.263 -63.625 1.00 88.44 347 LEU A C 1
ATOM 2569 O O . LEU A 1 347 ? 21.932 -13.030 -62.764 1.00 88.44 347 LEU A O 1
ATOM 2573 N N . ARG A 1 348 ? 21.427 -13.630 -64.864 1.00 88.44 348 ARG A N 1
ATOM 2574 C CA . ARG A 1 348 ? 22.812 -13.615 -65.351 1.00 88.44 348 ARG A CA 1
ATOM 2575 C C . ARG A 1 348 ? 23.336 -12.177 -65.435 1.00 88.44 348 ARG A C 1
ATOM 2577 O O . ARG A 1 348 ? 22.628 -11.296 -65.911 1.00 88.44 348 ARG A O 1
ATOM 2584 N N . GLY A 1 349 ? 24.596 -11.972 -65.059 1.00 86.06 349 GLY A N 1
ATOM 2585 C CA . GLY A 1 349 ? 25.283 -10.680 -65.104 1.00 86.06 349 GLY A CA 1
ATOM 2586 C C . GLY A 1 349 ? 24.997 -9.784 -63.900 1.00 86.06 349 GLY A C 1
ATOM 2587 O O . GLY A 1 349 ? 25.433 -8.636 -63.883 1.00 86.06 349 GLY A O 1
ATOM 2588 N N . THR A 1 350 ? 24.275 -10.279 -62.893 1.00 87.12 350 THR A N 1
ATOM 2589 C CA . THR A 1 350 ? 23.984 -9.518 -61.680 1.00 87.12 350 THR A CA 1
ATOM 2590 C C . THR A 1 350 ? 25.232 -9.450 -60.810 1.00 87.12 350 THR A C 1
ATOM 2592 O O . THR A 1 350 ? 25.793 -10.480 -60.433 1.00 87.12 350 THR A O 1
ATOM 2595 N N . GLN A 1 351 ? 25.649 -8.227 -60.487 1.00 89.38 351 GLN A N 1
ATOM 2596 C CA . GLN A 1 351 ? 26.745 -7.955 -59.568 1.00 89.38 351 GLN A CA 1
ATOM 2597 C C . GLN A 1 351 ? 26.224 -7.900 -58.128 1.00 89.38 351 GLN A C 1
ATOM 2599 O O . GLN A 1 351 ? 25.249 -7.201 -57.853 1.00 89.38 351 GLN A O 1
ATOM 2604 N N . LEU A 1 352 ? 26.860 -8.639 -57.218 1.00 86.81 352 LEU A N 1
ATOM 2605 C CA . LEU A 1 352 ? 26.459 -8.750 -55.815 1.00 86.81 352 LEU A CA 1
ATOM 2606 C C . LEU A 1 352 ? 27.668 -8.718 -54.887 1.00 86.81 352 LEU A C 1
ATOM 2608 O O . LEU A 1 352 ? 28.754 -9.173 -55.243 1.00 86.81 352 LEU A O 1
ATOM 2612 N N . THR A 1 353 ? 27.452 -8.239 -53.666 1.00 86.12 353 THR A N 1
ATOM 2613 C CA . THR A 1 353 ? 28.440 -8.331 -52.589 1.00 86.12 353 THR A CA 1
ATOM 2614 C C . THR A 1 353 ? 28.232 -9.635 -51.832 1.00 86.12 353 THR A C 1
ATOM 2616 O O . THR A 1 353 ? 27.154 -9.884 -51.285 1.00 86.12 353 THR A O 1
ATOM 2619 N N . ARG A 1 354 ? 29.265 -10.477 -51.795 1.00 87.69 354 ARG A N 1
ATOM 2620 C CA . ARG A 1 354 ? 29.275 -11.697 -50.992 1.00 87.69 354 ARG A CA 1
ATOM 2621 C C . ARG A 1 354 ? 29.420 -11.353 -49.513 1.00 87.69 354 ARG A C 1
ATOM 2623 O O . ARG A 1 354 ? 30.382 -10.697 -49.126 1.00 87.69 354 ARG A O 1
ATOM 2630 N N . LEU A 1 355 ? 28.489 -11.866 -48.717 1.00 85.50 355 LEU A N 1
ATOM 2631 C CA . LEU A 1 355 ? 28.457 -11.765 -47.259 1.00 85.50 355 LEU A CA 1
ATOM 2632 C C . LEU A 1 355 ? 29.248 -12.902 -46.598 1.00 85.50 355 LEU A C 1
ATOM 2634 O O . LEU A 1 355 ? 29.985 -12.668 -45.651 1.00 85.50 355 LEU A O 1
ATOM 2638 N N . ALA A 1 356 ? 29.135 -14.124 -47.130 1.00 82.56 356 ALA A N 1
ATOM 2639 C CA . ALA A 1 356 ? 29.823 -15.309 -46.615 1.00 82.56 356 ALA A CA 1
ATOM 2640 C C . ALA A 1 356 ? 30.102 -16.334 -47.727 1.00 82.56 356 ALA A C 1
ATOM 2642 O O . ALA A 1 356 ? 29.482 -16.304 -48.795 1.00 82.56 356 ALA A O 1
ATOM 2643 N N . ARG A 1 357 ? 31.034 -17.264 -47.489 1.00 85.94 357 ARG A N 1
ATOM 2644 C CA . ARG A 1 357 ? 31.307 -18.410 -48.371 1.00 85.94 357 ARG A CA 1
ATOM 2645 C C . ARG A 1 357 ? 31.293 -19.7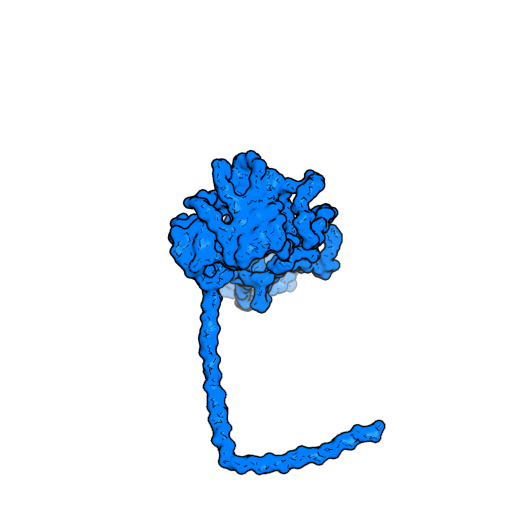00 -47.559 1.00 85.94 357 ARG A C 1
ATOM 2647 O O . ARG A 1 357 ? 31.978 -19.788 -46.548 1.00 85.94 357 ARG A O 1
ATOM 2654 N N . GLN A 1 358 ? 30.583 -20.714 -48.045 1.00 85.62 358 GLN A N 1
ATOM 2655 C CA . GLN A 1 358 ? 30.599 -22.059 -47.473 1.00 85.62 358 GLN A CA 1
ATOM 2656 C C . GLN A 1 358 ? 30.814 -23.078 -48.593 1.00 85.62 358 GLN A C 1
ATOM 2658 O O . GLN A 1 358 ? 29.925 -23.352 -49.399 1.00 85.62 358 GLN A O 1
ATOM 2663 N N . GLY A 1 359 ? 32.037 -23.602 -48.698 1.00 86.38 359 GLY A N 1
ATOM 2664 C CA . GLY A 1 359 ? 32.443 -24.456 -49.817 1.00 86.38 359 GLY A CA 1
ATOM 2665 C C . GLY A 1 359 ? 32.269 -23.756 -51.172 1.00 86.38 359 GLY A C 1
ATOM 2666 O O . GLY A 1 359 ? 32.862 -22.703 -51.423 1.00 86.38 359 GLY A O 1
ATOM 2667 N N . ASN A 1 360 ? 31.432 -24.340 -52.035 1.00 88.12 360 ASN A N 1
ATOM 2668 C CA . ASN A 1 360 ? 31.062 -23.794 -53.346 1.00 88.12 360 ASN A CA 1
ATOM 2669 C C . ASN A 1 360 ? 29.763 -22.975 -53.298 1.00 88.12 360 ASN A C 1
ATOM 2671 O O . ASN A 1 360 ? 29.018 -22.968 -54.273 1.00 88.12 360 ASN A O 1
ATOM 2675 N N . TRP A 1 361 ? 29.457 -22.324 -52.179 1.00 91.88 361 TRP A N 1
ATOM 2676 C CA . TRP A 1 361 ? 28.280 -21.471 -52.032 1.00 91.88 361 TRP A CA 1
ATOM 2677 C C . TRP A 1 361 ? 28.662 -20.083 -51.547 1.00 91.88 361 TRP A C 1
ATOM 2679 O O . TRP A 1 361 ? 29.550 -19.938 -50.706 1.00 91.88 361 TRP A O 1
ATOM 2689 N N . HIS A 1 362 ? 27.962 -19.074 -52.058 1.00 90.25 362 HIS A N 1
ATOM 2690 C CA . HIS A 1 362 ? 28.172 -17.672 -51.713 1.00 90.25 362 HIS A CA 1
ATOM 2691 C C . HIS A 1 362 ? 26.876 -17.082 -51.172 1.00 90.25 362 HIS A C 1
ATOM 2693 O O . HIS A 1 362 ? 25.860 -17.089 -51.866 1.00 90.25 362 HIS A O 1
ATOM 2699 N N . GLN A 1 363 ? 26.909 -16.576 -49.945 1.00 90.44 363 GLN A N 1
ATOM 2700 C CA . GLN A 1 363 ? 25.785 -15.862 -49.358 1.00 90.44 363 GLN A CA 1
ATOM 2701 C C . GLN A 1 363 ? 25.788 -14.415 -49.845 1.00 90.44 363 GLN A C 1
ATOM 2703 O O . GLN A 1 363 ? 26.839 -13.775 -49.881 1.00 90.44 363 GLN A O 1
ATOM 2708 N N . VAL A 1 364 ? 24.625 -13.898 -50.214 1.00 90.44 364 VAL A N 1
ATOM 2709 C CA . VAL A 1 364 ? 24.430 -12.548 -50.752 1.00 90.44 364 VAL A CA 1
ATOM 2710 C C . VAL A 1 364 ? 23.157 -11.937 -50.185 1.00 90.44 364 VAL A C 1
ATOM 2712 O O . VAL A 1 364 ? 22.257 -12.661 -49.764 1.00 90.44 364 VAL A O 1
ATOM 2715 N N . ASN A 1 365 ? 23.058 -10.611 -50.237 1.00 84.81 365 ASN A N 1
ATOM 2716 C CA . ASN A 1 365 ? 21.790 -9.900 -50.110 1.00 84.81 365 ASN A CA 1
ATOM 2717 C C . ASN A 1 365 ? 21.340 -9.439 -51.505 1.00 84.81 365 ASN A C 1
ATOM 2719 O O . ASN A 1 365 ? 22.049 -8.676 -52.160 1.00 84.81 365 ASN A O 1
ATOM 2723 N N . HIS A 1 366 ? 20.177 -9.905 -51.958 1.00 85.50 366 HIS A N 1
ATOM 2724 C CA . HIS A 1 366 ? 19.561 -9.491 -53.216 1.00 85.50 366 HIS A CA 1
ATOM 2725 C C . HIS A 1 366 ? 18.179 -8.905 -52.915 1.00 85.50 366 HIS A C 1
ATOM 2727 O O . HIS A 1 366 ? 17.280 -9.621 -52.483 1.00 85.50 366 HIS A O 1
ATOM 2733 N N . HIS A 1 367 ? 18.014 -7.595 -53.129 1.00 81.31 367 HIS A N 1
ATOM 2734 C CA . HIS A 1 367 ? 16.752 -6.876 -52.896 1.00 81.31 367 HIS A CA 1
ATOM 2735 C C . HIS A 1 367 ? 16.199 -7.005 -51.458 1.00 81.31 367 HIS A C 1
ATOM 2737 O O . HIS A 1 367 ? 14.989 -7.043 -51.254 1.00 81.31 367 HIS A O 1
ATOM 2743 N N . GLY A 1 368 ? 17.078 -7.063 -50.451 1.00 78.25 368 GLY A N 1
ATOM 2744 C CA . GLY A 1 368 ? 16.695 -7.184 -49.039 1.00 78.25 368 GLY A CA 1
ATOM 2745 C C . GLY A 1 368 ? 16.539 -8.626 -48.551 1.00 78.25 368 GLY A C 1
ATOM 2746 O O . GLY A 1 368 ? 16.326 -8.835 -47.361 1.00 78.25 368 GLY A O 1
ATOM 2747 N N . GLN A 1 369 ? 16.680 -9.618 -49.435 1.00 83.81 369 GLN A N 1
ATOM 2748 C CA . GLN A 1 369 ? 16.601 -11.033 -49.090 1.00 83.81 369 GLN A CA 1
ATOM 2749 C C . GLN A 1 369 ? 18.002 -11.651 -49.054 1.00 83.81 369 GLN A C 1
ATOM 2751 O O . GLN A 1 369 ? 18.728 -11.642 -50.053 1.00 83.81 369 GLN A O 1
ATOM 2756 N N . VAL A 1 370 ? 18.384 -12.181 -47.890 1.00 89.88 370 VAL A N 1
ATOM 2757 C CA . VAL A 1 370 ? 19.674 -12.852 -47.686 1.00 89.88 370 VAL A CA 1
ATOM 2758 C C . VAL A 1 370 ? 19.541 -14.338 -48.011 1.00 89.88 370 VAL A C 1
ATOM 2760 O O . VAL A 1 370 ? 18.634 -15.002 -47.517 1.00 89.88 370 VAL A O 1
ATOM 2763 N N . GLY A 1 371 ? 20.446 -14.872 -48.832 1.00 91.00 371 GLY A N 1
ATOM 2764 C CA . GLY A 1 371 ? 20.458 -16.293 -49.185 1.00 91.00 371 GLY A CA 1
ATOM 2765 C C . GLY A 1 371 ? 21.708 -16.720 -49.952 1.00 91.00 371 GLY A C 1
ATOM 2766 O O . GLY A 1 371 ? 22.617 -15.923 -50.173 1.00 91.00 371 GLY A O 1
ATOM 2767 N N . TRP A 1 372 ? 21.755 -17.985 -50.361 1.00 93.19 372 TRP A N 1
ATOM 2768 C CA . TRP A 1 372 ? 22.921 -18.657 -50.930 1.00 93.19 372 TRP A CA 1
ATOM 2769 C C . TRP A 1 372 ? 22.798 -18.885 -52.440 1.00 93.19 372 TRP A C 1
ATOM 2771 O O . TRP A 1 372 ? 21.775 -19.361 -52.933 1.00 93.19 372 TRP A O 1
ATOM 2781 N N . LEU A 1 373 ? 23.878 -18.594 -53.170 1.00 93.50 373 LEU A N 1
ATOM 2782 C CA . LEU A 1 373 ? 24.057 -18.861 -54.598 1.00 93.50 373 LEU A CA 1
ATOM 2783 C C . LEU A 1 373 ? 25.113 -19.946 -54.818 1.00 93.50 373 LEU A C 1
ATOM 2785 O O . LEU A 1 373 ? 26.152 -19.965 -54.156 1.00 93.50 373 LEU A O 1
ATOM 2789 N N . GLY A 1 374 ? 24.867 -20.837 -55.779 1.00 91.25 374 GLY A N 1
ATOM 2790 C CA . GLY A 1 374 ? 25.818 -21.883 -56.153 1.00 91.25 374 GLY A CA 1
ATOM 2791 C C . GLY A 1 374 ? 27.019 -21.311 -56.912 1.00 91.25 374 GLY A C 1
ATOM 2792 O O . GLY A 1 374 ? 26.873 -20.800 -58.019 1.00 91.25 374 GLY A O 1
ATOM 2793 N N . GLY A 1 375 ? 28.214 -21.464 -56.351 1.00 84.94 375 GLY A N 1
ATOM 2794 C CA . GLY A 1 375 ? 29.479 -20.898 -56.829 1.00 84.94 375 GLY A CA 1
ATOM 2795 C C . GLY A 1 375 ? 29.983 -21.430 -58.166 1.00 84.94 375 GLY A C 1
ATOM 2796 O O . GLY A 1 375 ? 30.829 -20.807 -58.788 1.00 84.94 375 GLY A O 1
ATOM 2797 N N . ARG A 1 376 ? 29.416 -22.529 -58.685 1.00 84.56 376 ARG A N 1
ATOM 2798 C CA . ARG A 1 376 ? 29.727 -23.024 -60.042 1.00 84.56 376 ARG A CA 1
ATOM 2799 C C . ARG A 1 376 ? 29.357 -22.021 -61.147 1.00 84.56 376 ARG A C 1
ATOM 2801 O O . ARG A 1 376 ? 29.832 -22.158 -62.269 1.00 84.56 376 ARG A O 1
ATOM 2808 N N . TYR A 1 377 ? 28.499 -21.052 -60.839 1.00 84.62 377 TYR A N 1
ATOM 2809 C CA . TYR A 1 377 ? 27.981 -20.067 -61.786 1.00 84.62 377 TYR A CA 1
ATOM 2810 C C . TYR A 1 377 ? 28.203 -18.632 -61.302 1.00 84.62 377 TYR A C 1
ATOM 2812 O O . TYR A 1 377 ? 27.371 -17.748 -61.522 1.00 84.62 377 TYR A O 1
ATOM 2820 N N . VAL A 1 378 ? 29.296 -18.422 -60.579 1.00 87.75 378 VAL A N 1
ATOM 2821 C CA . VAL A 1 378 ? 29.648 -17.149 -59.969 1.00 87.75 378 VAL A CA 1
ATOM 2822 C C . VAL A 1 378 ? 31.108 -16.863 -60.289 1.00 87.75 378 VAL A C 1
ATOM 2824 O O . VAL A 1 378 ? 31.973 -17.659 -59.936 1.00 87.75 378 VAL A O 1
ATOM 2827 N N . ASP A 1 379 ? 31.363 -15.725 -60.926 1.00 87.44 379 ASP A N 1
ATOM 2828 C CA . ASP A 1 379 ? 32.711 -15.211 -61.146 1.00 87.44 379 ASP A CA 1
ATOM 2829 C C . ASP A 1 379 ? 33.059 -14.210 -60.042 1.00 87.44 379 ASP A C 1
ATOM 2831 O O . ASP A 1 379 ? 32.268 -13.328 -59.699 1.00 87.44 379 ASP A O 1
ATOM 2835 N N . GLU A 1 380 ? 34.254 -14.340 -59.478 1.00 84.75 380 GLU A N 1
ATOM 2836 C CA . GLU A 1 380 ? 34.797 -13.431 -58.470 1.00 84.75 380 GLU A CA 1
ATOM 2837 C C . GLU A 1 380 ? 35.597 -12.319 -59.167 1.00 84.75 380 GLU A C 1
ATOM 2839 O O . GLU A 1 380 ? 36.467 -12.609 -59.986 1.00 84.75 380 GLU A O 1
ATOM 2844 N N . VAL A 1 381 ? 35.296 -11.045 -58.879 1.00 75.75 381 VAL A N 1
ATOM 2845 C CA . VAL A 1 381 ? 35.855 -9.903 -59.636 1.00 75.75 381 VAL A CA 1
ATOM 2846 C C . VAL A 1 381 ? 36.866 -9.086 -58.830 1.00 75.75 381 VAL A C 1
ATOM 2848 O O . VAL A 1 381 ? 37.898 -8.699 -59.373 1.00 75.75 381 VAL A O 1
ATOM 2851 N N . ALA A 1 382 ? 36.595 -8.799 -57.550 1.00 63.25 382 ALA A N 1
ATOM 2852 C CA . ALA A 1 382 ? 37.467 -7.962 -56.720 1.00 63.25 382 ALA A CA 1
ATOM 2853 C C . ALA A 1 382 ? 37.331 -8.267 -55.221 1.00 63.25 382 ALA A C 1
ATOM 2855 O O . ALA A 1 382 ? 36.223 -8.486 -54.726 1.00 63.25 382 ALA A O 1
ATOM 2856 N N . GLY A 1 383 ? 38.459 -8.226 -54.500 1.00 62.66 383 GLY A N 1
ATOM 2857 C CA . GLY A 1 383 ? 38.500 -8.332 -53.033 1.00 62.66 383 GLY A CA 1
ATOM 2858 C C . GLY A 1 383 ? 38.224 -9.731 -52.476 1.00 62.66 383 GLY A C 1
ATOM 2859 O O . GLY A 1 383 ? 37.856 -9.867 -51.315 1.00 62.66 383 GLY A O 1
ATOM 2860 N N . CYS A 1 384 ? 38.357 -10.772 -53.298 1.00 62.53 384 CYS A N 1
ATOM 2861 C CA . CYS A 1 384 ? 38.083 -12.153 -52.914 1.00 62.53 384 CYS A CA 1
ATOM 2862 C C . CYS A 1 384 ? 39.410 -12.842 -52.547 1.00 62.53 384 CYS A C 1
ATOM 2864 O O . CYS A 1 384 ? 39.960 -13.592 -53.348 1.00 62.53 384 CYS A O 1
ATOM 2866 N N . GLY A 1 385 ? 39.966 -12.481 -51.384 1.00 55.94 385 GLY A N 1
ATOM 2867 C CA . GLY A 1 385 ? 41.143 -13.121 -50.780 1.00 55.94 385 GLY A CA 1
ATOM 2868 C C . GLY A 1 385 ? 40.732 -14.116 -49.712 1.00 55.94 385 GLY A C 1
ATOM 2869 O O . GLY A 1 385 ? 39.959 -13.688 -48.827 1.00 55.94 385 GLY A O 1
#

Foldseek 3Di:
DDDDDDDDDDDDDDDPPPPPPPPPPPPPPPQFADAWECDDQRADLQQQVCQQPQDHGRNTHGTGAAYEYEYPAAHEHPDARDAFQGHYEYHQLQHEHEYDDPHDAHHHEANGAYEYENYEHDYPAQDADERYEYYQYEYEYENYEYDNYQHDYHYHNYPYDYDYDYHYPHDDDDDDPPDDDDDDDDDDPDFQFLVPEDPQFKHKAAPVGGDPFKGKDKDGPVRQVDPVLVVLAFDTKMFIDGDHAFFIKIKHQAFAWKWWQAPVDVVTDIDTFQWDDDPRIIMGTDHGTTMITGGHDGHRHDDPPPPPPPPPPPDPQDDDWWKKFFQAKWFFFADQDPPGDGPGIDGGGDIFTFRDDDPQWTWTQDPNDTGITGNVGMDTDDDPD